Protein AF-A0A9E4CX84-F1 (afdb_monomer)

Solvent-accessible surface area (backbone atoms only — not comparable to full-atom values): 28377 Å² total; per-residue (Å²): 136,73,95,46,45,70,61,35,34,54,54,50,51,51,50,31,64,78,65,72,51,72,68,55,72,67,47,43,50,28,38,10,46,45,17,39,49,51,39,49,45,46,71,69,39,96,61,27,49,37,33,48,47,42,59,56,51,75,47,64,67,60,30,54,52,43,18,51,48,52,31,42,78,68,60,57,29,43,36,39,39,36,35,22,85,40,71,69,55,23,48,55,51,48,66,66,42,47,86,80,40,93,50,64,51,81,64,32,92,75,40,67,94,46,81,71,34,38,42,52,22,24,62,88,32,47,56,95,53,62,56,96,50,26,78,27,22,40,32,35,31,41,55,34,57,79,36,27,39,43,77,89,34,66,38,21,49,44,50,23,52,47,17,47,61,18,27,33,41,32,32,25,59,50,63,67,64,96,44,41,60,22,41,42,40,48,63,29,36,38,66,50,75,84,44,73,52,42,47,27,37,39,51,24,41,47,41,48,49,53,48,54,69,65,54,44,96,88,52,61,69,76,71,49,59,72,44,48,63,58,35,51,56,28,43,56,50,23,46,60,40,41,62,76,28,45,51,74,60,50,80,59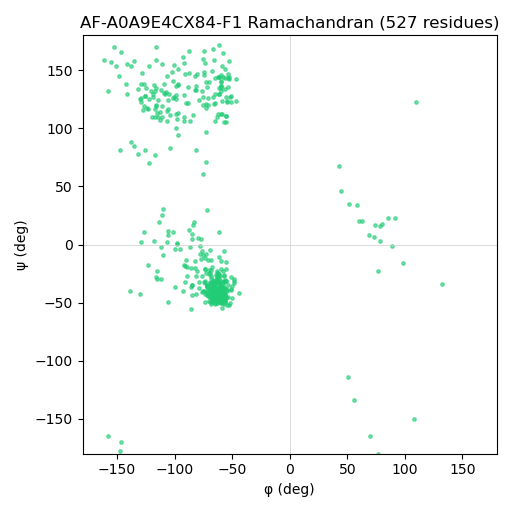,84,62,60,73,80,74,81,87,63,73,41,80,33,66,50,70,90,42,45,64,43,50,61,56,59,68,45,44,49,49,78,71,77,38,69,93,52,70,70,56,51,51,31,53,60,55,23,44,53,29,56,58,71,26,85,88,83,52,7,66,47,51,64,57,42,59,77,74,49,55,73,70,57,42,51,52,52,51,56,46,49,62,64,42,44,57,47,57,61,24,53,51,36,32,54,52,48,52,55,47,49,59,39,40,78,72,49,29,22,36,38,35,36,25,74,44,68,55,42,25,48,36,53,32,54,53,43,44,67,76,28,64,98,54,40,54,64,46,49,69,88,69,83,78,79,58,67,67,58,53,56,53,46,32,34,65,64,82,69,67,18,39,34,40,31,33,39,62,83,50,54,77,75,59,81,48,48,33,18,74,56,29,43,31,38,62,45,86,56,88,52,46,63,57,54,55,40,45,48,26,32,49,36,17,46,68,42,71,35,51,69,73,54,72,92,44,48,45,30,56,32,45,74,43,71,71,48,54,50,49,53,52,53,22,53,54,50,46,56,46,47,44,56,77,41,65,41,94,87,34,64,57,104,83,23,43,51,50,70,70,56,50,53,51,48,56,51,63,77,62,55,70,83,76,73,80,129

Nearest PDB structures (foldseek):
  7bdk-assembly1_B  TM=4.767E-01  e=5.117E-05  Homo sapiens
  8h6e-assembly1_5D  TM=4.620E-01  e=1.253E-04  Homo sapiens
  8r0a-assembly1_B  TM=5.016E-01  e=3.787E-04  Homo sapiens
  8dgc-assembly1_H  TM=5.781E-01  e=1.225E-02  Escherichia phage PhiV-1
  8ro0-assembly1_B  TM=3.036E-01  e=2.867E-05  Caenorhabditis elegans

pLDDT: mean 76.95, std 14.79, range [29.52, 98.0]

Sequence (529 aa):
MTIRRANAQRLLSKLRDDLGATITDDQIRGQAEQATDSARRLVGSPRKVQILRDPVGTGKTAVALTAAKLLFDEKHIQYLLVIAPNDTVAKQWRERAAPFFNGVLEDVQRARWRRGRVIIGTHRVHPHQKSPNPKQTLVIVDEAHRGLQNTATNAFGAASESAKGAMVLLVTATPYQMTASGLTNMLTVAGGAGGEETDALHDYGKAMADLLHAWNPTVGESSVARLVPSVQEHRDRAQQALDTHLLLPTAVSTPRPPRLAFTSVPLGSWATAYSVARILPELMGRGKSDAFQRGLASSCETVWDSDRAVGNHLTSLRKGLKTDQRRFLDDLEERMGEGTDHPKVAATVNWTIDQVEQGHHVVIFTHWLTTQNAIGKALESALEGKADVAAPQTGPINRRLEKRFKQPPNGEPVVLVLSDRFSESIDLDGGLPSLAHHDLTWNPVRLTQRWGRVVRIRTGFQPIPKNRIFVPLLDVEVERRLARTVAGRQDLVGAMIPHPDATDDNGWTLPDEILRKVSLNFNRPTGSR

Radius of gyration: 24.98 Å; Cα contacts (8 Å, |Δi|>4): 901; chains: 1; bounding box: 69×48×70 Å

Foldseek 3Di:
DALDLVQQLVQLVVLCVVVVFQDDSQLSSLLSVLLSVLLCLCQPPPQQAAEAAAFFFSPLLSSPLSNVLSCVVVQQAFFEEEAEADPLVLVVSLVSNVVRAPDEDDQQQPDDTDTRYYYGYHLVRHPQAEHPDQSRYEYEYEQCLPAQQDCPGSSLVSQLRHLASHRYYYYHNFLDWDALSRNLSSSCSNPDDDDQQSVLSRQLRVLVVVLVVQDDLPDDPVSSVVSQVSNVVSLVSNVVSCVSHYGDYGPLDFDDDDQDDEDEFECPLVVVLLVVLQCVCVVVVHDRDLVQNQLSQLFLQCQQCPPDDHNVVVVVVCVVDDPVVVVVVVVSSVSRDAQLSNRLSVVVLVLVVVQLVVLAAEEEEDADLRSLVSSQVSNCVVCPLQAAGDRDPDDDDDPVLLVCLQEARDGHHYYYRYYLVVLANAARHHHLHFYEHSHDDLTLVSVSSSLSSYQHSNNVSDHRDPSSYHYYGHPDPSRVVSSLSSSLVVLVSLQSDQDCPCDDPPRHPRPVNSVVSNSVSPDDPPDPD

Secondary structure (DSSP, 8-state):
----HHHHHHHHHHHHHHHT----HHHHHHHHHHHHHHHHHHHH-SS-EEEE-PPTTS-HHHHHHHHHHHHHHTTS-SEEEEEESSHHHHHHHHHHHTTTSS-EE---SS----TT-EEEEETTBS-SS--S-GGGEEEEEETGGGTSS-TTSHHHHHHHHHHTTSEEEEE-S-S-SS-HHHHHHHHHTTSPPP-HHHHHHHHHHHHHHHHHHH--TTS-HHHHHTTHHHHHHHHHHHHHHHHHHBPPPPS--PPPPPP---EEE--GGGHHHHHHHTTHHHHTTPPP-HHHHHHHHH-SHHHHH-SSSSHHHHHHHHTTS-HHHHHHHHHHHHHH-SGGGSHHHHHHHHHHHHHHHTT--EEEEES-HHHHHHHHHHHHHHTTTT-EEE--SSSPPPHHHHHHHTS---SS-EEEEEEGGGTTT---TTS--EEEESS--S-HHHHHHHHTTTSSGGGTTPPPPGGGEE-EEESSHHHHHHHHHHHHHHHHHHHHS--TTS-STTS---HHHHHHHHHHHH-------

Mean predicted aligned error: 11.77 Å

Structure (mmCIF, N/CA/C/O backbone):
data_AF-A0A9E4CX84-F1
#
_entry.id   AF-A0A9E4CX84-F1
#
loop_
_atom_site.group_PDB
_atom_site.id
_atom_site.type_symbol
_atom_site.label_atom_id
_atom_site.label_alt_id
_atom_site.label_comp_id
_atom_site.label_asym_id
_atom_site.label_entity_id
_atom_site.label_seq_id
_atom_site.pdbx_PDB_ins_code
_atom_site.Cartn_x
_atom_site.Cartn_y
_atom_site.Cartn_z
_atom_site.occupancy
_atom_site.B_iso_or_equiv
_atom_site.auth_seq_id
_atom_site.auth_comp_id
_atom_site.auth_asym_id
_atom_site.auth_atom_id
_atom_site.pdbx_PDB_model_num
ATOM 1 N N . MET A 1 1 ? -22.778 -4.464 32.128 1.00 49.53 1 MET A N 1
ATOM 2 C CA . MET A 1 1 ? -22.456 -5.608 31.252 1.00 49.53 1 MET A CA 1
ATOM 3 C C . MET A 1 1 ? -21.045 -5.372 30.726 1.00 49.53 1 MET A C 1
ATOM 5 O O . MET A 1 1 ? -20.561 -4.250 30.812 1.00 49.53 1 MET A O 1
ATOM 9 N N . THR A 1 2 ? -20.307 -6.433 30.415 1.00 76.81 2 THR A N 1
ATOM 10 C CA . THR A 1 2 ? -18.841 -6.392 30.279 1.00 76.81 2 THR A CA 1
ATOM 11 C C . THR A 1 2 ? -18.490 -6.709 28.836 1.00 76.81 2 THR A C 1
ATOM 13 O O . THR A 1 2 ? -18.994 -7.700 28.312 1.00 76.81 2 THR A O 1
ATOM 16 N N . ILE A 1 3 ? -17.583 -5.945 28.221 1.00 81.19 3 ILE A N 1
ATOM 17 C CA . ILE A 1 3 ? -17.024 -6.258 26.898 1.00 81.19 3 ILE A CA 1
ATOM 18 C C . ILE A 1 3 ? -16.426 -7.679 26.945 1.00 81.19 3 ILE A C 1
ATOM 20 O O . ILE A 1 3 ? -15.380 -7.919 27.566 1.00 81.19 3 ILE A O 1
ATOM 24 N N . ARG A 1 4 ? -17.130 -8.639 26.330 1.00 85.31 4 ARG A N 1
ATOM 25 C CA . ARG A 1 4 ? -16.836 -10.081 26.370 1.00 85.31 4 ARG A CA 1
ATOM 26 C C . ARG A 1 4 ? -16.379 -10.588 25.008 1.00 85.31 4 ARG A C 1
ATOM 28 O O . ARG A 1 4 ? -17.073 -10.420 24.008 1.00 85.31 4 ARG A O 1
ATOM 35 N N . ARG A 1 5 ? -15.288 -11.352 25.019 1.00 85.44 5 ARG A N 1
ATOM 36 C CA . ARG A 1 5 ? -14.739 -12.050 23.850 1.00 85.44 5 ARG A CA 1
ATOM 37 C C . ARG A 1 5 ? -15.748 -12.959 23.146 1.00 85.44 5 ARG A C 1
ATOM 39 O O . ARG A 1 5 ? -15.788 -12.978 21.924 1.00 85.44 5 ARG A O 1
ATOM 46 N N . ALA A 1 6 ? -16.598 -13.662 23.897 1.00 86.75 6 ALA A N 1
ATOM 47 C CA . ALA A 1 6 ? -17.619 -14.543 23.323 1.00 86.75 6 ALA A CA 1
ATOM 48 C C . ALA A 1 6 ? -18.591 -13.795 22.388 1.00 86.75 6 ALA A C 1
ATOM 50 O O . ALA A 1 6 ? -18.988 -14.321 21.349 1.00 86.75 6 ALA A O 1
ATOM 51 N N . ASN A 1 7 ? -18.920 -12.536 22.708 1.00 87.56 7 ASN A N 1
ATOM 52 C CA . ASN A 1 7 ? -19.763 -11.704 21.850 1.00 87.56 7 ASN A CA 1
ATOM 53 C C . ASN A 1 7 ? -19.032 -11.339 20.552 1.00 87.56 7 ASN A C 1
ATOM 55 O O . ASN A 1 7 ? -19.629 -11.418 19.480 1.00 87.56 7 ASN A O 1
ATOM 59 N N . ALA A 1 8 ? -17.745 -10.991 20.646 1.00 86.31 8 ALA A N 1
ATOM 60 C CA . ALA A 1 8 ? -16.900 -10.692 19.492 1.00 86.31 8 ALA A CA 1
ATOM 61 C C . ALA A 1 8 ? -16.765 -11.907 18.560 1.00 86.31 8 ALA A C 1
ATOM 63 O O . ALA A 1 8 ? -16.973 -11.791 17.356 1.00 86.31 8 ALA A O 1
ATOM 64 N N . GLN A 1 9 ? -16.507 -13.089 19.125 1.00 88.19 9 GLN A N 1
ATOM 65 C CA . GLN A 1 9 ? -16.382 -14.340 18.377 1.00 88.19 9 GLN A CA 1
ATOM 66 C C . GLN A 1 9 ? -17.681 -14.705 17.650 1.00 88.19 9 GLN A C 1
ATOM 68 O O . GLN A 1 9 ? -17.643 -15.063 16.474 1.00 88.19 9 GLN A O 1
ATOM 73 N N . ARG A 1 10 ? -18.838 -14.550 18.307 1.00 88.50 10 ARG A N 1
ATOM 74 C CA . ARG A 1 10 ? -20.149 -14.778 17.680 1.00 88.50 10 ARG A CA 1
ATOM 75 C C . ARG A 1 10 ? -20.397 -13.832 16.503 1.00 88.50 10 ARG A C 1
ATOM 77 O O . ARG A 1 10 ? -20.881 -14.270 15.464 1.00 88.50 10 ARG A O 1
ATOM 84 N N . LEU A 1 11 ? -20.071 -12.547 16.660 1.00 86.44 11 LEU A N 1
ATOM 85 C CA . LEU A 1 11 ? -20.224 -11.546 15.599 1.00 86.44 11 LEU A CA 1
ATOM 86 C C . LEU A 1 11 ? -19.329 -11.852 14.388 1.00 86.44 11 LEU A C 1
ATOM 88 O O . LEU A 1 11 ? -19.801 -11.810 13.256 1.00 86.44 11 LEU A O 1
ATOM 92 N N . LEU A 1 12 ? -18.062 -12.194 14.629 1.00 84.62 12 LEU A N 1
ATOM 93 C CA . LEU A 1 12 ? -17.104 -12.530 13.575 1.00 84.62 12 LEU A CA 1
ATOM 94 C C . LEU A 1 12 ? -17.446 -13.846 12.866 1.00 84.62 12 LEU A C 1
ATOM 96 O O . LEU A 1 12 ? -17.309 -13.919 11.650 1.00 84.62 12 LEU A O 1
ATOM 100 N N . SER A 1 13 ? -17.939 -14.851 13.596 1.00 84.75 13 SER A N 1
ATOM 101 C CA . SER A 1 13 ? -18.395 -16.119 13.001 1.00 84.75 13 SER A CA 1
ATOM 102 C C . SER A 1 13 ? -19.577 -15.888 12.067 1.00 84.75 13 SER A C 1
ATOM 104 O O . SER A 1 13 ? -19.545 -16.315 10.921 1.00 84.75 13 SER A O 1
ATOM 106 N N . LYS A 1 14 ? -20.566 -15.099 12.508 1.00 83.38 14 LYS A N 1
ATOM 107 C CA . LYS A 1 14 ? -21.685 -14.708 11.648 1.00 83.38 14 LYS A CA 1
ATOM 108 C C . LYS A 1 14 ? -21.204 -13.964 10.397 1.00 83.38 14 LYS A C 1
ATOM 110 O O . LYS A 1 14 ? -21.644 -14.275 9.300 1.00 83.38 14 LYS A O 1
ATOM 115 N N . LEU A 1 15 ? -20.274 -13.015 10.548 1.00 78.25 15 LEU A N 1
ATOM 116 C CA . LEU A 1 15 ? -19.720 -12.282 9.408 1.00 78.25 15 LEU A CA 1
ATOM 117 C C . LEU A 1 15 ? -18.975 -13.202 8.428 1.00 78.25 15 LEU A C 1
ATOM 119 O O . LEU A 1 15 ? -19.082 -13.007 7.220 1.00 78.25 15 LEU A O 1
ATOM 123 N N . ARG A 1 16 ? -18.208 -14.180 8.932 1.00 77.19 16 ARG A N 1
ATOM 124 C CA . ARG A 1 16 ? -17.538 -15.189 8.099 1.00 77.19 16 ARG A CA 1
ATOM 125 C C . ARG A 1 16 ? -18.563 -15.913 7.233 1.00 77.19 16 ARG A C 1
ATOM 127 O O . ARG A 1 16 ? -18.348 -16.022 6.027 1.00 77.19 16 ARG A O 1
ATOM 134 N N . ASP A 1 17 ? -19.645 -16.373 7.850 1.00 77.88 17 ASP A N 1
ATOM 135 C CA . ASP A 1 17 ? -20.680 -17.162 7.187 1.00 77.88 17 ASP A CA 1
ATOM 136 C C . ASP A 1 17 ? -21.446 -16.304 6.158 1.00 77.88 17 ASP A C 1
ATOM 138 O O . ASP A 1 17 ? -21.590 -16.715 5.008 1.00 77.88 17 ASP A O 1
ATOM 142 N N . ASP A 1 18 ? -21.815 -15.066 6.516 1.00 71.06 18 ASP A N 1
ATOM 143 C CA . ASP A 1 18 ? -22.493 -14.106 5.628 1.00 71.06 18 ASP A CA 1
ATOM 144 C C . ASP A 1 18 ? -21.638 -13.731 4.396 1.00 71.06 18 ASP A C 1
ATOM 146 O O . ASP A 1 18 ? -22.168 -13.476 3.313 1.00 71.06 18 ASP A O 1
ATOM 150 N N . LEU A 1 19 ? -20.308 -13.679 4.548 1.00 65.25 19 LEU A N 1
ATOM 151 C CA . LEU A 1 19 ? -19.370 -13.318 3.477 1.00 65.25 19 LEU A CA 1
ATOM 152 C C . LEU A 1 19 ? -18.777 -14.525 2.732 1.00 65.25 19 LEU A C 1
ATOM 154 O O . LEU A 1 19 ? -18.009 -14.324 1.788 1.00 65.25 19 LEU A O 1
ATOM 158 N N . GLY A 1 20 ? -19.077 -15.760 3.150 1.00 67.06 20 GLY A N 1
ATOM 159 C CA . GLY A 1 20 ? -18.474 -16.974 2.590 1.00 67.06 20 GLY A CA 1
ATOM 160 C C . GLY A 1 20 ? -16.943 -17.003 2.704 1.00 67.06 20 GLY A C 1
ATOM 161 O O . GLY A 1 20 ? -16.255 -17.465 1.792 1.00 67.06 20 GLY A O 1
ATOM 162 N N . ALA A 1 21 ? -16.388 -16.442 3.782 1.00 65.25 21 ALA A N 1
ATOM 163 C CA . ALA A 1 21 ? -14.945 -16.304 3.949 1.00 65.25 21 ALA A CA 1
ATOM 164 C C . ALA A 1 21 ? -14.305 -17.596 4.489 1.00 65.25 21 ALA A C 1
ATOM 166 O O . ALA A 1 21 ? -14.744 -18.157 5.489 1.00 65.25 21 ALA A O 1
ATOM 167 N N . THR A 1 22 ? -13.207 -18.040 3.879 1.00 65.38 22 THR A N 1
ATOM 168 C CA . THR A 1 22 ? -12.390 -19.162 4.370 1.00 65.38 22 THR A CA 1
ATOM 169 C C . THR A 1 22 ? -11.447 -18.686 5.477 1.00 65.38 22 THR A C 1
ATOM 171 O O . THR A 1 22 ? -10.286 -18.376 5.219 1.00 65.38 22 THR A O 1
ATOM 174 N N . ILE A 1 23 ? -11.974 -18.573 6.699 1.00 68.06 23 ILE A N 1
ATOM 175 C CA . ILE A 1 23 ? -11.247 -18.191 7.923 1.00 68.06 23 ILE A CA 1
ATOM 176 C C . ILE A 1 23 ? -11.381 -19.326 8.939 1.00 68.06 23 ILE A C 1
ATOM 178 O O . ILE A 1 23 ? -12.495 -19.804 9.170 1.00 68.06 23 ILE A O 1
ATOM 182 N N . THR A 1 24 ? -10.277 -19.744 9.559 1.00 75.06 24 THR A N 1
ATOM 183 C CA . THR A 1 24 ? -10.308 -20.791 10.592 1.00 75.06 24 THR A CA 1
ATOM 184 C C . THR A 1 24 ? -10.904 -20.267 11.899 1.00 75.06 24 THR A C 1
ATOM 186 O O . THR A 1 24 ? -10.860 -19.069 12.194 1.00 75.06 24 THR A O 1
ATOM 189 N N . ASP A 1 25 ? -11.433 -21.165 12.730 1.00 79.25 25 ASP A N 1
ATOM 190 C CA . ASP A 1 25 ? -11.970 -20.778 14.040 1.00 79.25 25 ASP A CA 1
ATOM 191 C C . ASP A 1 25 ? -10.895 -20.164 14.952 1.00 79.25 25 ASP A C 1
ATOM 193 O O . ASP A 1 25 ? -11.197 -19.267 15.740 1.00 79.25 25 ASP A O 1
ATOM 197 N N . ASP A 1 26 ? -9.630 -20.564 14.805 1.00 76.44 26 ASP A N 1
ATOM 198 C CA . ASP A 1 26 ? -8.516 -19.972 15.553 1.00 76.44 26 ASP A CA 1
ATOM 199 C C . ASP A 1 26 ? -8.166 -18.557 15.077 1.00 76.44 26 ASP A C 1
ATOM 201 O O . ASP A 1 26 ? -7.894 -17.674 15.894 1.00 76.44 26 ASP A O 1
ATOM 205 N N . GLN A 1 27 ? -8.269 -18.283 13.774 1.00 74.12 27 GLN A N 1
ATOM 206 C CA . GLN A 1 27 ? -8.139 -16.920 13.253 1.00 74.12 27 GLN A CA 1
ATOM 207 C C . GLN A 1 27 ? -9.275 -16.018 13.761 1.00 74.12 27 GLN A C 1
ATOM 209 O O . GLN A 1 27 ? -9.018 -14.895 14.200 1.00 74.12 27 GLN A O 1
ATOM 214 N N . ILE A 1 28 ? -10.521 -16.513 13.779 1.00 81.50 28 ILE A N 1
ATOM 215 C CA . ILE A 1 28 ? -11.660 -15.798 14.383 1.00 81.50 28 ILE A CA 1
ATOM 216 C C . ILE A 1 28 ? -11.402 -15.542 15.865 1.00 81.50 28 ILE A C 1
ATOM 218 O O . ILE A 1 28 ? -11.654 -14.448 16.370 1.00 81.50 28 ILE A O 1
ATOM 222 N N . ARG A 1 29 ? -10.902 -16.551 16.576 1.00 83.12 29 ARG A N 1
ATOM 223 C CA . ARG A 1 29 ? -10.600 -16.487 18.001 1.00 83.12 29 ARG A CA 1
ATOM 224 C C . ARG A 1 29 ? -9.579 -15.384 18.314 1.00 83.12 29 ARG A C 1
ATOM 226 O O . ARG A 1 29 ? -9.787 -14.667 19.298 1.00 83.12 29 ARG A O 1
ATOM 233 N N . GLY A 1 30 ? -8.539 -15.232 17.491 1.00 80.50 30 GLY A N 1
ATOM 234 C CA . GLY A 1 30 ? -7.551 -14.153 17.603 1.00 80.50 30 GLY A CA 1
ATOM 235 C C . GLY A 1 30 ? -8.119 -12.777 17.230 1.00 80.50 30 GLY A C 1
ATOM 236 O O . GLY A 1 30 ? -7.920 -11.802 17.953 1.00 80.50 30 GLY A O 1
ATOM 237 N N . GLN A 1 31 ? -8.909 -12.684 16.154 1.00 83.88 31 GLN A N 1
ATOM 238 C CA . GLN A 1 31 ? -9.603 -11.439 15.780 1.00 83.88 31 GLN A CA 1
ATOM 239 C C . GLN A 1 31 ? -10.574 -10.973 16.878 1.00 83.88 31 GLN A C 1
ATOM 241 O O . GLN A 1 31 ? -10.685 -9.778 17.160 1.00 83.88 31 GLN A O 1
ATOM 246 N N . ALA A 1 32 ? -11.256 -11.914 17.535 1.00 86.31 32 ALA A N 1
ATOM 247 C CA . ALA A 1 32 ? -12.166 -11.646 18.641 1.00 86.31 32 ALA A CA 1
ATOM 248 C C . ALA A 1 32 ? -11.439 -11.112 19.883 1.00 86.31 32 ALA A C 1
ATOM 250 O O . ALA A 1 32 ? -11.960 -10.210 20.546 1.00 86.31 32 ALA A O 1
ATOM 251 N N . GLU A 1 33 ? -10.253 -11.642 20.206 1.00 86.38 33 GLU A N 1
ATOM 252 C CA . GLU A 1 33 ? -9.394 -11.098 21.269 1.00 86.38 33 GLU A CA 1
ATOM 253 C C . GLU A 1 33 ? -9.008 -9.660 20.966 1.00 86.38 33 GLU A C 1
ATOM 255 O O . GLU A 1 33 ? -9.248 -8.785 21.795 1.00 86.38 33 GLU A O 1
ATOM 260 N N . GLN A 1 34 ? -8.506 -9.400 19.761 1.00 85.25 34 GLN A N 1
ATOM 261 C CA . GLN A 1 34 ? -8.044 -8.073 19.375 1.00 85.25 34 GLN A CA 1
ATOM 262 C C . GLN A 1 34 ? -9.180 -7.040 19.360 1.00 85.25 34 GLN A C 1
ATOM 264 O O . GLN A 1 34 ? -9.018 -5.932 19.869 1.00 85.25 34 GLN A O 1
ATOM 269 N N . ALA A 1 35 ? -10.361 -7.397 18.840 1.00 88.56 35 ALA A N 1
ATOM 270 C CA . ALA A 1 35 ? -11.535 -6.523 18.872 1.00 88.56 35 ALA A CA 1
ATOM 271 C C . ALA A 1 35 ? -11.982 -6.213 20.312 1.00 88.56 35 ALA A C 1
ATOM 273 O O . ALA A 1 35 ? -12.380 -5.088 20.622 1.00 88.56 35 ALA A O 1
ATOM 274 N N . THR A 1 36 ? -11.900 -7.207 21.200 1.00 89.12 36 THR A N 1
ATOM 275 C CA . THR A 1 36 ? -12.241 -7.061 22.622 1.00 89.12 36 THR A CA 1
ATOM 276 C C . THR A 1 36 ? -11.228 -6.178 23.348 1.00 89.12 36 THR A C 1
ATOM 278 O O . THR A 1 36 ? -11.632 -5.295 24.103 1.00 89.12 36 THR A O 1
ATOM 281 N N . ASP A 1 37 ? -9.932 -6.396 23.116 1.00 87.56 37 ASP A N 1
ATOM 282 C CA . ASP A 1 37 ? -8.843 -5.598 23.684 1.00 87.56 37 ASP A CA 1
ATOM 283 C C . ASP A 1 37 ? -8.938 -4.141 23.216 1.00 87.56 37 ASP A C 1
ATOM 285 O O . ASP A 1 37 ? -8.985 -3.228 24.037 1.00 87.56 37 ASP A O 1
ATOM 289 N N . SER A 1 38 ? -9.133 -3.925 21.911 1.00 88.81 38 SER A N 1
ATOM 290 C CA . SER A 1 38 ? -9.377 -2.600 21.333 1.00 88.81 38 SER A CA 1
ATOM 291 C C . SER A 1 38 ? -10.526 -1.870 22.026 1.00 88.81 38 SER A C 1
ATOM 293 O O . SER A 1 38 ? -10.351 -0.747 22.500 1.00 88.81 38 SER A O 1
ATOM 295 N N . ALA A 1 39 ? -11.689 -2.515 22.151 1.00 90.19 39 ALA A N 1
ATOM 296 C CA . ALA A 1 39 ? -12.848 -1.910 22.796 1.00 90.19 39 ALA A CA 1
ATOM 297 C C . ALA A 1 39 ? -12.581 -1.582 24.279 1.00 90.19 39 ALA A C 1
ATOM 299 O O . ALA A 1 39 ? -12.968 -0.512 24.747 1.00 90.19 39 ALA A O 1
ATOM 300 N N . ARG A 1 40 ? -11.880 -2.455 25.016 1.00 89.56 40 ARG A N 1
ATOM 301 C CA . ARG A 1 40 ? -11.508 -2.208 26.421 1.00 89.56 40 ARG A CA 1
ATOM 302 C C . ARG A 1 40 ? -10.536 -1.040 26.561 1.00 89.56 40 ARG A C 1
ATOM 304 O O . ARG A 1 40 ? -10.777 -0.167 27.391 1.00 89.56 40 ARG A O 1
ATOM 311 N N . ARG A 1 41 ? -9.484 -0.986 25.739 1.00 87.19 41 ARG A N 1
ATOM 312 C CA . ARG A 1 41 ? -8.492 0.101 25.760 1.00 87.19 41 ARG A CA 1
ATOM 313 C C . ARG A 1 41 ? -9.106 1.445 25.384 1.00 87.19 41 ARG A C 1
ATOM 315 O O . ARG A 1 41 ? -8.821 2.438 26.042 1.00 87.19 41 ARG A O 1
ATOM 322 N N . LEU A 1 42 ? -9.998 1.484 24.392 1.00 88.62 42 LEU A N 1
ATOM 323 C CA . LEU A 1 42 ? -10.704 2.714 24.005 1.00 88.62 42 LEU A CA 1
ATOM 324 C C . LEU A 1 42 ? -11.570 3.285 25.140 1.00 88.62 42 LEU A C 1
ATOM 326 O O . LEU A 1 42 ? -11.712 4.503 25.244 1.00 88.62 42 LEU A O 1
ATOM 330 N N . VAL A 1 43 ? -12.133 2.419 25.990 1.00 87.75 43 VAL A N 1
ATOM 331 C CA . VAL A 1 43 ? -12.932 2.821 27.159 1.00 87.75 43 VAL A CA 1
ATOM 332 C C . VAL A 1 43 ? -12.053 3.191 28.355 1.00 87.75 43 VAL A C 1
ATOM 334 O O . VAL A 1 43 ? -12.359 4.159 29.047 1.00 87.75 43 VAL A O 1
ATOM 337 N N . GLY A 1 44 ? -11.005 2.408 28.621 1.00 79.50 44 GLY A N 1
ATOM 338 C CA . GLY A 1 44 ? -10.194 2.506 29.837 1.00 79.50 44 GLY A CA 1
ATOM 339 C C . GLY A 1 44 ? -8.988 3.441 29.749 1.00 79.50 44 GLY A C 1
ATOM 340 O O . GLY A 1 44 ? -8.467 3.838 30.787 1.00 79.50 44 GLY A O 1
ATOM 341 N N . SER A 1 45 ? -8.531 3.799 28.546 1.00 70.81 45 SER A N 1
ATOM 342 C CA . SER A 1 45 ? -7.337 4.629 28.389 1.00 70.81 45 SER A CA 1
ATOM 343 C C . SER A 1 45 ? -7.646 6.122 28.576 1.00 70.81 45 SER A C 1
ATOM 345 O O . SER A 1 45 ? -8.619 6.626 28.000 1.00 70.81 45 SER A O 1
ATOM 347 N N . PRO A 1 46 ? -6.798 6.874 29.309 1.00 62.19 46 PRO A N 1
ATOM 348 C CA . PRO A 1 46 ? -6.895 8.332 29.385 1.00 62.19 46 PRO A CA 1
ATOM 349 C C . PRO A 1 46 ? -6.738 8.990 28.005 1.00 62.19 46 PRO A C 1
ATOM 351 O O . PRO A 1 46 ? -7.314 10.052 27.753 1.00 62.19 46 PRO A O 1
ATOM 354 N N . ARG A 1 47 ? -6.019 8.336 27.080 1.00 64.81 47 ARG A N 1
ATOM 355 C CA . ARG A 1 47 ? -5.911 8.730 25.673 1.00 64.81 47 ARG A CA 1
ATOM 356 C C . ARG A 1 47 ? -6.729 7.790 24.803 1.00 64.81 47 ARG A C 1
ATOM 358 O O . ARG A 1 47 ? -6.433 6.610 24.653 1.00 64.81 47 ARG A O 1
ATOM 365 N N . LYS A 1 48 ? -7.750 8.338 24.153 1.00 75.12 48 LYS A N 1
ATOM 366 C CA . LYS A 1 48 ? -8.743 7.541 23.428 1.00 75.12 48 LYS A CA 1
ATOM 367 C C . LYS A 1 48 ? -8.329 7.143 22.005 1.00 75.12 48 LYS A C 1
ATOM 369 O O . LYS A 1 48 ? -9.206 6.842 21.205 1.00 75.12 48 LYS A O 1
ATOM 374 N N . VAL A 1 49 ? -7.036 7.180 21.672 1.00 87.25 49 VAL A N 1
ATOM 375 C CA . VAL A 1 49 ? -6.520 6.843 20.334 1.00 87.25 49 VAL A CA 1
ATOM 376 C C . VAL A 1 49 ? -5.844 5.479 20.378 1.00 87.25 49 VAL A C 1
ATOM 378 O O . VAL A 1 49 ? -4.937 5.265 21.181 1.00 87.25 49 VAL A O 1
ATOM 381 N N . GLN A 1 50 ? -6.284 4.568 19.515 1.00 88.19 50 GLN A N 1
ATOM 382 C CA . GLN A 1 50 ? -5.706 3.236 19.328 1.00 88.19 50 GLN A CA 1
ATOM 383 C C . GLN A 1 50 ? -5.407 3.004 17.846 1.00 88.19 50 GLN A C 1
ATOM 385 O O . GLN A 1 50 ? -6.133 3.495 16.983 1.00 88.19 50 GLN A O 1
ATOM 390 N N . ILE A 1 51 ? -4.364 2.236 17.544 1.00 86.31 51 ILE A N 1
ATOM 391 C CA . ILE A 1 51 ? -3.942 1.883 16.190 1.00 86.31 51 ILE A CA 1
ATOM 392 C C . ILE A 1 51 ? -4.062 0.368 16.014 1.00 86.31 51 ILE A C 1
ATOM 394 O O . ILE A 1 51 ? -3.360 -0.417 16.652 1.00 86.31 51 ILE A O 1
ATOM 398 N N . LEU A 1 52 ? -4.931 -0.035 15.092 1.00 85.00 52 LEU A N 1
ATOM 399 C CA . LEU A 1 52 ? -5.040 -1.393 14.585 1.00 85.00 52 LEU A CA 1
ATOM 400 C C . LEU A 1 52 ? -4.063 -1.575 13.419 1.00 85.00 52 LEU A C 1
ATOM 402 O O . LEU A 1 52 ? -4.293 -1.053 12.322 1.00 85.00 52 LEU A O 1
ATOM 406 N N . ARG A 1 53 ? -2.977 -2.313 13.678 1.00 75.62 53 ARG A N 1
ATOM 407 C CA . ARG A 1 53 ? -1.795 -2.369 12.804 1.00 75.62 53 ARG A CA 1
ATOM 408 C C . ARG A 1 53 ? -1.605 -3.637 11.981 1.00 75.62 53 ARG A C 1
ATOM 410 O O . ARG A 1 53 ? -0.528 -3.837 11.429 1.00 75.62 53 ARG A O 1
ATOM 417 N N . ASP A 1 54 ? -2.610 -4.504 11.915 1.00 71.81 54 ASP A N 1
ATOM 418 C CA . ASP A 1 54 ? -2.415 -5.801 11.271 1.00 71.81 54 ASP A CA 1
ATOM 419 C C . ASP A 1 54 ? -1.977 -5.667 9.803 1.00 71.81 54 ASP A C 1
ATOM 421 O O . ASP A 1 54 ? -2.341 -4.696 9.126 1.00 71.81 54 ASP A O 1
ATOM 425 N N . PRO A 1 55 ? -1.269 -6.663 9.257 1.00 65.38 55 PRO A N 1
ATOM 426 C CA . PRO A 1 55 ? -0.955 -6.739 7.838 1.00 65.38 55 PRO A CA 1
ATOM 427 C C . PRO A 1 55 ? -2.186 -6.605 6.931 1.00 65.38 55 PRO A C 1
ATOM 429 O O . PRO A 1 55 ? -3.349 -6.763 7.320 1.00 65.38 55 PRO A O 1
ATOM 432 N N . VAL A 1 56 ? -1.959 -6.211 5.681 1.00 65.56 56 VAL A N 1
ATOM 433 C CA . VAL A 1 56 ? -3.045 -6.101 4.698 1.00 65.56 56 VAL A CA 1
ATOM 434 C C . VAL A 1 56 ? -3.673 -7.485 4.489 1.00 65.56 56 VAL A C 1
ATOM 436 O O . VAL A 1 56 ? -2.970 -8.477 4.361 1.00 65.56 56 VAL A O 1
ATOM 439 N N . GLY A 1 57 ? -5.006 -7.542 4.479 1.00 63.62 57 GLY A N 1
ATOM 440 C CA . GLY A 1 57 ? -5.749 -8.780 4.234 1.00 63.62 57 GLY A CA 1
ATOM 441 C C . GLY A 1 57 ? -6.081 -9.640 5.456 1.00 63.62 57 GLY A C 1
ATOM 442 O O . GLY A 1 57 ? -6.798 -10.620 5.296 1.00 63.62 57 GLY A O 1
ATOM 443 N N . THR A 1 58 ? -5.677 -9.257 6.670 1.00 66.62 58 THR A N 1
ATOM 444 C CA . THR A 1 58 ? -5.974 -10.000 7.919 1.00 66.62 58 THR A CA 1
ATOM 445 C C . THR A 1 58 ? -7.387 -9.815 8.474 1.00 66.62 58 THR A C 1
ATOM 447 O O . THR A 1 58 ? -7.725 -10.399 9.497 1.00 66.62 58 THR A O 1
ATOM 450 N N . GLY A 1 59 ? -8.226 -8.993 7.835 1.00 73.06 59 GLY A N 1
ATOM 451 C CA . GLY A 1 59 ? -9.580 -8.711 8.324 1.00 73.06 59 GLY A CA 1
ATOM 452 C C . GLY A 1 59 ? -9.701 -7.494 9.248 1.00 73.06 59 GLY A C 1
ATOM 453 O O . GLY A 1 59 ? -10.693 -7.388 9.961 1.00 73.06 59 GLY A O 1
ATOM 454 N N . LYS A 1 60 ? -8.768 -6.529 9.198 1.00 82.88 60 LYS A N 1
ATOM 455 C CA . LYS A 1 60 ? -8.827 -5.274 9.984 1.00 82.88 60 LYS A CA 1
ATOM 456 C C . LYS A 1 60 ? -10.200 -4.592 10.008 1.00 82.88 60 LYS A C 1
ATOM 458 O O . LYS A 1 60 ? -10.645 -4.140 11.057 1.00 82.88 60 LYS A O 1
ATOM 463 N N . THR A 1 61 ? -10.892 -4.541 8.867 1.00 85.00 61 THR A N 1
ATOM 464 C CA . THR A 1 61 ? -12.254 -3.989 8.786 1.00 85.00 61 THR A CA 1
ATOM 465 C C . THR A 1 61 ? -13.231 -4.750 9.686 1.00 85.00 61 THR A C 1
ATOM 467 O O . THR A 1 61 ? -14.019 -4.130 10.390 1.00 85.00 61 THR A O 1
ATOM 470 N N . ALA A 1 62 ? -13.171 -6.086 9.694 1.00 83.81 62 ALA A N 1
ATOM 471 C CA . ALA A 1 62 ? -14.029 -6.927 10.524 1.00 83.81 62 ALA A CA 1
ATOM 472 C C . ALA A 1 62 ? -13.731 -6.732 12.016 1.00 83.81 62 ALA A C 1
ATOM 474 O O . ALA A 1 62 ? -14.658 -6.573 12.810 1.00 83.81 62 ALA A O 1
ATOM 475 N N . VAL A 1 63 ? -12.449 -6.662 12.390 1.00 88.12 63 VAL A N 1
ATOM 476 C CA . VAL A 1 63 ? -12.016 -6.375 13.767 1.00 88.12 63 VAL A CA 1
ATOM 477 C C . VAL A 1 63 ? -12.520 -5.002 14.221 1.00 88.12 63 VAL A C 1
ATOM 479 O O . VAL A 1 63 ? -13.148 -4.896 15.273 1.00 88.12 63 VAL A O 1
ATOM 482 N N . ALA A 1 64 ? -12.315 -3.959 13.412 1.00 91.44 64 ALA A N 1
ATOM 483 C CA . ALA A 1 64 ? -12.723 -2.593 13.734 1.00 91.44 64 ALA A CA 1
ATOM 484 C C . ALA A 1 64 ? -14.250 -2.447 13.877 1.00 91.44 64 ALA A C 1
ATOM 486 O O . ALA A 1 64 ? -14.727 -1.832 14.832 1.00 91.44 64 ALA A O 1
ATOM 487 N N . LEU A 1 65 ? -15.029 -3.053 12.971 1.00 91.38 65 LEU A N 1
ATOM 488 C CA . LEU A 1 65 ? -16.495 -3.068 13.059 1.00 91.38 65 LEU A CA 1
ATOM 489 C C . LEU A 1 65 ? -16.987 -3.865 14.272 1.00 91.38 65 LEU A C 1
ATOM 491 O O . LEU A 1 65 ? -17.931 -3.442 14.939 1.00 91.38 65 LEU A O 1
ATOM 495 N N . THR A 1 66 ? -16.322 -4.974 14.603 1.00 91.12 66 THR A N 1
ATOM 496 C CA . THR A 1 66 ? -16.639 -5.776 15.792 1.00 91.12 66 THR A CA 1
ATOM 497 C C . THR A 1 66 ? -16.373 -4.985 17.071 1.00 91.12 66 THR A C 1
ATOM 499 O O . THR A 1 66 ? -17.250 -4.920 17.930 1.00 91.12 66 THR A O 1
ATOM 502 N N . ALA A 1 67 ? -15.222 -4.313 17.182 1.00 92.31 67 ALA A N 1
ATOM 503 C CA . ALA A 1 67 ? -14.911 -3.438 18.313 1.00 92.31 67 ALA A CA 1
ATOM 504 C C . ALA A 1 67 ? -15.962 -2.324 18.463 1.00 92.31 67 ALA A C 1
ATOM 506 O O . ALA A 1 67 ? -16.493 -2.104 19.553 1.00 92.31 67 ALA A O 1
ATOM 507 N N . ALA A 1 68 ? -16.343 -1.679 17.356 1.00 93.50 68 ALA A N 1
ATOM 508 C CA . ALA A 1 68 ? -17.392 -0.666 17.357 1.00 93.50 68 ALA A CA 1
ATOM 509 C C . ALA A 1 68 ? -18.756 -1.229 17.793 1.00 93.50 68 ALA A C 1
ATOM 511 O O . ALA A 1 68 ? -19.465 -0.595 18.575 1.00 93.50 68 ALA A O 1
ATOM 512 N N . LYS A 1 69 ? -19.122 -2.433 17.336 1.00 92.50 69 LYS A N 1
ATOM 513 C CA . LYS A 1 69 ? -20.381 -3.086 17.715 1.00 92.50 69 LYS A CA 1
ATOM 514 C C . LYS A 1 69 ? -20.430 -3.418 19.205 1.00 92.50 69 LYS A C 1
ATOM 516 O O . LYS A 1 69 ? -21.452 -3.161 19.834 1.00 92.50 69 LYS A O 1
ATOM 521 N N . LEU A 1 70 ? -19.331 -3.913 19.779 1.00 92.94 70 LEU A N 1
ATOM 522 C CA . LEU A 1 70 ? -19.224 -4.151 21.223 1.00 92.94 70 LEU A CA 1
ATOM 523 C C . LEU A 1 70 ? -19.448 -2.858 22.018 1.00 92.94 70 LEU A C 1
ATOM 525 O O . LEU A 1 70 ? -20.194 -2.855 22.994 1.00 92.94 70 LEU A O 1
ATOM 529 N N . LEU A 1 71 ? -18.848 -1.748 21.577 1.00 92.69 71 LEU A N 1
ATOM 530 C CA . LEU A 1 71 ? -19.017 -0.445 22.224 1.00 92.69 71 LEU A CA 1
ATOM 531 C C . LEU A 1 71 ? -20.454 0.087 22.113 1.00 92.69 71 LEU A C 1
ATOM 533 O O . LEU A 1 71 ? -20.932 0.738 23.043 1.00 92.69 71 LEU A O 1
ATOM 537 N N . PHE A 1 72 ? -21.144 -0.173 21.000 1.00 90.88 72 PHE A N 1
ATOM 538 C CA . PHE A 1 72 ? -22.558 0.173 20.836 1.00 90.88 72 PHE A CA 1
ATOM 539 C C . PHE A 1 72 ? -23.463 -0.648 21.756 1.00 90.88 72 PHE A C 1
ATOM 541 O O . PHE A 1 72 ? -24.322 -0.078 22.429 1.00 90.88 72 PHE A O 1
ATOM 548 N N . ASP A 1 73 ? -23.265 -1.967 21.800 1.00 90.00 73 ASP A N 1
ATOM 549 C CA . ASP A 1 73 ? -24.099 -2.885 22.585 1.00 90.00 73 ASP A CA 1
ATOM 550 C C . ASP A 1 73 ? -23.985 -2.612 24.086 1.00 90.00 73 ASP A C 1
ATOM 552 O O . ASP A 1 73 ? -24.985 -2.619 24.803 1.00 90.00 73 ASP A O 1
ATOM 556 N N . GLU A 1 74 ? -22.782 -2.263 24.539 1.00 90.12 74 GLU A N 1
ATOM 557 C CA . GLU A 1 74 ? -22.505 -1.857 25.919 1.00 90.12 74 GLU A CA 1
ATOM 558 C C . GLU A 1 74 ? -22.783 -0.361 26.178 1.00 90.12 74 GLU A C 1
ATOM 560 O O . GLU A 1 74 ? -22.546 0.145 27.273 1.00 90.12 74 GLU A O 1
ATOM 565 N N . LYS A 1 75 ? -23.320 0.369 25.188 1.00 90.44 75 LYS A N 1
ATOM 566 C CA . LYS A 1 75 ? -23.705 1.793 25.270 1.00 90.44 75 LYS A CA 1
ATOM 567 C C . LYS A 1 75 ? -22.555 2.758 25.602 1.00 90.44 75 LYS A C 1
ATOM 569 O O . LYS A 1 75 ? -22.805 3.900 26.001 1.00 90.44 75 LYS A O 1
ATOM 574 N N . HIS A 1 76 ? -21.306 2.343 25.390 1.00 91.69 76 HIS A N 1
ATOM 575 C CA . HIS A 1 76 ? -20.138 3.223 25.468 1.00 91.69 76 HIS A CA 1
ATOM 576 C C . HIS A 1 76 ? -20.135 4.258 24.340 1.00 91.69 76 HIS A C 1
ATOM 578 O O . HIS A 1 76 ? -19.708 5.395 24.551 1.00 91.69 76 HIS A O 1
ATOM 584 N N . ILE A 1 77 ? -20.664 3.896 23.166 1.00 92.62 77 ILE A N 1
ATOM 585 C CA . ILE A 1 77 ? -20.879 4.826 22.054 1.00 92.62 77 ILE A CA 1
ATOM 586 C C . ILE A 1 77 ? -22.334 4.885 21.611 1.00 92.62 77 ILE A C 1
ATOM 588 O O . ILE A 1 77 ? -23.111 3.945 21.755 1.00 92.62 77 ILE A O 1
ATOM 592 N N . GLN A 1 78 ? -22.685 6.034 21.050 1.00 91.25 78 GLN A N 1
ATOM 593 C CA . GLN A 1 78 ? -23.970 6.329 20.426 1.00 91.25 78 GLN A CA 1
ATOM 594 C C . GLN A 1 78 ? -23.818 6.776 18.971 1.00 91.25 78 GLN A C 1
ATOM 596 O O . GLN A 1 78 ? -24.798 6.74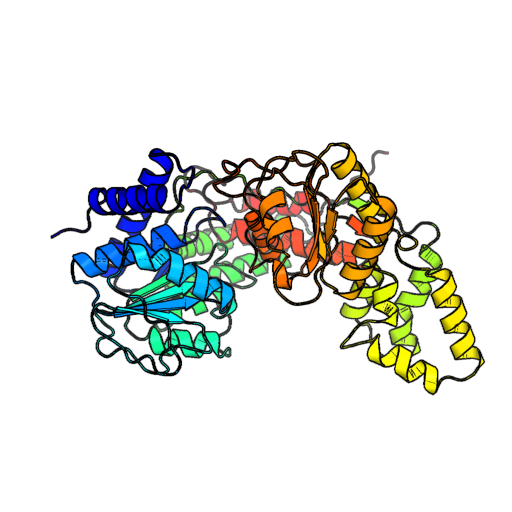5 18.223 1.00 91.25 78 GLN A O 1
ATOM 601 N N . TYR A 1 79 ? -22.609 7.183 18.585 1.00 91.31 79 TYR A N 1
ATOM 602 C CA . TYR A 1 79 ? -22.279 7.711 17.272 1.00 91.31 79 TYR A CA 1
ATOM 603 C C . TYR A 1 79 ? -21.022 7.020 16.747 1.00 91.31 79 TYR A C 1
ATOM 605 O O . TYR A 1 79 ? -20.031 6.897 17.471 1.00 91.31 79 TYR A O 1
ATOM 613 N N . LEU A 1 80 ? -21.068 6.599 15.485 1.00 92.38 80 LEU A N 1
ATOM 614 C CA . LEU A 1 80 ? -19.930 6.018 14.782 1.00 92.38 80 LEU A CA 1
ATOM 615 C C . LEU A 1 80 ? -19.734 6.724 13.446 1.00 92.38 80 LEU A C 1
ATOM 617 O O . LEU A 1 80 ? -20.659 6.791 12.632 1.00 92.38 80 LEU A O 1
ATOM 621 N N . LEU A 1 81 ? -18.515 7.208 13.233 1.00 91.56 81 LEU A N 1
ATOM 622 C CA . LEU A 1 81 ? -18.045 7.739 11.962 1.00 91.56 81 LEU A CA 1
ATOM 623 C C . LEU A 1 81 ? -16.887 6.882 11.456 1.00 91.56 81 LEU A C 1
ATOM 625 O O . LEU A 1 81 ? -15.946 6.623 12.198 1.00 91.56 81 LEU A O 1
ATOM 629 N N . VAL A 1 82 ? -16.939 6.492 10.187 1.00 91.50 82 VAL A N 1
ATOM 630 C CA . VAL A 1 82 ? -15.830 5.866 9.466 1.00 91.50 82 VAL A CA 1
ATOM 631 C C . VAL A 1 82 ? -15.375 6.809 8.357 1.00 91.50 82 VAL A C 1
ATOM 633 O O . VAL A 1 82 ? -16.176 7.200 7.505 1.00 91.50 82 VAL A O 1
ATOM 636 N N . ILE A 1 83 ? -14.089 7.155 8.360 1.00 89.94 83 ILE A N 1
ATOM 637 C CA . ILE A 1 83 ? -13.428 7.958 7.330 1.00 89.94 83 ILE A CA 1
ATOM 638 C C . ILE A 1 83 ? -12.549 7.025 6.495 1.00 89.94 83 ILE A C 1
ATOM 640 O O . ILE A 1 83 ? -11.496 6.578 6.944 1.00 89.94 83 ILE A O 1
ATOM 644 N N . ALA A 1 84 ? -12.994 6.731 5.278 1.00 87.44 84 ALA A N 1
ATOM 645 C CA . ALA A 1 84 ? -12.279 5.932 4.293 1.00 87.44 84 ALA A CA 1
ATOM 646 C C . ALA A 1 84 ? -11.407 6.811 3.368 1.00 87.44 84 ALA A C 1
ATOM 648 O O . ALA A 1 84 ? -11.704 7.996 3.161 1.00 87.44 84 ALA A O 1
ATOM 649 N N . PRO A 1 85 ? -10.351 6.251 2.748 1.00 81.19 85 PRO A N 1
ATOM 650 C CA . PRO A 1 85 ? -9.449 7.012 1.882 1.00 81.19 85 PRO A CA 1
ATOM 651 C C . PRO A 1 85 ? -10.096 7.473 0.565 1.00 81.19 85 PRO A C 1
ATOM 653 O O . PRO A 1 85 ? -9.743 8.533 0.048 1.00 81.19 85 PRO A O 1
ATOM 656 N N . ASN A 1 86 ? -11.026 6.691 0.012 1.00 81.62 86 ASN A N 1
ATOM 657 C CA . ASN A 1 86 ? -11.732 6.978 -1.238 1.00 81.62 86 ASN A CA 1
ATOM 658 C C . ASN A 1 86 ? -13.124 6.319 -1.249 1.00 81.62 86 ASN A C 1
ATOM 660 O O . ASN A 1 86 ? -13.435 5.496 -0.383 1.00 81.62 86 ASN A O 1
ATOM 664 N N . ASP A 1 87 ? -13.953 6.672 -2.234 1.00 80.75 87 ASP A N 1
ATOM 665 C CA . ASP A 1 87 ? -15.349 6.222 -2.306 1.00 80.75 87 ASP A CA 1
ATOM 666 C C . ASP A 1 87 ? -15.489 4.710 -2.533 1.00 80.75 87 ASP A C 1
ATOM 668 O O . ASP A 1 87 ? -16.420 4.092 -2.013 1.00 80.75 87 ASP A O 1
ATOM 672 N N . THR A 1 88 ? -14.539 4.087 -3.240 1.00 79.19 88 THR A N 1
ATOM 673 C CA . THR A 1 88 ? -14.505 2.629 -3.436 1.00 79.19 88 THR A CA 1
ATOM 674 C C . THR A 1 88 ? -14.335 1.903 -2.105 1.00 79.19 88 THR A C 1
ATOM 676 O O . THR A 1 88 ? -15.087 0.977 -1.804 1.00 79.19 88 THR A O 1
ATOM 679 N N . VAL A 1 89 ? -13.387 2.345 -1.275 1.00 80.69 89 VAL A N 1
ATOM 680 C CA . VAL A 1 89 ? -13.172 1.773 0.059 1.00 80.69 89 VAL A CA 1
ATOM 681 C C . VAL A 1 89 ? -14.353 2.103 0.974 1.00 80.69 89 VAL A C 1
ATOM 683 O O . VAL A 1 89 ? -14.835 1.220 1.678 1.00 80.69 89 VAL A O 1
ATOM 686 N N . ALA A 1 90 ? -14.902 3.321 0.910 1.00 84.56 90 ALA A N 1
ATOM 687 C CA . ALA A 1 90 ? -16.106 3.681 1.662 1.00 84.56 90 ALA A CA 1
ATOM 688 C C . ALA A 1 90 ? -17.276 2.732 1.349 1.00 84.56 90 ALA A C 1
ATOM 690 O O . ALA A 1 90 ? -17.956 2.274 2.264 1.00 84.56 90 ALA A O 1
ATOM 691 N N . LYS A 1 91 ? -17.480 2.378 0.073 1.00 82.44 91 LYS A N 1
ATOM 692 C CA . LYS A 1 91 ? -18.494 1.402 -0.345 1.00 82.44 91 LYS A CA 1
ATOM 693 C C . LYS A 1 91 ? -18.264 0.025 0.289 1.00 82.44 91 LYS A C 1
ATOM 695 O O . LYS A 1 91 ? -19.197 -0.519 0.872 1.00 82.44 91 LYS A O 1
ATOM 700 N N . GLN A 1 92 ? -17.032 -0.488 0.263 1.00 81.19 92 GLN A N 1
ATOM 701 C CA . GLN A 1 92 ? -16.685 -1.769 0.901 1.00 81.19 92 GLN A CA 1
ATOM 702 C C . GLN A 1 92 ? -16.955 -1.756 2.414 1.00 81.19 92 GLN A C 1
ATOM 704 O O . GLN A 1 92 ? -17.449 -2.735 2.973 1.00 81.19 92 GLN A O 1
ATOM 709 N N . TRP A 1 93 ? -16.667 -0.640 3.091 1.00 87.12 93 TRP A N 1
ATOM 710 C CA . TRP A 1 93 ? -16.996 -0.471 4.508 1.00 87.12 93 TRP A CA 1
ATOM 711 C C . TRP A 1 93 ? -18.507 -0.496 4.761 1.00 87.12 93 TRP A C 1
ATOM 713 O O . TRP A 1 93 ? -18.931 -1.109 5.738 1.00 87.12 93 TRP A O 1
ATOM 723 N N . ARG A 1 94 ? -19.329 0.111 3.892 1.00 86.25 94 ARG A N 1
ATOM 724 C CA . ARG A 1 94 ? -20.801 0.057 4.008 1.00 86.25 94 ARG A CA 1
ATOM 725 C C . ARG A 1 94 ? -21.336 -1.360 3.857 1.00 86.25 94 ARG A C 1
ATOM 727 O O . ARG A 1 94 ? -22.105 -1.796 4.709 1.00 86.25 94 ARG A O 1
ATOM 734 N N . GLU A 1 95 ? -20.880 -2.078 2.835 1.00 83.06 95 GLU A N 1
ATOM 735 C CA . GLU A 1 95 ? -21.261 -3.476 2.592 1.00 83.06 95 GLU A CA 1
ATOM 736 C C . GLU A 1 95 ? -20.933 -4.359 3.804 1.00 83.06 95 GLU A C 1
ATOM 738 O O . GLU A 1 95 ? -21.764 -5.149 4.242 1.00 83.06 95 GLU A O 1
ATOM 743 N N . ARG A 1 96 ? -19.756 -4.166 4.417 1.00 84.31 96 ARG A N 1
ATOM 744 C CA . ARG A 1 96 ? -19.329 -4.920 5.609 1.00 84.31 96 ARG A CA 1
ATOM 745 C C . ARG A 1 96 ? -19.993 -4.469 6.907 1.00 84.31 96 ARG A C 1
ATOM 747 O O . ARG A 1 96 ? -20.090 -5.265 7.833 1.00 84.31 96 ARG A O 1
ATOM 754 N N . ALA A 1 97 ? -20.416 -3.211 7.010 1.00 87.88 97 ALA A N 1
ATOM 755 C CA . ALA A 1 97 ? -21.086 -2.676 8.194 1.00 87.88 97 ALA A CA 1
ATOM 756 C C . ALA A 1 97 ? -22.583 -3.021 8.233 1.00 87.88 97 ALA A C 1
ATOM 758 O O . ALA A 1 97 ? -23.151 -3.124 9.320 1.00 87.88 97 ALA A O 1
ATOM 759 N N . ALA A 1 98 ? -23.221 -3.218 7.075 1.00 84.88 98 ALA A N 1
ATOM 760 C CA . ALA A 1 98 ? -24.653 -3.497 6.979 1.00 84.88 98 ALA A CA 1
ATOM 761 C C . ALA A 1 98 ? -25.129 -4.699 7.832 1.00 84.88 98 ALA A C 1
ATOM 763 O O . ALA A 1 98 ? -26.153 -4.554 8.497 1.00 84.88 98 ALA A O 1
ATOM 764 N N . PRO A 1 99 ? -24.395 -5.830 7.932 1.00 81.81 99 PRO A N 1
ATOM 765 C CA . PRO A 1 99 ? -24.785 -6.948 8.800 1.00 81.81 99 PRO A CA 1
ATOM 766 C C . PRO A 1 99 ? -24.707 -6.645 10.306 1.00 81.81 99 PRO A C 1
ATOM 768 O O . PRO A 1 99 ? -25.349 -7.323 11.111 1.00 81.81 99 PRO A O 1
ATOM 771 N N . PHE A 1 100 ? -23.906 -5.651 10.709 1.00 80.31 100 PHE A N 1
ATOM 772 C CA . PHE A 1 100 ? -23.669 -5.311 12.116 1.00 80.31 100 PHE A CA 1
ATOM 773 C C . PHE A 1 100 ? -24.643 -4.269 12.658 1.00 80.31 100 PHE A C 1
ATOM 775 O O . PHE A 1 100 ? -24.937 -4.272 13.855 1.00 80.31 100 PHE A O 1
ATOM 782 N N . PHE A 1 101 ? -25.099 -3.344 11.817 1.00 84.00 101 PHE A N 1
ATOM 783 C CA . PHE A 1 101 ? -25.790 -2.139 12.261 1.00 84.00 101 PHE A CA 1
ATOM 784 C C . PHE A 1 101 ? -27.137 -1.991 11.561 1.00 84.00 101 PHE A C 1
ATOM 786 O O . PHE A 1 101 ? -27.229 -2.158 10.349 1.00 84.00 101 PHE A O 1
ATOM 793 N N . ASN A 1 102 ? -28.175 -1.598 12.313 1.00 68.62 102 ASN A N 1
ATOM 794 C CA . ASN A 1 102 ? -29.538 -1.384 11.806 1.00 68.62 102 ASN A CA 1
ATOM 795 C C . ASN A 1 102 ? -29.654 -0.072 10.998 1.00 68.62 102 ASN A C 1
ATOM 797 O O . ASN A 1 102 ? -30.413 0.842 11.323 1.00 68.62 102 ASN A O 1
ATOM 801 N N . GLY A 1 103 ? -28.871 -0.007 9.922 1.00 67.06 103 GLY A N 1
ATOM 802 C CA . GLY A 1 103 ? -28.836 0.971 8.845 1.00 67.06 103 GLY A CA 1
ATOM 803 C C . GLY A 1 103 ? -27.598 1.866 8.849 1.00 67.06 103 GLY A C 1
ATOM 804 O O . GLY A 1 103 ? -27.300 2.589 9.805 1.00 67.06 103 GLY A O 1
ATOM 805 N N . VAL A 1 104 ? -26.913 1.805 7.713 1.00 72.94 104 VAL A N 1
ATOM 806 C CA . VAL A 1 104 ? -25.727 2.572 7.351 1.00 72.94 104 VAL A CA 1
ATOM 807 C C . VAL A 1 104 ? -26.190 3.740 6.484 1.00 72.94 104 VAL A C 1
ATOM 809 O O . VAL A 1 104 ? -26.952 3.539 5.543 1.00 72.94 104 VAL A O 1
ATOM 812 N N . LEU A 1 105 ? -25.795 4.967 6.824 1.00 63.22 105 LEU A N 1
ATOM 813 C CA . LEU A 1 105 ? -26.219 6.146 6.066 1.00 63.22 105 LEU A CA 1
ATOM 814 C C . LEU A 1 105 ? -25.386 6.274 4.779 1.00 63.22 105 LEU A C 1
ATOM 816 O O . LEU A 1 105 ? -24.155 6.310 4.839 1.00 63.22 105 LEU A O 1
ATOM 820 N N . GLU A 1 106 ? -26.063 6.336 3.627 1.00 58.25 106 GLU A N 1
ATOM 821 C CA . GLU A 1 106 ? -25.434 6.430 2.298 1.00 58.25 106 GLU A CA 1
ATOM 822 C C . GLU A 1 106 ? -25.083 7.869 1.888 1.00 58.25 106 GLU A C 1
ATOM 824 O O . GLU A 1 106 ? -24.048 8.083 1.258 1.00 58.25 106 GLU A O 1
ATOM 829 N N . ASP A 1 107 ? -25.892 8.860 2.279 1.00 54.88 107 ASP A N 1
ATOM 830 C CA . ASP A 1 107 ? -25.733 10.251 1.837 1.00 54.88 107 ASP A CA 1
ATOM 831 C C . ASP A 1 107 ? -24.995 11.109 2.874 1.00 54.88 107 ASP A C 1
ATOM 833 O O . ASP A 1 107 ? -25.564 11.553 3.877 1.00 54.88 107 ASP A O 1
ATOM 837 N N . VAL A 1 108 ? -23.699 11.327 2.635 1.00 57.12 108 VAL A N 1
ATOM 838 C CA . VAL A 1 108 ? -22.802 12.008 3.577 1.00 57.12 108 VAL A CA 1
ATOM 839 C C . VAL A 1 108 ? -22.709 13.518 3.337 1.00 57.12 108 VAL A C 1
ATOM 841 O O . VAL A 1 108 ? -22.366 14.246 4.264 1.00 57.12 108 VAL A O 1
ATOM 844 N N . GLN A 1 109 ? -23.114 14.027 2.163 1.00 51.53 109 GLN A N 1
ATOM 845 C CA . GLN A 1 109 ? -23.127 15.479 1.908 1.00 51.53 109 GLN A CA 1
ATOM 846 C C . GLN A 1 109 ? -24.170 16.217 2.759 1.00 51.53 109 GLN A C 1
ATOM 848 O O . GLN A 1 109 ? -24.058 17.421 2.982 1.00 51.53 109 GLN A O 1
ATOM 853 N N . ARG A 1 110 ? -25.164 15.490 3.287 1.00 54.56 110 ARG A N 1
ATOM 854 C CA . ARG A 1 110 ? -26.162 15.992 4.245 1.00 54.56 110 ARG A CA 1
ATOM 855 C C . ARG A 1 110 ? -26.257 15.150 5.522 1.00 54.56 110 ARG A C 1
ATOM 857 O O . ARG A 1 110 ? -27.189 15.345 6.310 1.00 54.56 110 ARG A O 1
ATOM 864 N N . ALA A 1 111 ? -25.320 14.224 5.756 1.00 61.97 111 ALA A N 1
ATOM 865 C CA . ALA A 1 111 ? -25.347 13.371 6.942 1.00 61.97 111 ALA A CA 1
ATOM 866 C C . ALA A 1 111 ? -25.168 14.210 8.210 1.00 61.97 111 ALA A C 1
ATOM 868 O O . ALA A 1 111 ? -24.078 14.661 8.558 1.00 61.97 111 ALA A O 1
ATOM 869 N N . ARG A 1 112 ? -26.265 14.381 8.944 1.00 72.69 112 ARG A N 1
ATOM 870 C CA . ARG A 1 112 ? -26.224 14.812 10.339 1.00 72.69 112 ARG A CA 1
ATOM 871 C C . ARG A 1 112 ? -25.917 13.607 11.218 1.00 72.69 112 ARG A C 1
ATOM 873 O O . ARG A 1 112 ? -26.373 12.498 10.937 1.00 72.69 112 ARG A O 1
ATOM 880 N N . TRP A 1 113 ? -25.199 13.843 12.309 1.00 82.00 113 TRP A N 1
ATOM 881 C CA . TRP A 1 113 ? -25.022 12.859 13.370 1.00 82.00 113 TRP A CA 1
ATOM 882 C C . TRP A 1 113 ? -26.382 12.306 13.813 1.00 82.00 113 TRP A C 1
ATOM 884 O O . TRP A 1 113 ? -27.272 13.062 14.202 1.00 82.00 113 TRP A O 1
ATOM 894 N N . ARG A 1 114 ? -26.557 10.983 13.736 1.00 81.25 114 ARG A N 1
ATOM 895 C CA . ARG A 1 114 ? -27.775 10.292 14.173 1.00 81.25 114 ARG A CA 1
ATOM 896 C C . ARG A 1 114 ? -27.419 9.197 15.160 1.00 81.25 114 ARG A C 1
ATOM 898 O O . ARG A 1 114 ? -26.579 8.345 14.881 1.00 81.25 114 ARG A O 1
ATOM 905 N N . ARG A 1 115 ? -28.090 9.219 16.309 1.00 83.19 115 ARG A N 1
ATOM 906 C CA . ARG A 1 115 ? -27.904 8.234 17.372 1.00 83.19 115 ARG A CA 1
ATOM 907 C C . ARG A 1 115 ? -28.216 6.827 16.854 1.00 83.19 115 ARG A C 1
ATOM 909 O O . ARG A 1 115 ? -29.252 6.619 16.226 1.00 83.19 115 ARG A O 1
ATOM 916 N N . GLY A 1 116 ? -27.323 5.878 17.124 1.00 79.06 116 GLY A N 1
ATOM 917 C CA . GLY A 1 116 ? -27.486 4.469 16.751 1.00 79.06 116 GLY A CA 1
ATOM 918 C C . GLY A 1 116 ? -27.316 4.166 15.258 1.00 79.06 116 GLY A C 1
ATOM 919 O O . GLY A 1 116 ? -27.569 3.038 14.846 1.00 79.06 116 GLY A O 1
ATOM 920 N N . ARG A 1 117 ? -26.905 5.147 14.442 1.00 81.75 117 ARG A N 1
ATOM 921 C CA . ARG A 1 117 ? -26.594 4.962 13.016 1.00 81.75 117 ARG A CA 1
ATOM 922 C C . ARG A 1 117 ? -25.096 5.115 12.779 1.00 81.75 117 ARG A C 1
ATOM 924 O O . ARG A 1 117 ? -24.401 5.797 13.534 1.00 81.75 117 ARG A O 1
ATOM 931 N N . VAL A 1 118 ? -24.625 4.498 11.701 1.00 87.81 118 VAL A N 1
ATOM 932 C CA . VAL A 1 118 ? -23.227 4.566 11.267 1.00 87.81 118 VAL A CA 1
ATOM 933 C C . VAL A 1 118 ? -23.113 5.484 10.058 1.00 87.81 118 VAL A C 1
ATOM 935 O O . VAL A 1 118 ? -23.853 5.323 9.085 1.00 87.81 118 VAL A O 1
ATOM 938 N N . ILE A 1 119 ? -22.187 6.438 10.125 1.00 88.50 119 ILE A N 1
ATOM 939 C CA . ILE A 1 119 ? -21.828 7.317 9.010 1.00 88.50 119 ILE A CA 1
ATOM 940 C C . ILE A 1 119 ? -20.524 6.794 8.414 1.00 88.50 119 ILE A C 1
ATOM 942 O O . ILE A 1 119 ? -19.543 6.632 9.134 1.00 88.50 119 ILE A O 1
ATOM 946 N N . ILE A 1 120 ? -20.505 6.533 7.108 1.00 88.44 120 ILE A N 1
ATOM 947 C CA . ILE A 1 120 ? -19.310 6.060 6.396 1.00 88.44 120 ILE A CA 1
ATOM 948 C C . ILE A 1 120 ? -19.081 6.973 5.203 1.00 88.44 120 ILE A C 1
ATOM 950 O O . ILE A 1 120 ? -19.917 7.029 4.299 1.00 88.44 120 ILE A O 1
ATOM 954 N N . GLY A 1 121 ? -17.958 7.682 5.211 1.00 86.56 121 GLY A N 1
ATOM 955 C CA . GLY A 1 121 ? -17.626 8.707 4.229 1.00 86.56 121 GLY A CA 1
ATOM 956 C C . GLY A 1 121 ? -16.133 8.782 3.940 1.00 86.56 121 GLY A C 1
ATOM 957 O O . GLY A 1 121 ? -15.363 7.921 4.359 1.00 86.56 121 GLY A O 1
ATOM 958 N N . THR A 1 122 ? -15.723 9.817 3.218 1.00 85.81 122 THR A N 1
ATOM 959 C CA . THR A 1 122 ? -14.309 10.115 2.943 1.00 85.81 122 THR A CA 1
ATOM 960 C C . THR A 1 122 ? -13.925 11.443 3.581 1.00 85.81 122 THR A C 1
ATOM 962 O O . THR A 1 122 ? -14.792 12.207 3.993 1.00 85.81 122 THR A O 1
ATOM 965 N N . HIS A 1 123 ? -12.636 11.786 3.606 1.00 77.25 123 HIS A N 1
ATOM 966 C CA . HIS A 1 123 ? -12.190 13.102 4.090 1.00 77.25 123 HIS A CA 1
ATOM 967 C C . HIS A 1 123 ? -12.854 14.295 3.368 1.00 77.25 123 HIS A C 1
ATOM 969 O O . HIS A 1 123 ? -12.888 15.396 3.907 1.00 77.25 123 HIS A O 1
ATOM 975 N N . ARG A 1 124 ? -13.389 14.089 2.155 1.00 77.44 124 ARG A N 1
ATOM 976 C CA . ARG A 1 124 ? -14.130 15.111 1.395 1.00 77.44 124 ARG A CA 1
ATOM 977 C C . ARG A 1 124 ? -15.623 15.115 1.690 1.00 77.44 124 ARG A C 1
ATOM 979 O O . ARG A 1 124 ? -16.271 16.133 1.507 1.00 77.44 124 ARG A O 1
ATOM 986 N N . VAL A 1 125 ? -16.163 13.969 2.091 1.00 72.56 125 VAL A N 1
ATOM 987 C CA . VAL A 1 125 ? -17.600 13.739 2.232 1.00 72.56 125 VAL A CA 1
ATOM 988 C C . VAL A 1 125 ? -17.826 13.098 3.600 1.00 72.56 125 VAL A C 1
ATOM 990 O O . VAL A 1 125 ? -17.943 11.879 3.710 1.00 72.56 125 VAL A O 1
ATOM 993 N N . HIS A 1 126 ? -17.797 13.925 4.646 1.00 71.94 126 HIS A N 1
ATOM 994 C CA . HIS A 1 126 ? -17.992 13.560 6.055 1.00 71.94 126 HIS A CA 1
ATOM 995 C C . HIS A 1 126 ? -18.694 14.715 6.796 1.00 71.94 126 HIS A C 1
ATOM 997 O O . HIS A 1 126 ? -18.757 15.826 6.264 1.00 71.94 126 HIS A O 1
ATOM 1003 N N . PRO A 1 127 ? -19.227 14.499 8.012 1.00 67.19 127 PRO A N 1
ATOM 1004 C CA . PRO A 1 127 ? -19.765 15.592 8.813 1.00 67.19 127 PRO A CA 1
ATOM 1005 C C . PRO A 1 127 ? -18.657 16.600 9.172 1.00 67.19 127 PRO A C 1
ATOM 1007 O O . PRO A 1 127 ? -17.815 16.303 10.012 1.00 67.19 127 PRO A O 1
ATOM 1010 N N . HIS A 1 128 ? -18.691 17.804 8.590 1.00 70.00 128 HIS A N 1
ATOM 1011 C CA . HIS A 1 128 ? -17.777 18.930 8.883 1.00 70.00 128 HIS A CA 1
ATOM 1012 C C . HIS A 1 128 ? -18.034 19.593 10.248 1.00 70.00 128 HIS A C 1
ATOM 1014 O O . HIS A 1 128 ? -17.920 20.801 10.407 1.00 70.00 128 HIS A O 1
ATOM 1020 N N . GLN A 1 129 ? -18.531 18.829 11.213 1.00 72.31 129 GLN A N 1
ATOM 1021 C CA . GLN A 1 129 ? -18.904 19.349 12.516 1.00 72.31 129 GLN A CA 1
ATOM 1022 C C . GLN A 1 129 ? -18.690 18.285 13.576 1.00 72.31 129 GLN A C 1
ATOM 1024 O O . GLN A 1 129 ? -18.945 17.092 13.368 1.00 72.31 129 GLN A O 1
ATOM 1029 N N . LYS A 1 130 ? -18.277 18.754 14.750 1.00 76.81 130 LYS A N 1
ATOM 1030 C CA . LYS A 1 130 ? -18.079 17.927 15.933 1.00 76.81 130 LYS A CA 1
ATOM 1031 C C . LYS A 1 130 ? -19.331 17.102 16.244 1.00 76.81 130 LYS A C 1
ATOM 1033 O O . LYS A 1 130 ? -20.461 17.566 16.087 1.00 76.81 130 LYS A O 1
ATOM 1038 N N . SER A 1 131 ? -19.124 15.878 16.724 1.00 83.69 131 SER A N 1
ATOM 1039 C CA . SER A 1 131 ? -20.228 15.047 17.203 1.00 83.69 131 SER A CA 1
ATOM 1040 C C . SER A 1 131 ? -21.014 15.737 18.332 1.00 83.69 131 SER A C 1
ATOM 1042 O O . SER A 1 131 ? -20.389 16.362 19.196 1.00 83.69 131 SER A O 1
ATOM 1044 N N . PRO A 1 132 ? -22.354 15.567 18.395 1.00 86.50 132 PRO A N 1
ATOM 1045 C CA . PRO A 1 132 ? -23.192 16.065 19.486 1.00 86.50 132 PRO A CA 1
ATOM 1046 C C . PRO A 1 132 ? -22.737 15.592 20.867 1.00 86.50 132 PRO A C 1
ATOM 1048 O O . PRO A 1 132 ? -22.908 16.301 21.853 1.00 86.50 132 PRO A O 1
ATOM 1051 N N . ASN A 1 133 ? -22.157 14.391 20.952 1.00 90.00 133 ASN A N 1
ATOM 1052 C CA . ASN A 1 133 ? -21.574 13.885 22.189 1.00 90.00 133 ASN A CA 1
ATOM 1053 C C . ASN A 1 133 ? -20.235 13.187 21.912 1.00 90.00 133 ASN A C 1
ATOM 1055 O O . ASN A 1 133 ? -20.197 11.962 21.742 1.00 90.00 133 ASN A O 1
ATOM 1059 N N . PRO A 1 134 ? -19.117 13.936 21.908 1.00 88.69 134 PRO A N 1
ATOM 1060 C CA . PRO A 1 134 ? -17.796 13.389 21.614 1.00 88.69 134 PRO A CA 1
ATOM 1061 C C . PRO A 1 134 ? -17.420 12.241 22.551 1.00 88.69 134 PRO A C 1
ATOM 1063 O O . PRO A 1 134 ? -16.894 11.229 22.106 1.00 88.69 134 PRO A O 1
ATOM 1066 N N . LYS A 1 135 ? -17.780 12.320 23.841 1.00 88.81 135 LYS A N 1
ATOM 1067 C CA . LYS A 1 135 ? -17.444 11.274 24.819 1.00 88.81 135 LYS A CA 1
ATOM 1068 C C . LYS A 1 135 ? -18.070 9.914 24.489 1.00 88.81 135 LYS A C 1
ATOM 1070 O O . LYS A 1 135 ? -17.489 8.907 24.874 1.00 88.81 135 LYS A O 1
ATOM 1075 N N . GLN A 1 136 ? -19.196 9.901 23.770 1.00 92.12 136 GLN A N 1
ATOM 1076 C CA . GLN A 1 136 ? -19.899 8.704 23.292 1.00 92.12 136 GLN A CA 1
ATOM 1077 C C . GLN A 1 136 ? -19.789 8.535 21.768 1.00 92.12 136 GLN A C 1
ATOM 1079 O O . GLN A 1 136 ? -20.705 8.023 21.122 1.00 92.12 136 GLN A O 1
ATOM 1084 N N . THR A 1 137 ? -18.691 8.999 21.174 1.00 92.56 137 THR A N 1
ATOM 1085 C CA . THR A 1 137 ? -18.428 8.873 19.738 1.00 92.56 137 THR A CA 1
ATOM 1086 C C . THR A 1 137 ? -17.175 8.053 19.503 1.00 92.56 137 THR A C 1
ATOM 1088 O O . THR A 1 137 ? -16.171 8.266 20.182 1.00 92.56 137 THR A O 1
ATOM 1091 N N . LEU A 1 138 ? -17.238 7.154 18.523 1.00 93.62 138 LEU A N 1
ATOM 1092 C CA . LEU A 1 138 ? -16.069 6.515 17.931 1.00 93.62 138 LEU A CA 1
ATOM 1093 C C . LEU A 1 138 ? -15.863 7.049 16.511 1.00 93.62 138 LEU A C 1
ATOM 1095 O O . LEU A 1 138 ? -16.792 7.061 15.701 1.00 93.62 138 LEU A O 1
ATOM 1099 N N . VAL A 1 139 ? -14.636 7.466 16.217 1.00 93.00 139 VAL A N 1
ATOM 1100 C CA . VAL A 1 139 ? -14.170 7.810 14.876 1.00 93.00 139 VAL A CA 1
ATOM 1101 C C . VAL A 1 139 ? -13.169 6.750 14.439 1.00 93.00 139 VAL A C 1
ATOM 1103 O O . VAL A 1 139 ? -12.137 6.555 15.074 1.00 93.00 139 VAL A O 1
ATOM 1106 N N . ILE A 1 140 ? -13.477 6.051 13.356 1.00 93.69 140 ILE A N 1
ATOM 1107 C CA . ILE A 1 140 ? -12.569 5.106 12.715 1.00 93.69 140 ILE A CA 1
ATOM 1108 C C . ILE A 1 140 ? -11.962 5.799 11.502 1.00 93.69 140 ILE A C 1
ATOM 1110 O O . ILE A 1 140 ? -12.699 6.300 10.653 1.00 93.69 140 ILE A O 1
ATOM 1114 N N . VAL A 1 141 ? -10.636 5.818 11.402 1.00 91.31 141 VAL A N 1
ATOM 1115 C CA . VAL A 1 141 ? -9.941 6.342 10.219 1.00 91.31 141 VAL A CA 1
ATOM 1116 C C . VAL A 1 141 ? -9.194 5.200 9.552 1.00 91.31 141 VAL A C 1
ATOM 1118 O O . VAL A 1 141 ? -8.253 4.658 10.130 1.00 91.31 141 VAL A O 1
ATOM 1121 N N . ASP A 1 142 ? -9.629 4.829 8.350 1.00 87.75 142 ASP A N 1
ATOM 1122 C CA . ASP A 1 142 ? -9.001 3.776 7.556 1.00 87.75 142 ASP A CA 1
ATOM 1123 C C . ASP A 1 142 ? -7.861 4.324 6.697 1.00 87.75 142 ASP A C 1
ATOM 1125 O O . ASP A 1 142 ? -7.888 5.473 6.251 1.00 87.75 142 ASP A O 1
ATOM 1129 N N . GLU A 1 143 ? -6.843 3.495 6.483 1.00 80.38 143 GLU A N 1
ATOM 1130 C CA . GLU A 1 143 ? -5.561 3.873 5.884 1.00 80.38 143 GLU A CA 1
ATOM 1131 C C . GLU A 1 143 ? -5.016 5.193 6.452 1.00 80.38 143 GLU A C 1
ATOM 1133 O O . GLU A 1 143 ? -4.559 6.075 5.716 1.00 80.38 143 GLU A O 1
ATOM 1138 N N . ALA A 1 144 ? -5.062 5.319 7.785 1.00 80.69 144 ALA A N 1
ATOM 1139 C CA . ALA A 1 144 ? -4.714 6.534 8.529 1.00 80.69 144 ALA A CA 1
ATOM 1140 C C . ALA A 1 144 ? -3.373 7.159 8.093 1.00 80.69 144 ALA A C 1
ATOM 1142 O O . ALA A 1 144 ? -3.228 8.381 8.053 1.00 80.69 144 ALA A O 1
ATOM 1143 N N . HIS A 1 145 ? -2.424 6.328 7.657 1.00 76.75 145 HIS A N 1
ATOM 1144 C CA . HIS A 1 145 ? -1.124 6.755 7.153 1.00 76.75 145 HIS A CA 1
ATOM 1145 C C . HIS A 1 145 ? -1.177 7.715 5.947 1.00 76.75 145 HIS A C 1
ATOM 1147 O O . HIS A 1 145 ? -0.217 8.435 5.714 1.00 76.75 145 HIS A O 1
ATOM 1153 N N . ARG A 1 146 ? -2.255 7.756 5.153 1.00 72.94 146 ARG A N 1
ATOM 1154 C CA . ARG A 1 146 ? -2.293 8.575 3.923 1.00 72.94 146 ARG A CA 1
ATOM 1155 C C . ARG A 1 146 ? -2.537 10.048 4.160 1.00 72.94 146 ARG A C 1
ATOM 1157 O O . ARG A 1 146 ? -2.052 10.886 3.408 1.00 72.94 146 ARG A O 1
ATOM 1164 N N . GLY A 1 147 ? -3.387 10.333 5.135 1.00 71.88 147 GLY A N 1
ATOM 1165 C CA . GLY A 1 147 ? -3.909 11.670 5.374 1.00 71.88 147 GLY A CA 1
ATOM 1166 C C . GLY A 1 147 ? -3.471 12.241 6.707 1.00 71.88 147 GLY A C 1
ATOM 1167 O O . GLY A 1 147 ? -3.448 13.451 6.855 1.00 71.88 147 GLY A O 1
ATOM 1168 N N . LEU A 1 148 ? -3.106 11.403 7.679 1.00 80.75 148 LEU A N 1
ATOM 1169 C CA . LEU A 1 148 ? -2.880 11.881 9.040 1.00 80.75 148 LEU A CA 1
ATOM 1170 C C . LEU A 1 148 ? -1.408 12.137 9.386 1.00 80.75 148 LEU A C 1
ATOM 1172 O O . LEU A 1 148 ? -1.104 12.549 10.499 1.00 80.75 148 LEU A O 1
ATOM 1176 N N . GLN A 1 149 ? -0.490 11.923 8.443 1.00 75.12 149 GLN A N 1
ATOM 1177 C CA . GLN A 1 149 ? 0.944 12.137 8.670 1.00 75.12 149 GLN A CA 1
ATOM 1178 C C . GLN A 1 149 ? 1.372 13.594 8.558 1.00 75.12 149 GLN A C 1
ATOM 1180 O O . GLN A 1 149 ? 2.404 13.969 9.107 1.00 75.12 149 GLN A O 1
ATOM 1185 N N . ASN A 1 150 ? 0.604 14.411 7.841 1.00 79.31 150 ASN A N 1
ATOM 1186 C CA . ASN A 1 150 ? 0.872 15.829 7.676 1.00 79.31 150 ASN A CA 1
ATOM 1187 C C . ASN A 1 150 ? -0.358 16.623 8.122 1.00 79.31 150 ASN A C 1
ATOM 1189 O O . ASN A 1 150 ? -1.434 16.515 7.524 1.00 79.31 150 ASN A O 1
ATOM 1193 N N . THR A 1 151 ? -0.164 17.431 9.162 1.00 81.75 151 THR A N 1
ATOM 1194 C CA . THR A 1 151 ? -1.196 18.259 9.792 1.00 81.75 151 THR A CA 1
ATOM 1195 C C . THR A 1 151 ? -1.765 19.325 8.857 1.00 81.75 151 THR A C 1
ATOM 1197 O O . THR A 1 151 ? -2.908 19.733 9.033 1.00 81.75 151 THR A O 1
ATOM 1200 N N . ALA A 1 152 ? -1.019 19.724 7.820 1.00 83.12 152 ALA A N 1
ATOM 1201 C CA . ALA A 1 152 ? -1.460 20.694 6.818 1.00 83.12 152 ALA A CA 1
ATOM 1202 C C . ALA A 1 152 ? -2.451 20.117 5.790 1.00 83.12 152 ALA A C 1
ATOM 1204 O O . ALA A 1 152 ? -2.948 20.842 4.929 1.00 83.12 152 ALA A O 1
ATOM 1205 N N . THR A 1 153 ? -2.721 18.810 5.816 1.00 82.38 153 THR A N 1
ATOM 1206 C CA . THR A 1 153 ? -3.635 18.199 4.847 1.00 82.38 153 THR A CA 1
ATOM 1207 C C . THR A 1 153 ? -5.094 18.379 5.260 1.00 82.38 153 THR A C 1
ATOM 1209 O O . THR A 1 153 ? -5.456 18.263 6.431 1.00 82.38 153 THR A O 1
ATOM 1212 N N . ASN A 1 154 ? -5.974 18.546 4.269 1.00 79.56 154 ASN A N 1
ATOM 1213 C CA . ASN A 1 154 ? -7.423 18.575 4.501 1.00 79.56 154 ASN A CA 1
ATOM 1214 C C . ASN A 1 154 ? -7.925 17.296 5.190 1.00 79.56 154 ASN A C 1
ATOM 1216 O O . ASN A 1 154 ? -8.876 17.345 5.962 1.00 79.56 154 ASN A O 1
ATOM 1220 N N . ALA A 1 155 ? -7.282 16.153 4.924 1.00 81.44 155 ALA A N 1
ATOM 1221 C CA . ALA A 1 155 ? -7.617 14.884 5.556 1.00 81.44 155 ALA A CA 1
ATOM 1222 C C . ALA A 1 155 ? -7.327 14.885 7.062 1.00 81.44 155 ALA A C 1
ATOM 1224 O O . ALA A 1 155 ? -8.160 14.403 7.830 1.00 81.44 155 ALA A O 1
ATOM 1225 N N . PHE A 1 156 ? -6.195 15.460 7.483 1.00 86.25 156 PHE A N 1
ATOM 1226 C CA . PHE A 1 156 ? -5.897 15.651 8.897 1.00 86.25 156 PHE A CA 1
ATOM 1227 C C . PHE A 1 156 ? -6.908 16.584 9.558 1.00 86.25 156 PHE A C 1
ATOM 1229 O O . PHE A 1 156 ? -7.485 16.212 10.575 1.00 86.25 156 PHE A O 1
ATOM 1236 N N . GLY A 1 157 ? -7.170 17.755 8.966 1.00 84.00 157 GLY A N 1
ATOM 1237 C CA . GLY A 1 157 ? -8.127 18.724 9.512 1.00 84.00 157 GLY A CA 1
ATOM 1238 C C . GLY A 1 157 ? -9.521 18.121 9.715 1.00 84.00 157 GLY A C 1
ATOM 1239 O O . GLY A 1 157 ? -10.062 18.170 10.818 1.00 84.00 157 GLY A O 1
ATOM 1240 N N . ALA A 1 158 ? -10.042 17.455 8.682 1.00 81.25 158 ALA A N 1
ATOM 1241 C CA . ALA A 1 158 ? -11.315 16.733 8.698 1.00 81.25 158 ALA A CA 1
ATOM 1242 C C . ALA A 1 158 ? -11.407 15.687 9.825 1.00 81.25 158 ALA A C 1
ATOM 1244 O O . ALA A 1 158 ? -12.353 15.663 10.622 1.00 81.25 158 ALA A O 1
ATOM 1245 N N . ALA A 1 159 ? -10.403 14.808 9.902 1.00 85.88 159 ALA A N 1
ATOM 1246 C CA . ALA A 1 159 ? -10.361 13.767 10.917 1.00 85.88 159 ALA A CA 1
ATOM 1247 C C . ALA A 1 159 ? -10.215 14.362 12.319 1.00 85.88 159 ALA A C 1
ATOM 1249 O O . ALA A 1 159 ? -10.908 13.924 13.233 1.00 85.88 159 ALA A O 1
ATOM 1250 N N . SER A 1 160 ? -9.363 15.376 12.478 1.00 87.62 160 SER A N 1
ATOM 1251 C CA . SER A 1 160 ? -9.091 16.029 13.755 1.00 87.62 160 SER A CA 1
ATOM 1252 C C . SER A 1 160 ? -10.323 16.729 14.326 1.00 87.62 160 SER A C 1
ATOM 1254 O O . SER A 1 160 ? -10.657 16.552 15.500 1.00 87.62 160 SER A O 1
ATOM 1256 N N . GLU A 1 161 ? -11.064 17.451 13.485 1.00 85.56 161 GLU A N 1
ATOM 1257 C CA . GLU A 1 161 ? -12.308 18.113 13.875 1.00 85.56 161 GLU A CA 1
ATOM 1258 C C . GLU A 1 161 ? -13.361 17.109 14.366 1.00 85.56 161 GLU A C 1
ATOM 1260 O O . GLU A 1 161 ? -13.961 17.289 15.432 1.00 85.56 161 GLU A O 1
ATOM 1265 N N . SER A 1 162 ? -13.530 16.007 13.632 1.00 84.56 162 SER A N 1
ATOM 1266 C CA . SER A 1 162 ? -14.467 14.936 13.985 1.00 84.56 162 SER A CA 1
ATOM 1267 C C . SER A 1 162 ? -14.032 14.151 15.229 1.00 84.56 162 SER A C 1
ATOM 1269 O O . SER A 1 162 ? -14.871 13.719 16.022 1.00 84.56 162 SER A O 1
ATOM 1271 N N . ALA A 1 163 ? -12.722 13.965 15.407 1.00 87.00 163 ALA A N 1
ATOM 1272 C CA . ALA A 1 163 ? -12.117 13.166 16.469 1.00 87.00 163 ALA A CA 1
ATOM 1273 C C . ALA A 1 163 ? -11.974 13.906 17.805 1.00 87.00 163 ALA A C 1
ATOM 1275 O O . ALA A 1 163 ? -11.720 13.269 18.829 1.00 87.00 163 ALA A O 1
ATOM 1276 N N . LYS A 1 164 ? -12.128 15.235 17.833 1.00 87.44 164 LYS A N 1
ATOM 1277 C CA . LYS A 1 164 ? -11.852 16.061 19.015 1.00 87.44 164 LYS A CA 1
ATOM 1278 C C . LYS A 1 164 ? -12.661 15.630 20.249 1.00 87.44 164 LYS A C 1
ATOM 1280 O O . LYS A 1 164 ? -13.853 15.931 20.374 1.00 87.44 164 LYS A O 1
ATOM 1285 N N . GLY A 1 165 ? -11.990 14.980 21.205 1.00 85.56 165 GLY A N 1
ATOM 1286 C CA . GLY A 1 165 ? -12.580 14.442 22.445 1.00 85.56 165 GLY A CA 1
ATOM 1287 C C . GLY A 1 165 ? -13.339 13.111 22.297 1.00 85.56 165 GLY A C 1
ATOM 1288 O O . GLY A 1 165 ? -13.923 12.624 23.278 1.00 85.56 165 GLY A O 1
ATOM 1289 N N . ALA A 1 166 ? -13.337 12.536 21.093 1.00 89.50 166 ALA A N 1
ATOM 1290 C CA . ALA A 1 166 ? -13.917 11.239 20.774 1.00 89.50 166 ALA A CA 1
ATOM 1291 C C . ALA A 1 166 ? -12.935 10.088 21.014 1.00 89.50 166 ALA A C 1
ATOM 1293 O O . ALA A 1 166 ? -11.741 10.298 21.219 1.00 89.50 166 ALA A O 1
ATOM 1294 N N . MET A 1 167 ? -13.460 8.863 21.014 1.00 92.56 167 MET A N 1
ATOM 1295 C CA . MET A 1 167 ? -12.638 7.674 20.812 1.00 92.56 167 MET A CA 1
ATOM 1296 C C . MET A 1 167 ? -12.207 7.600 19.353 1.00 92.56 167 MET A C 1
ATOM 1298 O O . MET A 1 167 ? -13.003 7.894 18.462 1.00 92.56 167 MET A O 1
ATOM 1302 N N . VAL A 1 168 ? -10.962 7.205 19.110 1.00 92.12 168 VAL A N 1
ATOM 1303 C CA . VAL A 1 168 ? -10.377 7.102 17.777 1.00 92.12 168 VAL A CA 1
ATOM 1304 C C . VAL A 1 168 ? -9.723 5.744 17.602 1.00 92.12 168 VAL A C 1
ATOM 1306 O O . VAL A 1 168 ? -8.840 5.362 18.367 1.00 92.12 168 VAL A O 1
ATOM 1309 N N . LEU A 1 169 ? -10.128 5.042 16.550 1.00 92.69 169 LEU A N 1
ATOM 1310 C CA . LEU A 1 169 ? -9.478 3.822 16.096 1.00 92.69 169 LEU A CA 1
ATOM 1311 C C . LEU A 1 169 ? -8.866 4.068 14.717 1.00 92.69 169 LEU A C 1
ATOM 1313 O O . LEU A 1 169 ? -9.571 4.219 13.720 1.00 92.69 169 LEU A O 1
ATOM 1317 N N . LEU A 1 170 ? -7.544 4.118 14.659 1.00 90.62 170 LEU A N 1
ATOM 1318 C CA . LEU A 1 170 ? -6.787 4.251 13.425 1.00 90.62 170 LEU A CA 1
ATOM 1319 C C . LEU A 1 170 ? -6.523 2.863 12.855 1.00 90.62 170 LEU A C 1
ATOM 1321 O O . LEU A 1 170 ? -5.917 2.022 13.510 1.00 90.62 170 LEU A O 1
ATOM 1325 N N . VAL A 1 171 ? -6.963 2.615 11.631 1.00 87.69 171 VAL A N 1
ATOM 1326 C CA . VAL A 1 171 ? -6.764 1.340 10.943 1.00 87.69 171 VAL A CA 1
ATOM 1327 C C . VAL A 1 171 ? -5.700 1.555 9.873 1.00 87.69 171 VAL A C 1
ATOM 1329 O O . VAL A 1 171 ? -5.879 2.353 8.957 1.00 87.69 171 VAL A O 1
ATOM 1332 N N . THR A 1 172 ? -4.546 0.901 10.004 1.00 81.00 172 THR A N 1
ATOM 1333 C CA . THR A 1 172 ? -3.445 1.053 9.040 1.00 81.00 172 THR A CA 1
ATOM 1334 C C . THR A 1 172 ? -2.512 -0.142 9.105 1.00 81.00 172 THR A C 1
ATOM 1336 O O . THR A 1 172 ? -2.074 -0.512 10.178 1.00 81.00 172 THR A O 1
ATOM 1339 N N . ALA A 1 173 ? -2.139 -0.736 7.971 1.00 69.31 173 ALA A N 1
ATOM 1340 C CA . ALA A 1 173 ? -1.129 -1.805 7.977 1.00 69.31 173 ALA A CA 1
ATOM 1341 C C . ALA A 1 173 ? 0.293 -1.296 8.270 1.00 69.31 173 ALA A C 1
ATOM 1343 O O . ALA A 1 173 ? 1.214 -2.075 8.484 1.00 69.31 173 ALA A O 1
ATOM 1344 N N . THR A 1 174 ? 0.490 0.019 8.204 1.00 67.38 174 THR A N 1
ATOM 1345 C CA . THR A 1 174 ? 1.809 0.650 8.165 1.00 67.38 174 THR A CA 1
ATOM 1346 C C . THR A 1 174 ? 1.745 2.002 8.868 1.00 67.38 174 THR A C 1
ATOM 1348 O O . THR A 1 174 ? 1.565 3.033 8.210 1.00 67.38 174 THR A O 1
ATOM 1351 N N . PRO A 1 175 ? 1.821 2.019 10.208 1.00 55.44 175 PRO A N 1
ATOM 1352 C CA . PRO A 1 175 ? 1.732 3.261 10.968 1.00 55.44 175 PRO A CA 1
ATOM 1353 C C . PRO A 1 175 ? 2.936 4.183 10.713 1.00 55.44 175 PRO A C 1
ATOM 1355 O O . PRO A 1 175 ? 2.796 5.401 10.700 1.00 55.44 175 PRO A O 1
ATOM 1358 N N . TYR A 1 176 ? 4.108 3.618 10.426 1.00 65.00 176 TYR A N 1
ATOM 1359 C CA . TYR A 1 176 ? 5.312 4.383 10.116 1.00 65.00 176 TYR A CA 1
ATOM 1360 C C . TYR A 1 176 ? 5.494 4.496 8.598 1.00 65.00 176 TYR A C 1
ATOM 1362 O O . TYR A 1 176 ? 6.055 3.599 7.971 1.00 65.00 176 TYR A O 1
ATOM 1370 N N . GLN A 1 177 ? 5.012 5.575 7.970 1.00 56.09 177 GLN A N 1
ATOM 1371 C CA . GLN A 1 177 ? 5.565 5.958 6.666 1.00 56.09 177 GLN A CA 1
ATOM 1372 C C . GLN A 1 177 ? 6.485 7.156 6.876 1.00 56.09 177 GLN A C 1
ATOM 1374 O O . GLN A 1 177 ? 6.047 8.262 7.158 1.00 56.09 177 GLN A O 1
ATOM 1379 N N . MET A 1 178 ? 7.777 6.907 6.690 1.00 52.84 178 MET A N 1
ATOM 1380 C CA . MET A 1 178 ? 8.786 7.899 6.318 1.00 52.84 178 MET A CA 1
ATOM 1381 C C . MET A 1 178 ? 9.300 8.866 7.399 1.00 52.84 178 MET A C 1
ATOM 1383 O O . MET A 1 178 ? 10.430 9.307 7.217 1.00 52.84 178 MET A O 1
ATOM 1387 N N . THR A 1 179 ? 8.594 9.158 8.504 1.00 60.84 179 THR A N 1
ATOM 1388 C CA . THR A 1 179 ? 9.139 9.966 9.628 1.00 60.84 179 THR A CA 1
ATOM 1389 C C . THR A 1 179 ? 8.457 9.693 10.979 1.00 60.84 179 THR A C 1
ATOM 1391 O O . THR A 1 179 ? 7.291 9.299 11.032 1.00 60.84 179 THR A O 1
ATOM 1394 N N . ALA A 1 180 ? 9.154 9.995 12.083 1.00 64.75 180 ALA A N 1
ATOM 1395 C CA . ALA A 1 180 ? 8.613 9.924 13.453 1.00 64.75 180 ALA A CA 1
ATOM 1396 C C . ALA A 1 180 ? 7.441 10.866 13.664 1.00 64.75 180 ALA A C 1
ATOM 1398 O O . ALA A 1 180 ? 6.438 10.504 14.278 1.00 64.75 180 ALA A O 1
ATOM 1399 N N . SER A 1 181 ? 7.546 12.045 13.056 1.00 71.12 181 SER A N 1
ATOM 1400 C CA . SER A 1 181 ? 6.506 13.062 13.056 1.00 71.12 181 SER A CA 1
ATOM 1401 C C . SER A 1 181 ? 5.192 12.549 12.462 1.00 71.12 181 SER A C 1
ATOM 1403 O O . SER A 1 181 ? 4.124 12.942 12.911 1.00 71.12 181 SER A O 1
ATOM 1405 N N . GLY A 1 182 ? 5.235 11.638 11.482 1.00 75.62 182 GLY A N 1
ATOM 1406 C CA . GLY A 1 182 ? 4.021 11.066 10.901 1.00 75.62 182 GLY A CA 1
ATOM 1407 C C . GLY A 1 182 ? 3.194 10.263 11.911 1.00 75.62 182 GLY A C 1
ATOM 1408 O O . GLY A 1 182 ? 1.969 10.377 11.934 1.00 75.62 182 GLY A O 1
ATOM 1409 N N . LEU A 1 183 ? 3.853 9.478 12.768 1.00 76.69 183 LEU A N 1
ATOM 1410 C CA . LEU A 1 183 ? 3.184 8.697 13.809 1.00 76.69 183 LEU A CA 1
ATOM 1411 C C . LEU A 1 183 ? 2.685 9.585 14.954 1.00 76.69 183 LEU A C 1
ATOM 1413 O O . LEU A 1 183 ? 1.549 9.420 15.397 1.00 76.69 183 LEU A O 1
ATOM 1417 N N . THR A 1 184 ? 3.485 10.554 15.401 1.00 79.44 184 THR A N 1
ATOM 1418 C CA . THR A 1 184 ? 3.058 11.483 16.460 1.00 79.44 184 THR A CA 1
ATOM 1419 C C . THR A 1 184 ? 1.869 12.336 16.014 1.00 79.44 184 THR A C 1
ATOM 1421 O O . THR A 1 184 ? 0.923 12.517 16.780 1.00 79.44 184 THR A O 1
ATOM 1424 N N . ASN A 1 185 ? 1.833 12.768 14.750 1.00 84.31 185 ASN A N 1
ATOM 1425 C CA . ASN A 1 185 ? 0.675 13.455 14.173 1.00 84.31 185 ASN A CA 1
ATOM 1426 C C . ASN A 1 185 ? -0.587 12.580 14.231 1.00 84.31 185 ASN A C 1
ATOM 1428 O O . ASN A 1 185 ? -1.644 13.033 14.666 1.00 84.31 185 ASN A O 1
ATOM 1432 N N . MET A 1 186 ? -0.483 11.296 13.885 1.00 84.38 186 MET A N 1
ATOM 1433 C CA . MET A 1 186 ? -1.612 10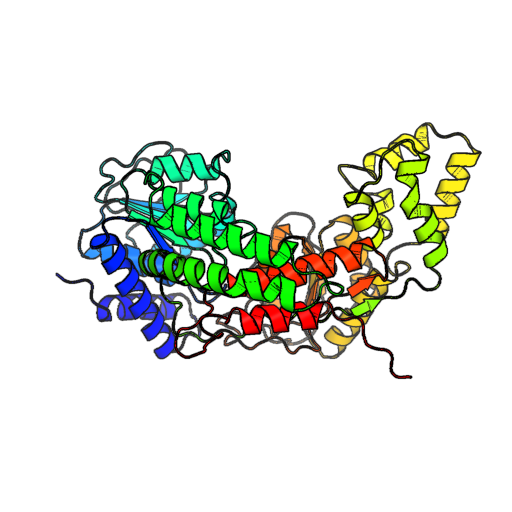.368 14.005 1.00 84.38 186 MET A CA 1
ATOM 1434 C C . MET A 1 186 ? -2.127 10.235 15.443 1.00 84.38 186 MET A C 1
ATOM 1436 O O . MET A 1 186 ? -3.338 10.244 15.657 1.00 84.38 186 MET A O 1
ATOM 1440 N N . LEU A 1 187 ? -1.235 10.149 16.432 1.00 82.50 187 LEU A N 1
ATOM 1441 C CA . LEU A 1 187 ? -1.623 10.029 17.843 1.00 82.50 187 LEU A CA 1
ATOM 1442 C C . LEU A 1 187 ? -2.288 11.299 18.390 1.00 82.50 187 LEU A C 1
ATOM 1444 O O . LEU A 1 187 ? -3.148 11.221 19.267 1.00 82.50 187 LEU A O 1
ATOM 1448 N N . THR A 1 188 ? -1.951 12.467 17.843 1.00 84.62 188 THR A N 1
ATOM 1449 C CA . THR A 1 188 ? -2.522 13.754 18.267 1.00 84.62 188 THR A CA 1
ATOM 1450 C C . THR A 1 188 ? -3.835 14.106 17.562 1.00 84.62 188 THR A C 1
ATOM 1452 O O . THR A 1 188 ? -4.475 15.091 17.936 1.00 84.62 188 THR A O 1
ATOM 1455 N N . VAL A 1 189 ? -4.319 13.281 16.618 1.00 84.75 189 VAL A N 1
ATOM 1456 C CA . VAL A 1 189 ? -5.523 13.575 15.813 1.00 84.75 189 VAL A CA 1
ATOM 1457 C C . VAL A 1 189 ? -6.758 13.905 16.665 1.00 84.75 189 VAL A C 1
ATOM 1459 O O . VAL A 1 189 ? -7.527 14.791 16.309 1.00 84.75 189 VAL A O 1
ATOM 1462 N N . ALA A 1 190 ? -6.925 13.278 17.836 1.00 79.81 190 ALA A N 1
ATOM 1463 C CA . ALA A 1 190 ? -8.055 13.522 18.743 1.00 79.81 190 ALA A CA 1
ATOM 1464 C C . ALA A 1 190 ? -7.957 14.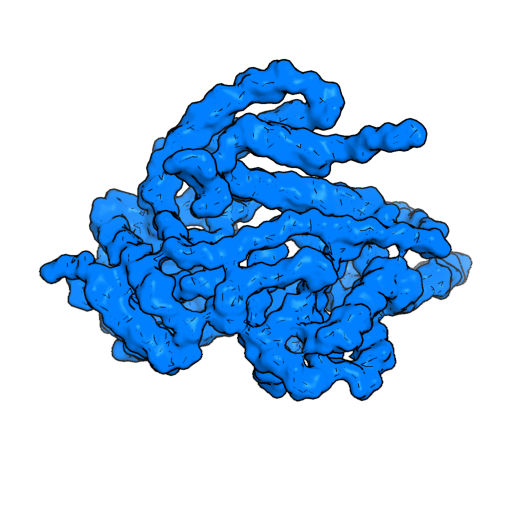826 19.567 1.00 79.81 190 ALA A C 1
ATOM 1466 O O . ALA A 1 190 ? -8.807 15.073 20.431 1.00 79.81 190 ALA A O 1
ATOM 1467 N N . GLY A 1 191 ? -6.936 15.656 19.325 1.00 66.44 191 GLY A N 1
ATOM 1468 C CA . GLY A 1 191 ? -6.673 16.891 20.065 1.00 66.44 191 GLY A CA 1
ATOM 1469 C C . GLY A 1 191 ? -5.866 16.689 21.350 1.00 66.44 191 GLY A C 1
ATOM 1470 O O . GLY A 1 191 ? -5.957 17.518 22.254 1.00 66.44 191 GLY A O 1
ATOM 1471 N N . GLY A 1 192 ? -5.110 15.592 21.453 1.00 63.25 192 GLY A N 1
ATOM 1472 C CA . GLY A 1 192 ? -4.109 15.429 22.506 1.00 63.25 192 GLY A CA 1
ATOM 1473 C C . GLY A 1 192 ? -2.916 16.329 22.206 1.00 63.25 192 GLY A C 1
ATOM 1474 O O . GLY A 1 192 ? -2.318 16.198 21.141 1.00 63.25 192 GLY A O 1
ATOM 1475 N N . ALA A 1 193 ? -2.592 17.254 23.110 1.00 49.78 193 ALA A N 1
ATOM 1476 C CA . ALA A 1 193 ? -1.333 17.982 23.028 1.00 49.78 193 ALA A CA 1
ATOM 1477 C C . ALA A 1 193 ? -0.177 16.975 23.104 1.00 49.78 193 ALA A C 1
ATOM 1479 O O . ALA A 1 193 ? -0.259 15.994 23.854 1.00 49.78 193 ALA A O 1
ATOM 1480 N N . GLY A 1 194 ? 0.870 17.217 22.313 1.00 61.69 194 GLY A N 1
ATOM 1481 C CA . GLY A 1 194 ? 2.139 16.519 22.469 1.00 61.69 194 GLY A CA 1
ATOM 1482 C C . GLY A 1 194 ? 2.552 16.490 23.943 1.00 61.69 194 GLY A C 1
ATOM 1483 O O . GLY A 1 194 ? 2.268 17.414 24.705 1.00 61.69 194 GLY A O 1
ATOM 1484 N N . GLY A 1 195 ? 3.126 15.372 24.351 1.00 73.81 195 GLY A N 1
ATOM 1485 C CA . GLY A 1 195 ? 3.629 15.147 25.696 1.00 73.81 195 GLY A CA 1
ATOM 1486 C C . GLY A 1 195 ? 4.674 14.043 25.672 1.00 73.81 195 GLY A C 1
ATOM 1487 O O . GLY A 1 195 ? 5.105 13.623 24.601 1.00 73.81 195 GLY A O 1
ATOM 1488 N N . GLU A 1 196 ? 5.003 13.509 26.842 1.00 75.81 196 GLU A N 1
ATOM 1489 C CA . GLU A 1 196 ? 6.128 12.585 27.026 1.00 75.81 196 GLU A CA 1
ATOM 1490 C C . GLU A 1 196 ? 6.144 11.397 26.042 1.00 75.81 196 GLU A C 1
ATOM 1492 O O . GLU A 1 196 ? 7.189 11.049 25.504 1.00 75.81 196 GLU A O 1
ATOM 1497 N N . GLU A 1 197 ? 4.979 10.826 25.717 1.00 76.25 197 GLU A N 1
ATOM 1498 C CA . GLU A 1 197 ? 4.855 9.735 24.736 1.00 76.25 197 GLU A CA 1
ATOM 1499 C C . GLU A 1 197 ? 5.192 10.164 23.295 1.00 76.25 197 GLU A C 1
ATOM 1501 O O . GLU A 1 197 ? 5.823 9.413 22.552 1.00 76.25 197 GLU A O 1
ATOM 1506 N N . THR A 1 198 ? 4.772 11.360 22.863 1.00 77.94 198 THR A N 1
ATOM 1507 C CA . THR A 1 198 ? 5.106 11.854 21.515 1.00 77.94 198 THR A CA 1
ATOM 1508 C C . THR A 1 198 ? 6.561 12.284 21.429 1.00 77.94 198 THR A C 1
ATOM 1510 O O . THR A 1 198 ? 7.172 12.109 20.376 1.00 77.94 198 THR A O 1
ATOM 1513 N N . ASP A 1 199 ? 7.106 12.800 22.530 1.00 82.50 199 ASP A N 1
ATOM 1514 C CA . ASP A 1 199 ? 8.508 13.195 22.636 1.00 82.50 199 ASP A CA 1
ATOM 1515 C C . ASP A 1 199 ? 9.401 11.951 22.576 1.00 82.50 199 ASP A C 1
ATOM 1517 O O . ASP A 1 199 ? 10.307 11.896 21.752 1.00 82.50 199 ASP A O 1
ATOM 1521 N N . ALA A 1 200 ? 9.055 10.881 23.303 1.00 82.12 200 ALA A N 1
ATOM 1522 C CA . ALA A 1 200 ? 9.760 9.600 23.238 1.00 82.12 200 ALA A CA 1
ATOM 1523 C C . ALA A 1 200 ? 9.803 9.013 21.813 1.00 82.12 200 ALA A C 1
ATOM 1525 O O . ALA A 1 200 ? 10.846 8.542 21.358 1.00 82.12 200 ALA A O 1
ATOM 1526 N N . LEU A 1 201 ? 8.688 9.074 21.075 1.00 78.50 201 LEU A N 1
ATOM 1527 C CA . LEU A 1 201 ? 8.635 8.629 19.676 1.00 78.50 201 LEU A CA 1
ATOM 1528 C C . LEU A 1 201 ? 9.476 9.508 18.744 1.00 78.50 201 LEU A C 1
ATOM 1530 O O . LEU A 1 201 ? 10.083 9.000 17.795 1.00 78.50 201 LEU A O 1
ATOM 1534 N N . HIS A 1 202 ? 9.488 10.820 18.983 1.00 80.25 202 HIS A N 1
ATOM 1535 C CA . HIS A 1 202 ? 10.287 11.765 18.214 1.00 80.25 202 HIS A CA 1
ATOM 1536 C C . HIS A 1 202 ? 11.785 11.551 18.454 1.00 80.25 202 HIS A C 1
ATOM 1538 O O . HIS A 1 202 ? 12.534 11.392 17.487 1.00 80.25 202 HIS A O 1
ATOM 1544 N N . ASP A 1 203 ? 12.193 11.471 19.719 1.00 83.12 203 ASP A N 1
ATOM 1545 C CA . ASP A 1 203 ? 13.574 11.254 20.147 1.00 83.12 203 ASP A CA 1
ATOM 1546 C C . ASP A 1 203 ? 14.120 9.937 19.601 1.00 83.12 203 ASP A C 1
ATOM 1548 O O . ASP A 1 203 ? 15.216 9.902 19.044 1.00 83.12 203 ASP A O 1
ATOM 1552 N N . TYR A 1 204 ? 13.325 8.865 19.653 1.00 79.94 204 TYR A N 1
ATOM 1553 C CA . TYR A 1 204 ? 13.714 7.586 19.071 1.00 79.94 204 TYR A CA 1
ATOM 1554 C C . TYR A 1 204 ? 13.925 7.666 17.558 1.00 79.94 204 TYR A C 1
ATOM 1556 O O . TYR A 1 204 ? 14.928 7.173 17.037 1.00 79.94 204 TYR A O 1
ATOM 1564 N N . GLY A 1 205 ? 13.025 8.331 16.831 1.00 74.38 205 GLY A N 1
ATOM 1565 C CA . GLY A 1 205 ? 13.214 8.527 15.396 1.00 74.38 205 GLY A CA 1
ATOM 1566 C C . GLY A 1 205 ? 14.414 9.395 15.045 1.00 74.38 205 GLY A C 1
ATOM 1567 O O . GLY A 1 205 ? 15.072 9.128 14.040 1.00 74.38 205 GLY A O 1
ATOM 1568 N N . LYS A 1 206 ? 14.732 10.389 15.878 1.00 78.19 206 LYS A N 1
ATOM 1569 C CA . LYS A 1 206 ? 15.939 11.202 15.732 1.00 78.19 206 LYS A CA 1
ATOM 1570 C C . LYS A 1 206 ? 17.201 10.374 15.980 1.00 78.19 206 LYS A C 1
ATOM 1572 O O . LYS A 1 206 ? 18.068 10.352 15.116 1.00 78.19 206 LYS A O 1
ATOM 1577 N N . ALA A 1 207 ? 17.261 9.617 17.076 1.00 76.38 207 ALA A N 1
ATOM 1578 C CA . ALA A 1 207 ? 18.392 8.744 17.392 1.00 76.38 207 ALA A CA 1
ATOM 1579 C C . ALA A 1 207 ? 18.641 7.700 16.287 1.00 76.38 207 ALA A C 1
ATOM 1581 O O . ALA A 1 207 ? 19.780 7.460 15.890 1.00 76.38 207 ALA A O 1
ATOM 1582 N N . MET A 1 208 ? 17.572 7.123 15.726 1.00 71.69 208 MET A N 1
ATOM 1583 C CA . MET A 1 208 ? 17.662 6.232 14.566 1.00 71.69 208 MET A CA 1
ATOM 1584 C C . MET A 1 208 ? 18.178 6.949 13.313 1.00 71.69 208 MET A C 1
ATOM 1586 O O . MET A 1 208 ? 18.999 6.389 12.589 1.00 71.69 208 MET A O 1
ATOM 1590 N N . ALA A 1 209 ? 17.716 8.173 13.036 1.00 71.19 209 ALA A N 1
ATOM 1591 C CA . ALA A 1 209 ? 18.214 8.971 11.916 1.00 71.19 209 ALA A CA 1
ATOM 1592 C C . ALA A 1 209 ? 19.711 9.280 12.064 1.00 71.19 209 ALA A C 1
ATOM 1594 O O . ALA A 1 209 ? 20.462 9.104 11.106 1.00 71.19 209 ALA A O 1
ATOM 1595 N N . ASP A 1 210 ? 20.149 9.663 13.264 1.00 72.69 210 ASP A N 1
ATOM 1596 C CA . ASP A 1 210 ? 21.549 9.949 13.577 1.00 72.69 210 ASP A CA 1
ATOM 1597 C C . ASP A 1 210 ? 22.428 8.698 13.401 1.00 72.69 210 ASP A C 1
ATOM 1599 O O . ASP A 1 210 ? 23.477 8.768 12.758 1.00 72.69 210 ASP A O 1
ATOM 1603 N N . LEU A 1 211 ? 21.964 7.530 13.871 1.00 69.88 211 LEU A N 1
ATOM 1604 C CA . LEU A 1 211 ? 22.625 6.235 13.659 1.00 69.88 211 LEU A CA 1
ATOM 1605 C C . LEU A 1 211 ? 22.832 5.941 12.165 1.00 69.88 211 LEU A C 1
ATOM 1607 O O . LEU A 1 211 ? 23.920 5.545 11.751 1.00 69.88 211 LEU A O 1
ATOM 1611 N N . LEU A 1 212 ? 21.800 6.148 11.345 1.00 64.62 212 LEU A N 1
ATOM 1612 C CA . LEU A 1 212 ? 21.863 5.896 9.903 1.00 64.62 212 LEU A CA 1
ATOM 1613 C C . LEU A 1 212 ? 22.727 6.896 9.154 1.00 64.62 212 LEU A C 1
ATOM 1615 O O . LEU A 1 212 ? 23.372 6.525 8.180 1.00 64.62 212 LEU A O 1
ATOM 1619 N N . HIS A 1 213 ? 22.703 8.162 9.569 1.00 66.00 213 HIS A N 1
ATOM 1620 C CA . HIS A 1 213 ? 23.531 9.203 8.976 1.00 66.00 213 HIS A CA 1
ATOM 1621 C C . HIS A 1 213 ? 25.010 8.987 9.289 1.00 66.00 213 HIS A C 1
ATOM 1623 O O . HIS A 1 213 ? 25.851 9.201 8.417 1.00 66.00 213 HIS A O 1
ATOM 1629 N N . ALA A 1 214 ? 25.326 8.544 10.507 1.00 62.78 214 ALA A N 1
ATOM 1630 C CA . ALA A 1 214 ? 26.680 8.165 10.894 1.00 62.78 214 ALA A CA 1
ATOM 1631 C C . ALA A 1 214 ? 27.150 6.876 10.199 1.00 62.78 214 ALA A C 1
ATOM 1633 O O . ALA A 1 214 ? 28.353 6.658 10.037 1.00 62.78 214 ALA A O 1
ATOM 1634 N N . TRP A 1 215 ? 26.214 6.022 9.782 1.00 56.69 215 TRP A N 1
ATOM 1635 C CA . TRP A 1 215 ? 26.518 4.775 9.104 1.00 56.69 215 TRP A CA 1
ATOM 1636 C C . TRP A 1 215 ? 26.949 5.014 7.647 1.00 56.69 215 TRP A C 1
ATOM 1638 O O . TRP A 1 215 ? 26.210 5.534 6.811 1.00 56.69 215 TRP A O 1
ATOM 1648 N N . ASN A 1 216 ? 28.169 4.592 7.323 1.00 54.50 216 ASN A N 1
ATOM 1649 C CA . ASN A 1 216 ? 28.714 4.571 5.969 1.00 54.50 216 ASN A CA 1
ATOM 1650 C C . ASN A 1 216 ? 29.566 3.296 5.831 1.00 54.50 216 ASN A C 1
ATOM 1652 O O . ASN A 1 216 ? 30.312 2.987 6.759 1.00 54.50 216 ASN A O 1
ATOM 1656 N N . PRO A 1 217 ? 29.508 2.564 4.701 1.00 49.16 217 PRO A N 1
ATOM 1657 C CA . PRO A 1 217 ? 30.338 1.377 4.473 1.00 49.16 217 PRO A CA 1
ATOM 1658 C C . PRO A 1 217 ? 31.856 1.610 4.610 1.00 49.16 217 PRO A C 1
ATOM 1660 O O . PRO A 1 217 ? 32.603 0.642 4.709 1.00 49.16 217 PRO A O 1
ATOM 1663 N N . THR A 1 218 ? 32.333 2.862 4.616 1.00 46.28 218 THR A N 1
ATOM 1664 C CA . THR A 1 218 ? 33.745 3.215 4.862 1.00 46.28 218 THR A CA 1
ATOM 1665 C C . THR A 1 218 ? 34.045 3.685 6.291 1.00 46.28 218 THR A C 1
ATOM 1667 O O . THR A 1 218 ? 35.197 3.991 6.591 1.00 46.28 218 THR A O 1
ATOM 1670 N N . VAL A 1 219 ? 33.040 3.814 7.160 1.00 53.94 219 VAL A N 1
ATOM 1671 C CA . VAL A 1 219 ? 33.204 4.255 8.554 1.00 53.94 219 VAL A CA 1
ATOM 1672 C C . VAL A 1 219 ? 33.401 3.026 9.440 1.00 53.94 219 VAL A C 1
ATOM 1674 O O . VAL A 1 219 ? 32.632 2.072 9.367 1.00 53.94 219 VAL A O 1
ATOM 1677 N N . GLY A 1 220 ? 34.452 3.039 10.266 1.00 53.97 220 GLY A N 1
ATOM 1678 C CA . GLY A 1 220 ? 34.758 1.937 11.179 1.00 53.97 220 GLY A CA 1
ATOM 1679 C C . GLY A 1 220 ? 33.643 1.706 12.204 1.00 53.97 220 GLY A C 1
ATOM 1680 O O . GLY A 1 220 ? 33.040 2.661 12.699 1.00 53.97 220 GLY A O 1
ATOM 1681 N N . GLU A 1 221 ? 33.404 0.438 12.555 1.00 54.25 221 GLU A N 1
ATOM 1682 C CA . GLU A 1 221 ? 32.366 -0.006 13.508 1.00 54.25 221 GLU A CA 1
ATOM 1683 C C . GLU A 1 221 ? 32.366 0.791 14.829 1.00 54.25 221 GLU A C 1
ATOM 1685 O O . GLU A 1 221 ? 31.316 1.018 15.428 1.00 54.25 221 GLU A O 1
ATOM 1690 N N . SER A 1 222 ? 33.528 1.299 15.248 1.00 56.19 222 SER A N 1
ATOM 1691 C CA . SER A 1 222 ? 33.724 2.077 16.474 1.00 56.19 222 SER A CA 1
ATOM 1692 C C . SER A 1 222 ? 32.995 3.428 16.513 1.00 56.19 222 SER A C 1
ATOM 1694 O O . SER A 1 222 ? 32.670 3.900 17.605 1.00 56.19 222 SER A O 1
ATOM 1696 N N . SER A 1 223 ? 32.711 4.059 15.368 1.00 57.03 223 SER A N 1
ATOM 1697 C CA . SER A 1 223 ? 31.961 5.326 15.316 1.00 57.03 223 SER A CA 1
ATOM 1698 C C . SER A 1 223 ? 30.454 5.118 15.464 1.00 57.03 223 SER A C 1
ATOM 1700 O O . SER A 1 223 ? 29.778 5.953 16.059 1.00 57.03 223 SER A O 1
ATOM 1702 N N . VAL A 1 224 ? 29.935 3.990 14.972 1.00 61.53 224 VAL A N 1
ATOM 1703 C CA . VAL A 1 224 ? 28.506 3.649 15.031 1.00 61.53 224 VAL A CA 1
ATOM 1704 C C . VAL A 1 224 ? 28.152 2.984 16.366 1.00 61.53 224 VAL A C 1
ATOM 1706 O O . VAL A 1 224 ? 27.099 3.270 16.930 1.00 61.53 224 VAL A O 1
ATOM 1709 N N . ALA A 1 225 ? 29.065 2.187 16.936 1.00 65.38 225 ALA A N 1
ATOM 1710 C CA . ALA A 1 225 ? 28.883 1.519 18.229 1.00 65.38 225 ALA A CA 1
ATOM 1711 C C . ALA A 1 225 ? 28.553 2.485 19.382 1.00 65.38 225 ALA A C 1
ATOM 1713 O O . ALA A 1 225 ? 27.811 2.133 20.294 1.00 65.38 225 ALA A O 1
ATOM 1714 N N . ARG A 1 226 ? 29.052 3.729 19.333 1.00 69.69 226 ARG A N 1
ATOM 1715 C CA . ARG A 1 226 ? 28.793 4.751 20.365 1.00 69.69 226 ARG A CA 1
ATOM 1716 C C . ARG A 1 226 ? 27.353 5.271 20.371 1.00 69.69 226 ARG A C 1
ATOM 1718 O O . ARG A 1 226 ? 26.917 5.798 21.387 1.00 69.69 226 ARG A O 1
ATOM 1725 N N . LEU A 1 227 ? 26.632 5.141 19.257 1.00 70.12 227 LEU A N 1
ATOM 1726 C CA . LEU A 1 227 ? 25.249 5.608 19.119 1.00 70.12 227 LEU A CA 1
ATOM 1727 C C . LEU A 1 227 ? 24.230 4.533 19.528 1.00 70.12 227 LEU A C 1
ATOM 1729 O O . LEU A 1 227 ? 23.088 4.860 19.842 1.00 70.12 227 LEU A O 1
ATOM 1733 N N . VAL A 1 228 ? 24.640 3.259 19.570 1.00 68.69 228 VAL A N 1
ATOM 1734 C CA . VAL A 1 228 ? 23.760 2.120 19.882 1.00 68.69 228 VAL A CA 1
ATOM 1735 C C . VAL A 1 228 ? 23.096 2.230 21.260 1.00 68.69 228 VAL A C 1
ATOM 1737 O O . VAL A 1 228 ? 21.876 2.070 21.307 1.00 68.69 228 VAL A O 1
ATOM 1740 N N . PRO A 1 229 ? 23.808 2.555 22.361 1.00 74.56 229 PRO A N 1
ATOM 1741 C CA . PRO A 1 229 ? 23.173 2.660 23.676 1.00 74.56 229 PRO A CA 1
ATOM 1742 C C . PRO A 1 229 ? 22.093 3.747 23.732 1.00 74.56 229 PRO A C 1
ATOM 1744 O O . PRO A 1 229 ? 21.022 3.526 24.285 1.00 74.56 229 PRO A O 1
ATOM 1747 N N . SER A 1 230 ? 22.335 4.897 23.090 1.00 77.56 230 SER A N 1
ATOM 1748 C CA . SER A 1 230 ? 21.346 5.982 23.004 1.00 77.56 230 SER A CA 1
ATOM 1749 C C . SER A 1 230 ? 20.106 5.548 22.216 1.00 77.56 230 SER A C 1
ATOM 1751 O O . SER A 1 230 ? 18.979 5.784 22.646 1.00 77.56 230 SER A O 1
ATOM 1753 N N . VAL A 1 231 ? 20.291 4.844 21.095 1.00 73.25 231 VAL A N 1
ATOM 1754 C CA . VAL A 1 231 ? 19.175 4.283 20.319 1.00 73.25 231 VAL A CA 1
ATOM 1755 C C . VAL A 1 231 ? 18.372 3.270 21.139 1.00 73.25 231 VAL A C 1
ATOM 1757 O O . VAL A 1 231 ? 17.145 3.281 21.062 1.00 73.25 231 VAL A O 1
ATOM 1760 N N . GLN A 1 232 ? 19.034 2.411 21.922 1.00 70.56 232 GLN A N 1
ATOM 1761 C CA . GLN A 1 232 ? 18.380 1.437 22.805 1.00 70.56 232 GLN A CA 1
ATOM 1762 C C . GLN A 1 232 ? 17.538 2.122 23.886 1.00 70.56 232 GLN A C 1
ATOM 1764 O O . GLN A 1 232 ? 16.368 1.787 24.046 1.00 70.56 232 GLN A O 1
ATOM 1769 N N . GLU A 1 233 ? 18.088 3.127 24.565 1.00 78.88 233 GLU A N 1
ATOM 1770 C CA . GLU A 1 233 ? 17.366 3.878 25.595 1.00 78.88 233 GLU A CA 1
ATOM 1771 C C . GLU A 1 233 ? 16.111 4.559 25.027 1.00 78.88 233 GLU A C 1
ATOM 1773 O O . GLU A 1 233 ? 15.008 4.423 25.566 1.00 78.88 233 GLU A O 1
ATOM 1778 N N . HIS A 1 234 ? 16.245 5.255 23.893 1.00 80.69 234 HIS A N 1
ATOM 1779 C CA . HIS A 1 234 ? 15.100 5.896 23.252 1.00 80.69 234 HIS A CA 1
ATOM 1780 C C . HIS A 1 234 ? 14.085 4.877 22.716 1.00 80.69 234 HIS A C 1
ATOM 1782 O O . HIS A 1 234 ? 12.883 5.144 22.766 1.00 80.69 234 HIS A O 1
ATOM 1788 N N . ARG A 1 235 ? 14.535 3.701 22.252 1.00 75.25 235 ARG A N 1
ATOM 1789 C CA . ARG A 1 235 ? 13.654 2.597 21.838 1.00 75.25 235 ARG A CA 1
ATOM 1790 C C . ARG A 1 235 ? 12.778 2.139 22.993 1.00 75.25 235 ARG A C 1
ATOM 1792 O O . ARG A 1 235 ? 11.577 2.001 22.801 1.00 75.25 235 ARG A O 1
ATOM 1799 N N . ASP A 1 236 ? 13.350 1.913 24.169 1.00 73.94 236 ASP A N 1
ATOM 1800 C CA . ASP A 1 236 ? 12.606 1.367 25.308 1.00 73.94 236 ASP A CA 1
ATOM 1801 C C . ASP A 1 236 ? 11.536 2.359 25.798 1.00 73.94 236 ASP A C 1
ATOM 1803 O O . ASP A 1 236 ? 10.391 1.978 26.055 1.00 73.94 236 ASP A O 1
ATOM 1807 N N . ARG A 1 237 ? 11.852 3.661 25.796 1.00 78.94 237 ARG A N 1
ATOM 1808 C CA . ARG A 1 237 ? 10.870 4.729 26.062 1.00 78.94 237 ARG A CA 1
ATOM 1809 C C . ARG A 1 237 ? 9.786 4.802 24.984 1.00 78.94 237 ARG A C 1
ATOM 1811 O O . ARG A 1 237 ? 8.603 4.933 25.296 1.00 78.94 237 ARG A O 1
ATOM 1818 N N . ALA A 1 238 ? 10.172 4.698 23.712 1.00 76.56 238 ALA A N 1
ATOM 1819 C CA . ALA A 1 238 ? 9.228 4.658 22.601 1.00 76.56 238 ALA A CA 1
ATOM 1820 C C . ALA A 1 238 ? 8.323 3.420 22.674 1.00 76.56 238 ALA A C 1
ATOM 1822 O O . ALA A 1 238 ? 7.129 3.541 22.421 1.00 76.56 238 ALA A O 1
ATOM 1823 N N . GLN A 1 239 ? 8.846 2.258 23.069 1.00 74.12 239 GLN A N 1
ATOM 1824 C CA . GLN A 1 239 ? 8.079 1.024 23.220 1.00 74.12 239 GLN A CA 1
ATOM 1825 C C . GLN A 1 239 ? 6.962 1.182 24.244 1.00 74.12 239 GLN A C 1
ATOM 1827 O O . GLN A 1 239 ? 5.824 0.828 23.955 1.00 74.12 239 GLN A O 1
ATOM 1832 N N . GLN A 1 240 ? 7.253 1.782 25.398 1.00 75.38 240 GLN A N 1
ATOM 1833 C CA . GLN A 1 240 ? 6.235 2.044 26.411 1.00 75.38 240 GLN A CA 1
ATOM 1834 C C . GLN A 1 240 ? 5.096 2.924 25.865 1.00 75.38 240 GLN A C 1
ATOM 1836 O O . GLN A 1 240 ? 3.921 2.637 26.096 1.00 75.38 240 GLN A O 1
ATOM 1841 N N . ALA A 1 241 ? 5.426 3.960 25.087 1.00 77.25 241 ALA A N 1
ATOM 1842 C CA . ALA A 1 241 ? 4.434 4.803 24.419 1.00 77.25 241 ALA A CA 1
ATOM 1843 C C . ALA A 1 241 ? 3.649 4.039 23.334 1.00 77.25 241 ALA A C 1
ATOM 1845 O O . ALA A 1 241 ? 2.435 4.211 23.187 1.00 77.25 241 ALA A O 1
ATOM 1846 N N . LEU A 1 242 ? 4.326 3.183 22.566 1.00 76.50 242 LEU A N 1
ATOM 1847 C CA . LEU A 1 242 ? 3.702 2.360 21.536 1.00 76.50 242 LEU A CA 1
ATOM 1848 C C . LEU A 1 242 ? 2.764 1.317 22.136 1.00 76.50 242 LEU A C 1
ATOM 1850 O O . LEU A 1 242 ? 1.681 1.147 21.595 1.00 76.50 242 LEU A O 1
ATOM 1854 N N . ASP A 1 243 ? 3.103 0.668 23.246 1.00 75.94 243 ASP A N 1
ATOM 1855 C CA . ASP A 1 243 ? 2.264 -0.365 23.869 1.00 75.94 243 ASP A CA 1
ATOM 1856 C C . ASP A 1 243 ? 0.914 0.178 24.352 1.00 75.94 243 ASP A C 1
ATOM 1858 O O . ASP A 1 243 ? -0.097 -0.534 24.319 1.00 75.94 243 ASP A O 1
ATOM 1862 N N . THR A 1 244 ? 0.860 1.462 24.715 1.00 76.50 244 THR A N 1
ATOM 1863 C CA . THR A 1 244 ? -0.385 2.162 25.057 1.00 76.50 244 THR A CA 1
ATOM 1864 C C . THR A 1 244 ? -1.319 2.315 23.853 1.00 76.50 244 THR A C 1
ATOM 1866 O O . THR A 1 244 ? -2.544 2.257 24.003 1.00 76.50 244 THR A O 1
ATOM 1869 N N . HIS A 1 245 ? -0.767 2.514 22.654 1.00 78.94 245 HIS A N 1
ATOM 1870 C CA . HIS A 1 245 ? -1.519 2.932 21.467 1.00 78.94 245 HIS A CA 1
ATOM 1871 C C . HIS A 1 245 ? -1.623 1.875 20.368 1.00 78.94 245 HIS A C 1
ATOM 1873 O O . HIS A 1 245 ? -2.584 1.888 19.601 1.00 78.94 245 HIS A O 1
ATOM 1879 N N . LEU A 1 246 ? -0.641 0.991 20.241 1.00 76.50 246 LEU A N 1
ATOM 1880 C CA . LEU A 1 246 ? -0.585 -0.062 19.242 1.00 76.50 246 LEU A CA 1
ATOM 1881 C C . LEU A 1 246 ? -1.247 -1.312 19.798 1.00 76.50 246 LEU A C 1
ATOM 1883 O O . LEU A 1 246 ? -0.815 -1.888 20.795 1.00 76.50 246 LEU A O 1
ATOM 1887 N N . LEU A 1 247 ? -2.268 -1.785 19.093 1.00 73.38 247 LEU A N 1
ATOM 1888 C CA . LEU A 1 247 ? -2.802 -3.108 19.365 1.00 73.38 247 LEU A CA 1
ATOM 1889 C C . LEU A 1 247 ? -1.784 -4.158 18.918 1.00 73.38 247 LEU A C 1
ATOM 1891 O O . LEU A 1 247 ? -1.143 -4.031 17.863 1.00 73.38 247 LEU A O 1
ATOM 1895 N N . LEU A 1 248 ? -1.650 -5.210 19.725 1.00 65.00 248 LEU A N 1
ATOM 1896 C CA . LEU A 1 248 ? -0.912 -6.392 19.307 1.00 65.00 248 LEU A CA 1
ATOM 1897 C C . LEU A 1 248 ? -1.583 -6.954 18.048 1.00 65.00 248 LEU A C 1
ATOM 1899 O O . LEU A 1 248 ? -2.819 -7.003 18.001 1.00 65.00 248 LEU A O 1
ATOM 1903 N N . PRO A 1 249 ? -0.807 -7.314 17.013 1.00 63.03 249 PRO A N 1
ATOM 1904 C CA . PRO A 1 249 ? -1.363 -7.904 15.811 1.00 63.03 249 PRO A CA 1
ATOM 1905 C C . PRO A 1 249 ? -2.161 -9.158 16.142 1.00 63.03 249 PRO A C 1
ATOM 1907 O O . PRO A 1 249 ? -1.872 -9.854 17.117 1.00 63.03 249 PRO A O 1
ATOM 1910 N N . THR A 1 250 ? -3.167 -9.455 15.329 1.00 59.03 250 THR A N 1
ATOM 1911 C CA . THR A 1 250 ? -3.854 -10.743 15.417 1.00 59.03 250 THR A CA 1
ATOM 1912 C C . THR A 1 250 ? -2.843 -11.889 15.355 1.00 59.03 250 THR A C 1
ATOM 1914 O O . THR A 1 250 ? -1.913 -11.848 14.555 1.00 59.03 250 THR A O 1
ATOM 1917 N N . ALA A 1 251 ? -3.071 -12.965 16.117 1.00 51.59 251 ALA A N 1
ATOM 1918 C CA . ALA A 1 251 ? -2.313 -14.224 16.025 1.00 51.59 251 ALA A CA 1
ATOM 1919 C C . ALA A 1 251 ? -2.427 -14.926 14.646 1.00 51.59 251 ALA A C 1
ATOM 1921 O O . ALA A 1 251 ? -2.039 -16.080 14.480 1.00 51.59 251 ALA A O 1
ATOM 1922 N N . VAL A 1 252 ? -2.992 -14.243 13.644 1.00 53.31 252 VAL A N 1
ATOM 1923 C CA . VAL A 1 252 ? -2.990 -14.665 12.250 1.00 53.31 252 VAL A CA 1
ATOM 1924 C C . VAL A 1 252 ? -1.571 -14.459 11.729 1.00 53.31 252 VAL A C 1
ATOM 1926 O O . VAL A 1 252 ? -1.201 -13.353 11.339 1.00 53.31 252 VAL A O 1
ATOM 1929 N N . SER A 1 253 ? -0.778 -15.532 11.726 1.00 52.19 253 SER A N 1
ATOM 1930 C CA . SER A 1 253 ? 0.523 -15.538 11.058 1.00 52.19 253 SER A CA 1
ATOM 1931 C C . SER A 1 253 ? 0.311 -15.215 9.580 1.00 52.19 253 SER A C 1
ATOM 1933 O O . SER A 1 253 ? -0.325 -15.971 8.841 1.00 52.19 253 SER A O 1
ATOM 1935 N N . THR A 1 254 ? 0.791 -14.051 9.155 1.00 53.03 254 THR A N 1
ATOM 1936 C CA . THR A 1 254 ? 0.876 -13.702 7.739 1.00 53.03 254 THR A CA 1
ATOM 1937 C C . THR A 1 254 ? 2.310 -13.889 7.283 1.00 53.03 254 THR A C 1
ATOM 1939 O O . THR A 1 254 ? 3.215 -13.487 8.013 1.00 53.03 254 THR A O 1
ATOM 1942 N N . PRO A 1 255 ? 2.562 -14.401 6.071 1.00 55.91 255 PRO A N 1
ATOM 1943 C CA . PRO A 1 255 ? 3.915 -14.468 5.567 1.00 55.91 255 PRO A CA 1
ATOM 1944 C C . PRO A 1 255 ? 4.509 -13.077 5.502 1.00 55.91 255 PRO A C 1
ATOM 1946 O O . PRO A 1 255 ? 3.887 -12.132 5.001 1.00 55.91 255 PRO A O 1
ATOM 1949 N N . ARG A 1 256 ? 5.757 -12.987 5.949 1.00 60.28 256 ARG A N 1
ATOM 1950 C CA . ARG A 1 256 ? 6.551 -11.781 5.794 1.00 60.28 256 ARG A CA 1
ATOM 1951 C C . ARG A 1 256 ? 6.570 -11.381 4.314 1.00 60.28 256 ARG A C 1
ATOM 1953 O O . ARG A 1 256 ? 6.813 -12.248 3.466 1.00 60.28 256 ARG A O 1
ATOM 1960 N N . PRO A 1 257 ? 6.378 -10.088 3.985 1.00 61.16 257 PRO A N 1
ATOM 1961 C CA . PRO A 1 257 ? 6.697 -9.600 2.656 1.00 61.16 257 PRO A CA 1
ATOM 1962 C C . PRO A 1 257 ? 8.126 -10.044 2.317 1.00 61.16 257 PRO A C 1
ATOM 1964 O O . PRO A 1 257 ? 9.035 -9.849 3.135 1.00 61.16 257 PRO A O 1
ATOM 1967 N N . PRO A 1 258 ? 8.342 -10.693 1.168 1.00 64.19 258 PRO A N 1
ATOM 1968 C CA . PRO A 1 258 ? 9.659 -11.181 0.815 1.00 64.19 258 PRO A CA 1
ATOM 1969 C C . PRO A 1 258 ? 10.618 -10.000 0.705 1.00 64.19 258 PRO A C 1
ATOM 1971 O O . PRO A 1 258 ? 10.247 -8.915 0.251 1.00 64.19 258 PRO A O 1
ATOM 1974 N N . ARG A 1 259 ? 11.873 -10.217 1.114 1.00 65.38 259 ARG A N 1
ATOM 1975 C CA . ARG A 1 259 ? 12.936 -9.258 0.802 1.00 65.38 259 ARG A CA 1
ATOM 1976 C C . ARG A 1 259 ? 12.982 -9.072 -0.709 1.00 65.38 259 ARG A C 1
ATOM 1978 O O . ARG A 1 259 ? 12.951 -10.060 -1.444 1.00 65.38 259 ARG A O 1
ATOM 1985 N N . LEU A 1 260 ? 13.054 -7.818 -1.147 1.00 68.44 260 LEU A N 1
ATOM 1986 C CA . LEU A 1 260 ? 13.127 -7.491 -2.565 1.00 68.44 260 LEU A CA 1
ATOM 1987 C C . LEU A 1 260 ? 14.408 -8.091 -3.147 1.00 68.44 260 LEU A C 1
ATOM 1989 O O . LEU A 1 260 ? 15.512 -7.677 -2.800 1.00 68.44 260 LEU A O 1
ATOM 1993 N N . ALA A 1 261 ? 14.246 -9.085 -4.015 1.00 77.56 261 ALA A N 1
ATOM 1994 C CA . ALA A 1 261 ? 15.318 -9.603 -4.845 1.00 77.56 261 ALA A CA 1
ATOM 1995 C C . ALA A 1 261 ? 15.280 -8.838 -6.168 1.00 77.56 261 ALA A C 1
ATOM 1997 O O . ALA A 1 261 ? 14.367 -9.012 -6.975 1.00 77.56 261 ALA A O 1
ATOM 1998 N N . PHE A 1 262 ? 16.240 -7.938 -6.353 1.00 85.75 262 PHE A N 1
ATOM 1999 C CA . PHE A 1 262 ? 16.331 -7.138 -7.565 1.00 85.75 262 PHE A CA 1
ATOM 2000 C C . PHE A 1 262 ? 16.999 -7.936 -8.683 1.00 85.75 262 PHE A C 1
ATOM 2002 O O . PHE A 1 262 ? 18.061 -8.522 -8.476 1.00 85.75 262 PHE A O 1
ATOM 2009 N N . THR A 1 263 ? 16.403 -7.920 -9.873 1.00 89.56 263 THR A N 1
ATOM 2010 C CA . THR A 1 263 ? 17.016 -8.492 -11.076 1.00 89.56 263 THR A CA 1
ATOM 2011 C C . THR A 1 263 ? 17.695 -7.377 -11.856 1.00 89.56 263 THR A C 1
ATOM 2013 O O . THR A 1 263 ? 17.022 -6.478 -12.353 1.00 89.56 263 THR A O 1
ATOM 2016 N N . SER A 1 264 ? 19.026 -7.410 -11.941 1.00 91.81 264 SER A N 1
ATOM 2017 C CA . SER A 1 264 ? 19.786 -6.428 -12.721 1.00 91.81 264 SER A CA 1
ATOM 2018 C C . SER A 1 264 ? 19.568 -6.669 -14.212 1.00 91.81 264 SER A C 1
ATOM 2020 O O . SER A 1 264 ? 19.808 -7.770 -14.699 1.00 91.81 264 SER A O 1
ATOM 2022 N N . VAL A 1 265 ? 19.153 -5.633 -14.930 1.00 95.62 265 VAL A N 1
ATOM 2023 C CA . VAL A 1 265 ? 18.922 -5.643 -16.373 1.00 95.62 265 VAL A CA 1
ATOM 2024 C C . VAL A 1 265 ? 19.994 -4.768 -17.027 1.00 95.62 265 VAL A C 1
ATOM 2026 O O . VAL A 1 265 ? 19.986 -3.550 -16.827 1.00 95.62 265 VAL A O 1
ATOM 2029 N N . PRO A 1 266 ? 20.951 -5.348 -17.769 1.00 94.44 266 PRO A N 1
ATOM 2030 C CA . PRO A 1 266 ? 21.986 -4.568 -18.435 1.00 94.44 266 PRO A CA 1
ATOM 2031 C C . PRO A 1 266 ? 21.388 -3.715 -19.560 1.00 94.44 266 PRO A C 1
ATOM 2033 O O . PRO A 1 266 ? 20.426 -4.113 -20.213 1.00 94.44 266 PRO A O 1
ATOM 2036 N N . LEU A 1 267 ? 21.996 -2.555 -19.819 1.00 91.38 267 LEU A N 1
ATOM 2037 C CA . LEU A 1 267 ? 21.592 -1.672 -20.920 1.00 91.38 267 LEU A CA 1
ATOM 2038 C C . LEU A 1 267 ? 21.838 -2.308 -22.300 1.00 91.38 267 LEU A C 1
ATOM 2040 O O . LEU A 1 267 ? 21.098 -2.039 -23.239 1.00 91.38 267 LEU A O 1
ATOM 2044 N N . GLY A 1 268 ? 22.881 -3.133 -22.441 1.00 91.75 268 GLY A N 1
ATOM 2045 C CA . GLY A 1 268 ? 23.236 -3.754 -23.720 1.00 91.75 268 GLY A CA 1
ATOM 2046 C C . GLY A 1 268 ? 23.457 -2.719 -24.831 1.00 91.75 268 GLY A C 1
ATOM 2047 O O . GLY A 1 268 ? 24.105 -1.693 -24.615 1.00 91.75 268 GLY A O 1
ATOM 2048 N N . SER A 1 269 ? 22.883 -2.973 -26.010 1.00 89.38 269 SER A N 1
ATOM 2049 C CA . SER A 1 269 ? 22.909 -2.061 -27.167 1.00 89.38 269 SER A CA 1
ATOM 2050 C C . SER A 1 269 ? 22.266 -0.698 -26.885 1.00 89.38 269 SER A C 1
ATOM 2052 O O . SER A 1 269 ? 22.596 0.289 -27.540 1.00 89.38 269 SER A O 1
ATOM 2054 N N . TRP A 1 270 ? 21.406 -0.613 -25.870 1.00 93.56 270 TRP A N 1
ATOM 2055 C CA . TRP A 1 270 ? 20.685 0.601 -25.503 1.00 93.56 270 TRP A CA 1
ATOM 2056 C C . TRP A 1 270 ? 21.547 1.612 -24.722 1.00 93.56 270 TRP A C 1
ATOM 2058 O O . TRP A 1 270 ? 21.144 2.755 -24.504 1.00 93.56 270 TRP A O 1
ATOM 2068 N N . ALA A 1 271 ? 22.769 1.238 -24.317 1.00 93.31 271 ALA A N 1
ATOM 2069 C CA . ALA A 1 271 ? 23.643 2.073 -23.487 1.00 93.31 271 ALA A CA 1
ATOM 2070 C C . ALA A 1 271 ? 23.973 3.441 -24.112 1.00 93.31 271 ALA A C 1
ATOM 2072 O O . ALA A 1 271 ? 24.001 4.458 -23.409 1.00 93.31 271 ALA A O 1
ATOM 2073 N N . THR A 1 272 ? 24.207 3.484 -25.427 1.00 91.69 272 THR A N 1
ATOM 2074 C CA . THR A 1 272 ? 24.511 4.731 -26.142 1.00 91.69 272 THR A CA 1
ATOM 2075 C C . THR A 1 272 ? 23.291 5.644 -26.196 1.00 91.69 272 THR A C 1
ATOM 2077 O O . THR A 1 272 ? 23.394 6.812 -25.819 1.00 91.69 272 THR A O 1
ATOM 2080 N N . ALA A 1 273 ? 22.135 5.109 -26.602 1.00 91.69 273 ALA A N 1
ATOM 2081 C CA . ALA A 1 273 ? 20.889 5.866 -26.700 1.00 91.69 273 ALA A CA 1
ATOM 2082 C C . ALA A 1 273 ? 20.478 6.431 -25.329 1.00 91.69 273 ALA A C 1
ATOM 2084 O O . ALA A 1 273 ? 20.249 7.634 -25.201 1.00 91.69 273 ALA A O 1
ATOM 2085 N N . TYR A 1 274 ? 20.548 5.612 -24.273 1.00 92.31 274 TYR A N 1
ATOM 2086 C CA . TYR A 1 274 ? 20.321 6.051 -22.896 1.00 92.31 274 TYR A CA 1
ATOM 2087 C C . TYR A 1 274 ? 21.241 7.195 -22.470 1.00 92.31 274 TYR A C 1
ATOM 2089 O O . TYR A 1 274 ? 20.787 8.180 -21.888 1.00 92.31 274 TYR A O 1
ATOM 2097 N N . SER A 1 275 ? 22.546 7.073 -22.736 1.00 91.25 275 SER A N 1
ATOM 2098 C CA . SER A 1 275 ? 23.539 8.055 -22.286 1.00 91.25 275 SER A CA 1
ATOM 2099 C C . SER A 1 275 ? 23.274 9.440 -22.871 1.00 91.25 275 SER A C 1
ATOM 2101 O O . SER A 1 275 ? 23.433 10.440 -22.167 1.00 91.25 275 SER A O 1
ATOM 2103 N N . VAL A 1 276 ? 22.826 9.482 -24.127 1.00 90.25 276 VAL A N 1
ATOM 2104 C CA . VAL A 1 276 ? 22.419 10.708 -24.818 1.00 90.25 276 VAL A CA 1
ATOM 2105 C C . VAL A 1 276 ? 21.067 11.201 -24.299 1.00 90.25 276 VAL A C 1
ATOM 2107 O O . VAL A 1 276 ? 20.949 12.360 -23.902 1.00 90.25 276 VAL A O 1
ATOM 2110 N N . ALA A 1 277 ? 20.060 10.326 -24.228 1.00 88.88 277 ALA A N 1
ATOM 2111 C CA . ALA A 1 277 ? 18.720 10.681 -23.769 1.00 88.88 277 ALA A CA 1
ATOM 2112 C C . ALA A 1 277 ? 18.731 11.266 -22.347 1.00 88.88 277 ALA A C 1
ATOM 2114 O O . ALA A 1 277 ? 18.060 12.259 -22.073 1.00 88.88 277 ALA A O 1
ATOM 2115 N N . ARG A 1 278 ? 19.554 10.707 -21.450 1.00 88.69 278 ARG A N 1
ATOM 2116 C CA . ARG A 1 278 ? 19.668 11.107 -20.038 1.00 88.69 278 ARG A CA 1
ATOM 2117 C C . ARG A 1 278 ? 20.021 12.582 -19.840 1.00 88.69 278 ARG A C 1
ATOM 2119 O O . ARG A 1 278 ? 19.608 13.141 -18.827 1.00 88.69 278 ARG A O 1
ATOM 2126 N N . ILE A 1 279 ? 20.795 13.172 -20.754 1.00 87.19 279 ILE A N 1
ATOM 2127 C CA . ILE A 1 279 ? 21.275 14.562 -20.664 1.00 87.19 279 ILE A CA 1
ATOM 2128 C C . ILE A 1 279 ? 20.430 15.549 -21.479 1.00 87.19 279 ILE A C 1
ATOM 2130 O O . ILE A 1 279 ? 20.752 16.736 -21.524 1.00 87.19 279 ILE A O 1
ATOM 2134 N N . LEU A 1 280 ? 19.362 15.083 -22.140 1.00 82.31 280 LEU A N 1
ATOM 2135 C CA . LEU A 1 280 ? 18.474 15.951 -22.913 1.00 82.31 280 LEU A CA 1
ATOM 2136 C C . LEU A 1 280 ? 17.945 17.138 -22.095 1.00 82.31 280 LEU A C 1
ATOM 2138 O O . LEU A 1 280 ? 18.006 18.251 -22.613 1.00 82.31 280 LEU A O 1
ATOM 2142 N N . PRO A 1 281 ? 17.472 16.982 -20.839 1.00 79.19 281 PRO A N 1
ATOM 2143 C CA . PRO A 1 281 ? 17.020 18.129 -20.055 1.00 79.19 281 PRO A CA 1
ATOM 2144 C C . PRO A 1 281 ? 18.102 19.208 -19.925 1.00 79.19 281 PRO A C 1
ATOM 2146 O O . PRO A 1 281 ? 17.821 20.381 -20.163 1.00 79.19 281 PRO A O 1
ATOM 2149 N N . GLU A 1 282 ? 19.340 18.814 -19.627 1.00 82.62 282 GLU A N 1
ATOM 2150 C CA . GLU A 1 282 ? 20.492 19.706 -19.501 1.00 82.62 282 GLU A CA 1
ATOM 2151 C C . GLU A 1 282 ? 20.833 20.413 -20.814 1.00 82.62 282 GLU A C 1
ATOM 2153 O O . GLU A 1 282 ? 21.041 21.627 -20.821 1.00 82.62 282 GLU A O 1
ATOM 2158 N N . LEU A 1 283 ? 20.812 19.687 -21.935 1.00 77.50 283 LEU A N 1
ATOM 2159 C CA . LEU A 1 283 ? 21.020 20.266 -23.267 1.00 77.50 283 LEU A CA 1
ATOM 2160 C C . LEU A 1 283 ? 19.941 21.291 -23.636 1.00 77.50 283 LEU A C 1
ATOM 2162 O O . LEU A 1 283 ? 20.201 22.230 -24.384 1.00 77.50 283 LEU A O 1
ATOM 2166 N N . MET A 1 284 ? 18.739 21.141 -23.083 1.00 72.56 284 MET A N 1
ATOM 2167 C CA . MET A 1 284 ? 17.621 22.068 -23.266 1.00 72.56 284 MET A CA 1
ATOM 2168 C C . MET A 1 284 ? 17.613 23.217 -22.247 1.00 72.56 284 MET A C 1
ATOM 2170 O O . MET A 1 284 ? 16.610 23.920 -22.120 1.00 72.56 284 MET A O 1
ATOM 2174 N N . GLY A 1 285 ? 18.705 23.409 -21.500 1.00 72.31 285 GLY A N 1
ATOM 2175 C CA . GLY A 1 285 ? 18.831 24.465 -20.493 1.00 72.31 285 GLY A CA 1
ATOM 2176 C C . GLY A 1 285 ? 18.028 24.205 -19.217 1.00 72.31 285 GLY A C 1
ATOM 2177 O O . GLY A 1 285 ? 17.789 25.128 -18.439 1.00 72.31 285 GLY A O 1
ATOM 2178 N N . ARG A 1 286 ? 17.589 22.963 -18.982 1.00 68.25 286 ARG A N 1
ATOM 2179 C CA . ARG A 1 286 ? 16.920 22.558 -17.741 1.00 68.25 286 ARG A CA 1
ATOM 2180 C C . ARG A 1 286 ? 17.919 21.909 -16.789 1.00 68.25 286 ARG A C 1
ATOM 2182 O O . ARG A 1 286 ? 18.895 21.296 -17.196 1.00 68.25 286 ARG A O 1
ATOM 2189 N N . GLY A 1 287 ? 17.673 22.028 -15.489 1.00 72.62 287 GLY A N 1
ATOM 2190 C CA . GLY A 1 287 ? 18.462 21.299 -14.496 1.00 72.62 287 GLY A CA 1
ATOM 2191 C C . GLY A 1 287 ? 18.247 19.784 -14.580 1.00 72.62 287 GLY A C 1
ATOM 2192 O O . GLY A 1 287 ? 17.293 19.299 -15.194 1.00 72.62 287 GLY A O 1
ATOM 2193 N N . LYS A 1 288 ? 19.109 19.036 -13.885 1.00 74.56 288 LYS A N 1
ATOM 2194 C CA . LYS A 1 288 ? 18.955 17.588 -13.686 1.00 74.56 288 LYS A CA 1
ATOM 2195 C C . LYS A 1 288 ? 17.559 17.269 -13.141 1.00 74.56 288 LYS A C 1
ATOM 2197 O O . LYS A 1 288 ? 17.164 17.803 -12.105 1.00 74.56 288 LYS A O 1
ATOM 2202 N N . SER A 1 289 ? 16.838 16.362 -13.799 1.00 77.19 289 SER A N 1
ATOM 2203 C CA . SER A 1 289 ? 15.504 15.921 -13.370 1.00 77.19 289 SER A CA 1
ATOM 2204 C C . SER A 1 289 ? 15.502 14.433 -13.020 1.00 77.19 289 SER A C 1
ATOM 2206 O O . SER A 1 289 ? 15.578 13.576 -13.899 1.00 77.19 289 SER A O 1
ATOM 2208 N N . ASP A 1 290 ? 15.366 14.116 -11.727 1.00 79.69 290 ASP A N 1
ATOM 2209 C CA . ASP A 1 290 ? 15.212 12.733 -11.241 1.00 79.69 290 ASP A CA 1
ATOM 2210 C C . ASP A 1 290 ? 13.963 12.060 -11.829 1.00 79.69 290 ASP A C 1
ATOM 2212 O O . ASP A 1 290 ? 14.000 10.896 -12.217 1.00 79.69 290 ASP A O 1
ATOM 2216 N N . ALA A 1 291 ? 12.866 12.813 -11.960 1.00 80.88 291 ALA A N 1
ATOM 2217 C CA . ALA A 1 291 ? 11.626 12.314 -12.543 1.00 80.88 291 ALA A CA 1
ATOM 2218 C C . ALA A 1 291 ? 11.796 11.908 -14.016 1.00 80.88 291 ALA A C 1
ATOM 2220 O O . ALA A 1 291 ? 11.223 10.903 -14.432 1.00 80.88 291 ALA A O 1
ATOM 2221 N N . PHE A 1 292 ? 12.601 12.656 -14.781 1.00 84.62 292 PHE A N 1
ATOM 2222 C CA . PHE A 1 292 ? 12.905 12.332 -16.175 1.00 84.62 292 PHE A CA 1
ATOM 2223 C C . PHE A 1 292 ? 13.749 11.065 -16.292 1.00 84.62 292 PHE A C 1
ATOM 2225 O O . PHE A 1 292 ? 13.364 10.148 -17.005 1.00 84.62 292 PHE A O 1
ATOM 2232 N N . GLN A 1 293 ? 14.857 10.981 -15.549 1.00 88.06 293 GLN A N 1
ATOM 2233 C CA . GLN A 1 293 ? 15.740 9.808 -15.585 1.00 88.06 293 GLN A CA 1
ATOM 2234 C C . GLN A 1 293 ? 15.018 8.531 -15.146 1.00 88.06 293 GLN A C 1
ATOM 2236 O O . GLN A 1 293 ? 15.266 7.454 -15.675 1.00 88.06 293 GLN A O 1
ATOM 2241 N N . ARG A 1 294 ? 14.091 8.658 -14.196 1.00 88.94 294 ARG A N 1
ATOM 2242 C CA . ARG A 1 294 ? 13.209 7.573 -13.773 1.00 88.94 294 ARG A CA 1
ATOM 2243 C C . ARG A 1 294 ? 12.223 7.138 -14.852 1.00 88.94 294 ARG A C 1
ATOM 2245 O O . ARG A 1 294 ? 12.022 5.941 -15.002 1.00 88.94 294 ARG A O 1
ATOM 2252 N N . GLY A 1 295 ? 11.615 8.089 -15.565 1.00 89.75 295 GLY A N 1
ATOM 2253 C CA . GLY A 1 295 ? 10.778 7.776 -16.724 1.00 89.75 295 GLY A CA 1
ATOM 2254 C C . GLY A 1 295 ? 11.598 7.025 -17.765 1.00 89.75 295 GLY A C 1
ATOM 2255 O O . GLY A 1 295 ? 11.275 5.888 -18.084 1.00 89.75 295 GLY A O 1
ATOM 2256 N N . LEU A 1 296 ? 12.727 7.611 -18.169 1.00 90.81 296 LEU A N 1
ATOM 2257 C CA . LEU A 1 296 ? 13.670 7.032 -19.123 1.00 90.81 296 LEU A CA 1
ATOM 2258 C C . LEU A 1 296 ? 14.088 5.600 -18.753 1.00 90.81 296 LEU A C 1
ATOM 2260 O O . LEU A 1 296 ? 14.213 4.771 -19.637 1.00 90.81 296 LEU A O 1
ATOM 2264 N N . ALA A 1 297 ? 14.286 5.297 -17.467 1.00 93.06 297 ALA A N 1
ATOM 2265 C CA . ALA A 1 297 ? 14.616 3.947 -17.005 1.00 93.06 297 ALA A CA 1
ATOM 2266 C C . ALA A 1 297 ? 13.415 2.976 -16.952 1.00 93.06 297 ALA A C 1
ATOM 2268 O O . ALA A 1 297 ? 13.605 1.779 -16.754 1.00 93.06 297 ALA A O 1
ATOM 2269 N N . SER A 1 298 ? 12.183 3.472 -17.064 1.00 93.19 298 SER A N 1
ATOM 2270 C CA . SER A 1 298 ? 10.952 2.676 -17.070 1.00 93.19 298 SER A CA 1
ATOM 2271 C C . SER A 1 298 ? 10.625 2.174 -18.478 1.00 93.19 298 SER A C 1
ATOM 2273 O O . SER A 1 298 ? 10.493 0.972 -18.689 1.00 93.19 298 SER A O 1
ATOM 2275 N N . SER A 1 299 ? 10.527 3.079 -19.454 1.00 93.25 299 SER A N 1
ATOM 2276 C CA . SER A 1 299 ? 10.215 2.737 -20.849 1.00 93.25 299 SER A CA 1
ATOM 2277 C C . SER A 1 299 ? 10.607 3.853 -21.820 1.00 93.25 299 SER A C 1
ATOM 2279 O O . SER A 1 299 ? 10.701 5.020 -21.419 1.00 93.25 299 SER A O 1
ATOM 2281 N N . CYS A 1 300 ? 10.781 3.515 -23.102 1.00 90.81 300 CYS A N 1
ATOM 2282 C CA . CYS A 1 300 ? 11.091 4.478 -24.165 1.00 90.81 300 CYS A CA 1
ATOM 2283 C C . CYS A 1 300 ? 9.995 5.542 -24.313 1.00 90.81 300 CYS A C 1
ATOM 2285 O O . CYS A 1 300 ? 10.282 6.734 -24.417 1.00 90.81 300 CYS A O 1
ATOM 2287 N N . GLU A 1 301 ? 8.732 5.133 -24.218 1.00 88.31 301 GLU A N 1
ATOM 2288 C CA . GLU A 1 301 ? 7.547 5.966 -24.426 1.00 88.31 301 GLU A CA 1
ATOM 2289 C C . GLU A 1 301 ? 7.454 7.100 -23.405 1.00 88.31 301 GLU A C 1
ATOM 2291 O O . GLU A 1 301 ? 6.972 8.188 -23.706 1.00 88.31 301 GLU A O 1
ATOM 2296 N N . THR A 1 302 ? 7.940 6.897 -22.178 1.00 86.50 302 THR A N 1
ATOM 2297 C CA . THR A 1 302 ? 7.915 7.964 -21.165 1.00 86.50 302 THR A CA 1
ATOM 2298 C C . THR A 1 302 ? 8.751 9.184 -21.552 1.00 86.50 302 THR A C 1
ATOM 2300 O O . THR A 1 302 ? 8.472 10.278 -21.061 1.00 86.50 302 THR A O 1
ATOM 2303 N N . VAL A 1 303 ? 9.764 9.036 -22.407 1.00 79.81 303 VAL A N 1
ATOM 2304 C CA . VAL A 1 303 ? 10.595 10.160 -22.856 1.00 79.81 303 VAL A CA 1
ATOM 2305 C C . VAL A 1 303 ? 9.761 11.113 -23.707 1.00 79.81 303 VAL A C 1
ATOM 2307 O O . VAL A 1 303 ? 9.861 12.331 -23.544 1.00 79.81 303 VAL A O 1
ATOM 2310 N N . TRP A 1 304 ? 8.892 10.554 -24.547 1.00 76.94 304 TRP A N 1
ATOM 2311 C CA . TRP A 1 304 ? 8.173 11.275 -25.592 1.00 76.94 304 TRP A CA 1
ATOM 2312 C C . TRP A 1 304 ? 6.737 11.642 -25.185 1.00 76.94 304 TRP A C 1
ATOM 2314 O O . TRP A 1 304 ? 6.303 12.767 -25.427 1.00 76.94 304 TRP A O 1
ATOM 2324 N N . ASP A 1 305 ? 6.049 10.767 -24.445 1.00 70.81 305 ASP A N 1
ATOM 2325 C CA . ASP A 1 305 ? 4.610 10.877 -24.156 1.00 70.81 305 ASP A CA 1
ATOM 2326 C C . ASP A 1 305 ? 4.268 11.296 -22.711 1.00 70.81 305 ASP A C 1
ATOM 2328 O O . ASP A 1 305 ? 3.096 11.354 -22.329 1.00 70.81 305 ASP A O 1
ATOM 2332 N N . SER A 1 306 ? 5.255 11.567 -21.845 1.00 60.03 306 SER A N 1
ATOM 2333 C CA . SER A 1 306 ? 4.970 11.782 -20.416 1.00 60.03 306 SER A CA 1
ATOM 2334 C C . SER A 1 306 ? 4.342 13.139 -20.062 1.00 60.03 306 SER A C 1
ATOM 2336 O O . SER A 1 306 ? 4.878 14.229 -20.296 1.00 60.03 306 SER A O 1
ATOM 2338 N N . ASP A 1 307 ? 3.222 13.043 -19.348 1.00 51.66 307 ASP A N 1
ATOM 2339 C CA . ASP A 1 307 ? 2.473 14.158 -18.787 1.00 51.66 307 ASP A CA 1
ATOM 2340 C C . ASP A 1 307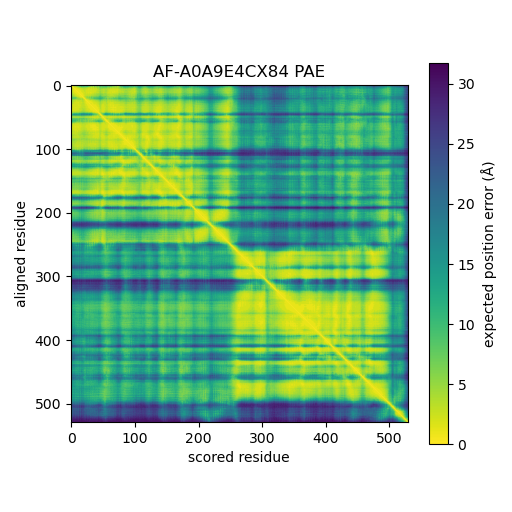 ? 3.174 14.726 -17.529 1.00 51.66 307 ASP A C 1
ATOM 2342 O O . ASP A 1 307 ? 3.536 13.994 -16.604 1.00 51.66 307 ASP A O 1
ATOM 2346 N N . ARG A 1 308 ? 3.303 16.062 -17.492 1.00 50.09 308 ARG A N 1
ATOM 2347 C CA . ARG A 1 308 ? 3.653 16.961 -16.359 1.00 50.09 308 ARG A CA 1
ATOM 2348 C C . ARG A 1 308 ? 5.075 17.498 -16.152 1.00 50.09 308 ARG A C 1
ATOM 2350 O O . ARG A 1 308 ? 5.171 18.493 -15.440 1.00 50.09 308 ARG A O 1
ATOM 2357 N N . ALA A 1 309 ? 6.152 16.982 -16.751 1.00 48.53 309 ALA A N 1
ATOM 2358 C CA . ALA A 1 309 ? 7.472 17.629 -16.568 1.00 48.53 309 ALA A CA 1
ATOM 2359 C C . ALA A 1 309 ? 8.350 17.727 -17.822 1.00 48.53 309 ALA A C 1
ATOM 2361 O O . ALA A 1 309 ? 8.970 18.774 -18.019 1.00 48.53 309 ALA A O 1
ATOM 2362 N N . VAL A 1 310 ? 8.406 16.697 -18.678 1.00 50.09 310 VAL A N 1
ATOM 2363 C CA . VAL A 1 310 ? 9.304 16.696 -19.853 1.00 50.09 310 VAL A CA 1
ATOM 2364 C C . VAL A 1 310 ? 8.604 16.320 -21.168 1.00 50.09 310 VAL A C 1
ATOM 2366 O O . VAL A 1 310 ? 8.805 17.050 -22.135 1.00 50.09 310 VAL A O 1
ATOM 2369 N N . GLY A 1 311 ? 7.722 15.311 -21.209 1.00 50.16 311 GLY A N 1
ATOM 2370 C CA . GLY A 1 311 ? 7.053 14.867 -22.450 1.00 50.16 311 GLY A CA 1
ATOM 2371 C C . GLY A 1 311 ? 6.158 15.927 -23.105 1.00 50.16 311 GLY A C 1
ATOM 2372 O O . GLY A 1 311 ? 6.352 16.258 -24.272 1.00 50.16 311 GLY A O 1
ATOM 2373 N N . ASN A 1 312 ? 5.299 16.612 -22.332 1.00 51.56 312 ASN A N 1
ATOM 2374 C CA . ASN A 1 312 ? 4.527 17.758 -22.858 1.00 51.56 312 ASN A CA 1
ATOM 2375 C C . ASN A 1 312 ? 5.429 18.861 -23.445 1.00 51.56 312 ASN A C 1
ATOM 2377 O O . ASN A 1 312 ? 5.001 19.610 -24.323 1.00 51.56 312 ASN A O 1
ATOM 2381 N N . HIS A 1 313 ? 6.676 18.976 -22.966 1.00 53.97 313 HIS A N 1
ATOM 2382 C CA . HIS A 1 313 ? 7.606 19.973 -23.469 1.00 53.97 313 HIS A CA 1
ATOM 2383 C C . HIS A 1 313 ? 8.340 19.491 -24.720 1.00 53.97 313 HIS A C 1
ATOM 2385 O O . HIS A 1 313 ? 8.401 20.272 -25.654 1.00 53.97 313 HIS A O 1
ATOM 2391 N N . LEU A 1 314 ? 8.827 18.248 -24.808 1.00 61.38 314 LEU A N 1
ATOM 2392 C CA . LEU A 1 314 ? 9.534 17.740 -25.998 1.00 61.38 314 LEU A CA 1
ATOM 2393 C C . LEU A 1 314 ? 8.672 17.809 -27.264 1.00 61.38 314 LEU A C 1
ATOM 2395 O O . LEU A 1 314 ? 9.115 18.360 -28.269 1.00 61.38 314 LEU A O 1
ATOM 2399 N N . THR A 1 315 ? 7.412 17.382 -27.195 1.00 62.44 315 THR A N 1
ATOM 2400 C CA . THR A 1 315 ? 6.474 17.478 -28.327 1.00 62.44 315 THR A CA 1
ATOM 2401 C C . THR A 1 315 ? 6.163 18.935 -28.688 1.00 62.44 315 THR A C 1
ATOM 2403 O O . THR A 1 315 ? 6.038 19.280 -29.864 1.00 62.44 315 THR A O 1
ATOM 2406 N N . SER A 1 316 ? 6.098 19.834 -27.696 1.00 61.38 316 SER A N 1
ATOM 2407 C CA . SER A 1 316 ? 5.950 21.279 -27.936 1.00 61.38 316 SER A CA 1
ATOM 2408 C C . SER A 1 316 ? 7.226 21.931 -28.494 1.00 61.38 316 SER A C 1
ATOM 2410 O O . SER A 1 316 ? 7.146 22.802 -29.356 1.00 61.38 316 SER A O 1
ATOM 2412 N N . LEU A 1 317 ? 8.401 21.471 -28.058 1.00 61.53 317 LEU A N 1
ATOM 2413 C CA . LEU A 1 317 ? 9.721 21.944 -28.464 1.00 61.53 317 LEU A CA 1
ATOM 2414 C C . LEU A 1 317 ? 10.022 21.505 -29.893 1.00 61.53 317 LEU A C 1
ATOM 2416 O O . LEU A 1 317 ? 10.482 22.335 -30.668 1.00 61.53 317 LEU A O 1
ATOM 2420 N N . ARG A 1 318 ? 9.661 20.276 -30.300 1.00 67.25 318 ARG A N 1
ATOM 2421 C CA . ARG A 1 318 ? 9.769 19.794 -31.695 1.00 67.25 318 ARG A CA 1
ATOM 2422 C C . ARG A 1 318 ? 9.194 20.788 -32.713 1.00 67.25 318 ARG A C 1
ATOM 2424 O O . ARG A 1 318 ? 9.743 20.924 -33.811 1.00 67.25 318 ARG A O 1
ATOM 2431 N N . LYS A 1 319 ? 8.141 21.532 -32.344 1.00 68.88 319 LYS A N 1
ATOM 2432 C CA . LYS A 1 319 ? 7.519 22.562 -33.197 1.00 68.88 319 LYS A CA 1
ATOM 2433 C C . LYS A 1 319 ? 8.388 23.815 -33.395 1.00 68.88 319 LYS A C 1
ATOM 2435 O O . LYS A 1 319 ? 8.234 24.467 -34.419 1.00 68.88 319 LYS A O 1
ATOM 2440 N N . GLY A 1 320 ? 9.299 24.132 -32.470 1.00 68.50 320 GLY A N 1
ATOM 2441 C CA . GLY A 1 320 ? 10.175 25.317 -32.505 1.00 68.50 320 GLY A CA 1
ATOM 2442 C C . GLY A 1 320 ? 11.672 25.039 -32.711 1.00 68.50 320 GLY A C 1
ATOM 2443 O O . GLY A 1 320 ? 12.455 25.983 -32.774 1.00 68.50 320 GLY A O 1
ATOM 2444 N N . LEU A 1 321 ? 12.087 23.771 -32.799 1.00 74.88 321 LEU A N 1
ATOM 2445 C CA . LEU A 1 321 ? 13.486 23.387 -33.023 1.00 74.88 321 LEU A CA 1
ATOM 2446 C C . LEU A 1 321 ? 13.937 23.630 -34.472 1.00 74.88 321 LEU A C 1
ATOM 2448 O O . LEU A 1 321 ? 13.156 23.480 -35.415 1.00 74.88 321 LEU A O 1
ATOM 2452 N N . LYS A 1 322 ? 15.227 23.955 -34.644 1.00 79.12 322 LYS A N 1
ATOM 2453 C CA . LYS A 1 322 ? 15.881 24.018 -35.965 1.00 79.12 322 LYS A CA 1
ATOM 2454 C C . LYS A 1 322 ? 15.942 22.623 -36.603 1.00 79.12 322 LYS A C 1
ATOM 2456 O O . LYS A 1 322 ? 15.916 21.620 -35.891 1.00 79.12 322 LYS A O 1
ATOM 2461 N N . THR A 1 323 ? 16.090 22.559 -37.929 1.00 83.06 323 THR A N 1
ATOM 2462 C CA . THR A 1 323 ? 16.125 21.303 -38.706 1.00 83.06 323 THR A CA 1
ATOM 2463 C C . THR A 1 323 ? 17.103 20.272 -38.137 1.00 83.06 323 THR A C 1
ATOM 2465 O O . THR A 1 323 ? 16.716 19.127 -37.930 1.00 83.06 323 THR A O 1
ATOM 2468 N N . ASP A 1 324 ? 18.325 20.683 -37.788 1.00 80.25 324 ASP A N 1
ATOM 2469 C CA . ASP A 1 324 ? 19.353 19.769 -37.266 1.00 80.25 324 ASP A CA 1
ATOM 2470 C C . ASP A 1 324 ? 19.008 19.212 -35.878 1.00 80.25 324 ASP A C 1
ATOM 2472 O O . ASP A 1 324 ? 19.274 18.052 -35.578 1.00 80.25 324 ASP A O 1
ATOM 2476 N N . GLN A 1 325 ? 18.372 20.023 -35.031 1.00 80.62 325 GLN A N 1
ATOM 2477 C CA . GLN A 1 325 ? 17.939 19.605 -33.696 1.00 80.62 325 GLN A CA 1
ATOM 2478 C C . GLN A 1 325 ? 16.751 18.647 -33.769 1.00 80.62 325 GLN A C 1
ATOM 2480 O O . GLN A 1 325 ? 16.668 17.718 -32.972 1.00 80.62 325 GLN A O 1
ATOM 2485 N N . ARG A 1 326 ? 15.835 18.868 -34.721 1.00 81.19 326 ARG A N 1
ATOM 2486 C CA . ARG A 1 326 ? 14.730 17.943 -34.986 1.00 81.19 326 ARG A CA 1
ATOM 2487 C C . ARG A 1 326 ? 15.270 16.601 -35.472 1.00 81.19 326 ARG A C 1
ATOM 2489 O O . ARG A 1 326 ? 14.972 15.594 -34.850 1.00 81.19 326 ARG A O 1
ATOM 2496 N N . ARG A 1 327 ? 16.161 16.620 -36.469 1.00 85.44 327 ARG A N 1
ATOM 2497 C CA . ARG A 1 327 ? 16.821 15.414 -36.985 1.00 85.44 327 ARG A CA 1
ATOM 2498 C C . ARG A 1 327 ? 17.554 14.639 -35.890 1.00 85.44 327 ARG A C 1
ATOM 2500 O O . ARG A 1 327 ? 17.407 13.433 -35.804 1.00 85.44 327 ARG A O 1
ATOM 2507 N N . PHE A 1 328 ? 18.289 15.329 -35.018 1.00 86.00 328 PHE A N 1
ATOM 2508 C CA . PHE A 1 328 ? 18.948 14.688 -33.879 1.00 86.00 328 PHE A CA 1
ATOM 2509 C C . PHE A 1 328 ? 17.962 13.981 -32.934 1.00 86.00 328 PHE A C 1
ATOM 2511 O O . PHE A 1 328 ? 18.259 12.892 -32.449 1.00 86.00 328 PHE A O 1
ATOM 2518 N N . LEU A 1 329 ? 16.807 14.593 -32.649 1.00 84.69 329 LEU A N 1
ATOM 2519 C CA . LEU A 1 329 ? 15.786 13.969 -31.804 1.00 84.69 329 LEU A CA 1
ATOM 2520 C C . LEU A 1 329 ? 15.096 12.794 -32.498 1.00 84.69 329 LEU A C 1
ATOM 2522 O O . LEU A 1 329 ? 14.805 11.816 -31.820 1.00 84.69 329 LEU A O 1
ATOM 2526 N N . ASP A 1 330 ? 14.867 12.881 -33.807 1.00 86.38 330 ASP A N 1
ATOM 2527 C CA . ASP A 1 330 ? 14.285 11.795 -34.600 1.00 86.38 330 ASP A CA 1
ATOM 2528 C C . ASP A 1 330 ? 15.253 10.592 -34.654 1.00 86.38 330 ASP A C 1
ATOM 2530 O O . ASP A 1 330 ? 14.861 9.473 -34.331 1.00 86.38 330 ASP A O 1
ATOM 2534 N N . ASP A 1 331 ? 16.546 10.831 -34.919 1.00 89.31 331 ASP A N 1
ATOM 2535 C CA . ASP A 1 331 ? 17.597 9.798 -34.892 1.00 89.31 331 ASP A CA 1
ATOM 2536 C C . ASP A 1 331 ? 17.726 9.153 -33.496 1.00 89.31 331 ASP A C 1
ATOM 2538 O O . ASP A 1 331 ? 18.038 7.967 -33.355 1.00 89.31 331 ASP A O 1
ATOM 2542 N N . LEU A 1 332 ? 17.537 9.942 -32.432 1.00 89.19 332 LEU A N 1
ATOM 2543 C CA . LEU A 1 332 ? 17.564 9.440 -31.062 1.00 89.19 332 LEU A CA 1
ATOM 2544 C C . LEU A 1 332 ? 16.319 8.609 -30.745 1.00 89.19 332 LEU A C 1
ATOM 2546 O O . LEU A 1 332 ? 16.454 7.564 -30.119 1.00 89.19 332 LEU A O 1
ATOM 2550 N N . GLU A 1 333 ? 15.132 9.052 -31.156 1.00 87.88 333 GLU A N 1
ATOM 2551 C CA . GLU A 1 333 ? 13.875 8.311 -31.005 1.00 87.88 333 GLU A CA 1
ATOM 2552 C C . GLU A 1 333 ? 13.947 6.953 -31.710 1.00 87.88 333 GLU A C 1
ATOM 2554 O O . GLU A 1 333 ? 13.657 5.936 -31.085 1.00 87.88 333 GLU A O 1
ATOM 2559 N N . GLU A 1 334 ? 14.458 6.911 -32.942 1.00 90.44 334 GLU A N 1
ATOM 2560 C CA . GLU A 1 334 ? 14.668 5.667 -33.692 1.00 90.44 334 GLU A CA 1
ATOM 2561 C C . GLU A 1 334 ? 15.641 4.716 -32.976 1.00 90.44 334 GLU A C 1
ATOM 2563 O O . GLU A 1 334 ? 15.366 3.529 -32.826 1.00 90.44 334 GLU A O 1
ATOM 2568 N N . ARG A 1 335 ? 16.769 5.230 -32.463 1.00 90.94 335 ARG A N 1
ATOM 2569 C CA . ARG A 1 335 ? 17.753 4.417 -31.717 1.00 90.94 335 ARG A CA 1
ATOM 2570 C C . ARG A 1 335 ? 17.249 3.930 -30.365 1.00 90.94 335 ARG A C 1
ATOM 2572 O O . ARG A 1 335 ? 17.772 2.948 -29.842 1.00 90.94 335 ARG A O 1
ATOM 2579 N N . MET A 1 336 ? 16.327 4.670 -29.760 1.00 90.19 336 MET A N 1
ATOM 2580 C CA . MET A 1 336 ? 15.698 4.296 -28.500 1.00 90.19 336 MET A CA 1
ATOM 2581 C C . MET A 1 336 ? 14.680 3.175 -28.706 1.00 90.19 336 MET A C 1
ATOM 2583 O O . MET A 1 336 ? 14.546 2.340 -27.810 1.00 90.19 336 MET A O 1
ATOM 2587 N N . GLY A 1 337 ? 14.015 3.147 -29.864 1.00 92.69 337 GLY A N 1
ATOM 2588 C CA . GLY A 1 337 ? 13.008 2.150 -30.214 1.00 92.69 337 GLY A CA 1
ATOM 2589 C C . GLY A 1 337 ? 11.720 2.284 -29.401 1.00 92.69 337 GLY A C 1
ATOM 2590 O O . GLY A 1 337 ? 11.479 3.297 -28.733 1.00 92.69 337 GLY A O 1
ATOM 2591 N N . GLU A 1 338 ? 10.898 1.239 -29.429 1.00 92.50 338 GLU A N 1
ATOM 2592 C CA . GLU A 1 338 ? 9.604 1.181 -28.744 1.00 92.50 338 GLU A CA 1
ATOM 2593 C C . GLU A 1 338 ? 9.385 -0.150 -28.013 1.00 92.50 338 GLU A C 1
ATOM 2595 O O . GLU A 1 338 ? 10.011 -1.169 -28.309 1.00 92.50 338 GLU A O 1
ATOM 2600 N N . GLY A 1 339 ? 8.500 -0.154 -27.012 1.00 93.06 339 GLY A N 1
ATOM 2601 C CA . GLY A 1 339 ? 8.101 -1.356 -26.289 1.00 93.06 339 GLY A CA 1
ATOM 2602 C C . GLY A 1 339 ? 9.290 -2.183 -25.793 1.00 93.06 339 GLY A C 1
ATOM 2603 O O . GLY A 1 339 ? 10.036 -1.767 -24.905 1.00 93.06 339 GLY A O 1
ATOM 2604 N N . THR A 1 340 ? 9.445 -3.386 -26.349 1.00 95.81 340 THR A N 1
ATOM 2605 C CA . THR A 1 340 ? 10.484 -4.352 -25.967 1.00 95.81 340 THR A CA 1
ATOM 2606 C C . THR A 1 340 ? 11.897 -3.982 -26.418 1.00 95.81 340 THR A C 1
ATOM 2608 O O . THR A 1 340 ? 12.837 -4.612 -25.946 1.00 95.81 340 THR A O 1
ATOM 2611 N N . ASP A 1 341 ? 12.092 -2.949 -27.240 1.00 94.69 341 ASP A N 1
ATOM 2612 C CA . ASP A 1 341 ? 13.440 -2.411 -27.489 1.00 94.69 341 ASP A CA 1
ATOM 2613 C C . ASP A 1 341 ? 14.060 -1.847 -26.202 1.00 94.69 341 ASP A C 1
ATOM 2615 O O . ASP A 1 341 ? 15.279 -1.878 -26.010 1.00 94.69 341 ASP A O 1
ATOM 2619 N N . HIS A 1 342 ? 13.216 -1.394 -25.265 1.00 96.31 342 HIS A N 1
ATOM 2620 C CA . HIS A 1 342 ? 13.656 -1.026 -23.930 1.00 96.31 342 HIS A CA 1
ATOM 2621 C C . HIS A 1 342 ? 14.040 -2.285 -23.123 1.00 96.31 342 HIS A C 1
ATOM 2623 O O . HIS A 1 342 ? 13.161 -3.104 -22.814 1.00 96.31 342 HIS A O 1
ATOM 2629 N N . PRO A 1 343 ? 15.297 -2.425 -22.646 1.00 96.44 343 PRO A N 1
ATOM 2630 C CA . PRO A 1 343 ? 15.771 -3.658 -22.004 1.00 96.44 343 PRO A CA 1
ATOM 2631 C C . PRO A 1 343 ? 14.918 -4.106 -20.813 1.00 96.44 343 PRO A C 1
ATOM 2633 O O . PRO A 1 343 ? 14.657 -5.292 -20.610 1.00 96.44 343 PRO A O 1
ATOM 2636 N N . LYS A 1 344 ? 14.437 -3.146 -20.016 1.00 95.88 344 LYS A N 1
ATOM 2637 C CA . LYS A 1 344 ? 13.601 -3.425 -18.842 1.00 95.88 344 LYS A CA 1
ATOM 2638 C C . LYS A 1 344 ? 12.189 -3.884 -19.215 1.00 95.88 344 LYS A C 1
ATOM 2640 O O . LYS A 1 344 ? 11.607 -4.706 -18.503 1.00 95.88 344 LYS A O 1
ATOM 2645 N N . VAL A 1 345 ? 11.630 -3.348 -20.305 1.00 97.19 345 VAL A N 1
ATOM 2646 C CA . VAL A 1 345 ? 10.305 -3.747 -20.802 1.00 97.19 345 VAL A CA 1
ATOM 2647 C C . VAL A 1 345 ? 10.407 -5.158 -21.367 1.00 97.19 345 VAL A C 1
ATOM 2649 O O . VAL A 1 345 ? 9.653 -6.012 -20.910 1.00 97.19 345 VAL A O 1
ATOM 2652 N N . ALA A 1 346 ? 11.404 -5.444 -22.214 1.00 97.50 346 ALA A N 1
ATOM 2653 C CA . ALA A 1 346 ? 11.698 -6.804 -22.679 1.00 97.50 346 ALA A CA 1
ATOM 2654 C C . ALA A 1 346 ? 11.847 -7.798 -21.524 1.00 97.50 346 ALA A C 1
ATOM 2656 O O . ALA A 1 346 ? 11.174 -8.824 -21.508 1.00 97.50 346 ALA A O 1
ATOM 2657 N N . ALA A 1 347 ? 12.658 -7.479 -20.510 1.00 97.62 347 ALA A N 1
ATOM 2658 C CA . ALA A 1 347 ? 12.836 -8.354 -19.351 1.00 97.62 347 ALA A CA 1
ATOM 2659 C C . ALA A 1 347 ? 11.510 -8.638 -18.616 1.00 97.62 347 ALA A C 1
ATOM 2661 O O . ALA A 1 347 ? 11.276 -9.755 -18.162 1.00 97.62 347 ALA A O 1
ATOM 2662 N N . THR A 1 348 ? 10.628 -7.639 -18.520 1.00 97.88 348 THR A N 1
ATOM 2663 C CA . THR A 1 348 ? 9.312 -7.777 -17.872 1.00 97.88 348 THR A CA 1
ATOM 2664 C C . THR A 1 348 ? 8.345 -8.608 -18.707 1.00 97.88 348 THR A C 1
ATOM 2666 O O . THR A 1 348 ? 7.620 -9.434 -18.152 1.00 97.88 348 THR A O 1
ATOM 2669 N N . VAL A 1 349 ? 8.343 -8.407 -20.025 1.00 98.00 349 VAL A N 1
ATOM 2670 C CA . VAL A 1 349 ? 7.520 -9.162 -20.975 1.00 98.00 349 VAL A CA 1
ATOM 2671 C C . VAL A 1 349 ? 7.948 -10.627 -20.990 1.00 98.00 349 VAL A C 1
ATOM 2673 O O . VAL A 1 349 ? 7.115 -11.490 -20.737 1.00 98.00 349 VAL A O 1
ATOM 2676 N N . ASN A 1 350 ? 9.244 -10.904 -21.154 1.00 97.62 350 ASN A N 1
ATOM 2677 C CA . ASN A 1 350 ? 9.791 -12.263 -21.176 1.00 97.62 350 ASN A CA 1
ATOM 2678 C C . ASN A 1 350 ? 9.494 -13.014 -19.877 1.00 97.62 350 ASN A C 1
ATOM 2680 O O . ASN A 1 350 ? 8.935 -14.104 -19.910 1.00 97.62 350 ASN A O 1
ATOM 2684 N N . TRP A 1 351 ? 9.760 -12.390 -18.724 1.00 97.25 351 TRP A N 1
ATOM 2685 C CA . TRP A 1 351 ? 9.429 -13.008 -17.443 1.00 97.25 351 TRP A CA 1
ATOM 2686 C C . TRP A 1 351 ? 7.927 -13.305 -17.319 1.00 97.25 351 TRP A C 1
ATOM 2688 O O . TRP A 1 351 ? 7.541 -14.339 -16.782 1.00 97.25 351 TRP A O 1
ATOM 2698 N N . THR A 1 352 ? 7.064 -12.417 -17.820 1.00 97.00 352 THR A N 1
ATOM 2699 C CA . THR A 1 352 ? 5.608 -12.624 -17.788 1.00 97.00 352 THR A CA 1
ATOM 2700 C C . THR A 1 352 ? 5.187 -13.795 -18.670 1.00 97.00 352 THR A C 1
ATOM 2702 O O . THR A 1 352 ? 4.354 -14.589 -18.237 1.00 97.00 352 THR A O 1
ATOM 2705 N N . ILE A 1 353 ? 5.773 -13.928 -19.862 1.00 96.75 353 ILE A N 1
ATOM 2706 C CA . ILE A 1 353 ? 5.542 -15.066 -20.759 1.00 96.75 353 ILE A CA 1
ATOM 2707 C C . ILE A 1 353 ? 5.898 -16.370 -20.037 1.00 96.75 353 ILE A C 1
ATOM 2709 O O . ILE A 1 353 ? 5.038 -17.242 -19.936 1.00 96.75 353 ILE A O 1
ATOM 2713 N N . ASP A 1 354 ? 7.076 -16.450 -19.407 1.00 95.50 354 ASP A N 1
ATOM 2714 C CA . ASP A 1 354 ? 7.504 -17.639 -18.655 1.00 95.50 354 ASP A CA 1
ATOM 2715 C C . ASP A 1 354 ? 6.512 -18.021 -17.541 1.00 95.50 354 ASP A C 1
ATOM 2717 O O . ASP A 1 354 ? 6.288 -19.199 -17.257 1.00 95.50 354 ASP A O 1
ATOM 2721 N N . GLN A 1 355 ? 5.915 -17.028 -16.868 1.00 93.44 355 GLN A N 1
ATOM 2722 C CA . GLN A 1 355 ? 4.902 -17.273 -15.838 1.00 93.44 355 GLN A CA 1
ATOM 2723 C C . GLN A 1 355 ? 3.587 -17.782 -16.437 1.00 93.44 355 GLN A C 1
ATOM 2725 O O . GLN A 1 355 ? 2.981 -18.702 -15.888 1.00 93.44 355 GLN A O 1
ATOM 2730 N N . VAL A 1 356 ? 3.146 -17.197 -17.548 1.00 92.94 356 VAL A N 1
ATOM 2731 C CA . VAL A 1 356 ? 1.912 -17.593 -18.237 1.00 92.94 356 VAL A CA 1
ATOM 2732 C C . VAL A 1 356 ? 2.031 -19.006 -18.804 1.00 92.94 356 VAL A C 1
ATOM 2734 O O . VAL A 1 356 ? 1.090 -19.784 -18.671 1.00 92.94 356 VAL A O 1
ATOM 2737 N N . GLU A 1 357 ? 3.188 -19.383 -19.349 1.00 91.88 357 GLU A N 1
ATOM 2738 C CA . GLU A 1 357 ? 3.455 -20.746 -19.831 1.00 91.88 357 GLU A CA 1
ATOM 2739 C C . GLU A 1 357 ? 3.407 -21.791 -18.707 1.00 91.88 357 GLU A C 1
ATOM 2741 O O . GLU A 1 357 ? 2.991 -22.927 -18.924 1.00 91.88 357 GLU A O 1
ATOM 2746 N N . GLN A 1 358 ? 3.737 -21.392 -17.476 1.00 89.62 358 GLN A N 1
ATOM 2747 C CA . GLN A 1 358 ? 3.555 -22.208 -16.267 1.00 89.62 358 GLN A CA 1
ATOM 2748 C C . GLN A 1 358 ? 2.105 -22.200 -15.743 1.00 89.62 358 GLN A C 1
ATOM 2750 O O . GLN A 1 358 ? 1.824 -22.745 -14.676 1.00 89.62 358 GLN A O 1
ATOM 2755 N N . GLY A 1 359 ? 1.174 -21.574 -16.467 1.00 88.19 359 GLY A N 1
ATOM 2756 C CA . GLY A 1 359 ? -0.240 -21.486 -16.112 1.00 88.19 359 GLY A CA 1
ATOM 2757 C C . GLY A 1 359 ? -0.548 -20.446 -15.035 1.00 88.19 359 GLY A C 1
ATOM 2758 O O . GLY A 1 359 ? -1.614 -20.491 -14.431 1.00 88.19 359 GLY A O 1
ATOM 2759 N N . HIS A 1 360 ? 0.357 -19.512 -14.744 1.00 88.00 360 HIS A N 1
ATOM 2760 C CA . HIS A 1 360 ? 0.175 -18.554 -13.658 1.00 88.00 360 HIS A CA 1
ATOM 2761 C C . HIS A 1 360 ? -0.561 -17.284 -14.097 1.00 88.00 360 HIS A C 1
ATOM 2763 O O . HIS A 1 360 ? -0.199 -16.646 -15.083 1.00 88.00 360 HIS A O 1
ATOM 2769 N N . HIS A 1 361 ? -1.526 -16.831 -13.290 1.00 89.81 361 HIS A N 1
ATOM 2770 C CA . HIS A 1 361 ? -1.999 -15.444 -13.354 1.00 89.81 361 HIS A CA 1
ATOM 2771 C C . HIS A 1 361 ? -0.853 -14.473 -13.038 1.00 89.81 361 HIS A C 1
ATOM 2773 O O . HIS A 1 361 ? -0.033 -14.764 -12.166 1.00 89.81 361 HIS A O 1
ATOM 2779 N N . VAL A 1 362 ? -0.810 -13.305 -13.686 1.00 91.88 362 VAL A N 1
ATOM 2780 C CA . VAL A 1 362 ? 0.266 -12.316 -13.487 1.00 91.88 362 VAL A CA 1
ATOM 2781 C C . VAL A 1 362 ? -0.300 -10.930 -13.194 1.00 91.88 362 VAL A C 1
ATOM 2783 O O .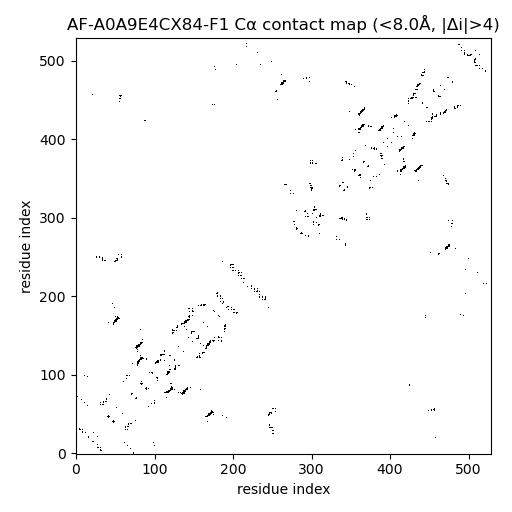 VAL A 1 362 ? -1.250 -10.481 -13.831 1.00 91.88 362 VAL A O 1
ATOM 2786 N N . VAL A 1 363 ? 0.306 -10.227 -12.235 1.00 91.81 363 VAL A N 1
ATOM 2787 C CA . VAL A 1 363 ? 0.036 -8.811 -11.951 1.00 91.81 363 VAL A CA 1
ATOM 2788 C C . VAL A 1 363 ? 1.325 -8.021 -12.080 1.00 91.81 363 VAL A C 1
ATOM 2790 O O . VAL A 1 363 ? 2.307 -8.320 -11.405 1.00 91.81 363 VAL A O 1
ATOM 2793 N N . ILE A 1 364 ? 1.308 -6.984 -12.909 1.00 93.50 364 ILE A N 1
ATOM 2794 C CA . ILE A 1 364 ? 2.446 -6.106 -13.168 1.00 93.50 364 ILE A CA 1
ATOM 2795 C C . ILE A 1 364 ? 2.084 -4.708 -12.687 1.00 93.50 364 ILE A C 1
ATOM 2797 O O . ILE A 1 364 ? 1.132 -4.111 -13.177 1.00 93.50 364 ILE A O 1
ATOM 2801 N N . PHE A 1 365 ? 2.844 -4.169 -11.737 1.00 91.88 365 PHE A N 1
ATOM 2802 C CA . PHE A 1 365 ? 2.656 -2.801 -11.265 1.00 91.88 365 PHE A CA 1
ATOM 2803 C C . PHE A 1 365 ? 3.638 -1.827 -11.917 1.00 91.88 365 PHE A C 1
ATOM 2805 O O . PHE A 1 365 ? 4.856 -1.986 -11.778 1.00 91.88 365 PHE A O 1
ATOM 2812 N N . THR A 1 366 ? 3.101 -0.770 -12.524 1.00 92.00 366 THR A N 1
ATOM 2813 C CA . THR A 1 366 ? 3.844 0.353 -13.109 1.00 92.00 366 THR A CA 1
ATOM 2814 C C . THR A 1 366 ? 3.535 1.665 -12.382 1.00 92.00 366 THR A C 1
ATOM 2816 O O . THR A 1 366 ? 2.515 1.818 -11.701 1.00 92.00 366 THR A O 1
ATOM 2819 N N . HIS A 1 367 ? 4.434 2.637 -12.503 1.00 88.56 367 HIS A N 1
ATOM 2820 C CA . HIS A 1 367 ? 4.232 3.993 -12.001 1.00 88.56 367 HIS A CA 1
ATOM 2821 C C . HIS A 1 367 ? 3.646 4.909 -13.083 1.00 88.56 367 HIS A C 1
ATOM 2823 O O . HIS A 1 367 ? 2.749 5.706 -12.799 1.00 88.56 367 HIS A O 1
ATOM 2829 N N . TRP A 1 368 ? 4.118 4.774 -14.327 1.00 87.56 368 TRP A N 1
ATOM 2830 C CA . TRP A 1 368 ? 3.661 5.571 -15.465 1.00 87.56 368 TRP A CA 1
ATOM 2831 C C . TRP A 1 368 ? 2.592 4.836 -16.281 1.00 87.56 368 TRP A C 1
ATOM 2833 O O . TRP A 1 368 ? 2.712 3.642 -16.561 1.00 87.56 368 TRP A O 1
ATOM 2843 N N . LEU A 1 369 ? 1.561 5.576 -16.704 1.00 88.50 369 LEU A N 1
ATOM 2844 C CA . LEU A 1 369 ? 0.521 5.070 -17.610 1.00 88.50 369 LEU A CA 1
ATOM 2845 C C . LEU A 1 369 ? 1.087 4.753 -19.003 1.00 88.50 369 LEU A C 1
ATOM 2847 O O . LEU A 1 369 ? 0.675 3.781 -19.623 1.00 88.50 369 LEU A O 1
ATOM 2851 N N . THR A 1 370 ? 2.074 5.523 -19.471 1.00 89.44 370 THR A N 1
ATOM 2852 C CA . THR A 1 370 ? 2.781 5.264 -20.737 1.00 89.44 370 THR A CA 1
ATOM 2853 C C . THR A 1 370 ? 3.485 3.907 -20.707 1.00 89.44 370 THR A C 1
ATOM 2855 O O . THR A 1 370 ? 3.221 3.075 -21.568 1.00 89.44 370 THR A O 1
ATOM 2858 N N . THR A 1 371 ? 4.257 3.618 -19.652 1.00 93.12 371 THR A N 1
ATOM 2859 C CA . THR A 1 371 ? 4.862 2.290 -19.437 1.00 93.12 371 THR A CA 1
ATOM 2860 C C . THR A 1 371 ? 3.797 1.194 -19.313 1.00 93.12 371 THR A C 1
ATOM 2862 O O . THR A 1 371 ? 3.962 0.107 -19.860 1.00 93.12 371 THR A O 1
ATOM 2865 N N . GLN A 1 372 ? 2.678 1.468 -18.626 1.00 94.06 372 GLN A N 1
ATOM 2866 C CA . GLN A 1 372 ? 1.559 0.521 -18.524 1.00 94.06 372 GLN A CA 1
ATOM 2867 C C . GLN A 1 372 ? 1.029 0.126 -19.911 1.00 94.06 372 GLN A C 1
ATOM 2869 O O . GLN A 1 372 ? 0.808 -1.055 -20.164 1.00 94.06 372 GLN A O 1
ATOM 2874 N N . ASN A 1 373 ? 0.845 1.106 -20.800 1.00 92.62 373 ASN A N 1
ATOM 2875 C CA . ASN A 1 373 ? 0.394 0.880 -22.172 1.00 92.62 373 ASN A CA 1
ATOM 2876 C C . ASN A 1 373 ? 1.428 0.118 -23.001 1.00 92.62 373 ASN A C 1
ATOM 2878 O O . ASN A 1 373 ? 1.052 -0.815 -23.702 1.00 92.62 373 ASN A O 1
ATOM 2882 N N . ALA A 1 374 ? 2.707 0.489 -22.908 1.00 94.19 374 ALA A N 1
ATOM 2883 C CA . ALA A 1 374 ? 3.789 -0.163 -23.643 1.00 94.19 374 ALA A CA 1
ATOM 2884 C C . ALA A 1 374 ? 3.879 -1.661 -23.308 1.00 94.19 374 ALA A C 1
ATOM 2886 O O . ALA A 1 374 ? 3.831 -2.511 -24.195 1.00 94.19 374 ALA A O 1
ATOM 2887 N N . ILE A 1 375 ? 3.904 -1.991 -22.011 1.00 97.25 375 ILE A N 1
ATOM 2888 C CA . ILE A 1 375 ? 3.915 -3.381 -21.532 1.00 97.25 375 ILE A CA 1
ATOM 2889 C C . ILE A 1 375 ? 2.616 -4.102 -21.914 1.00 97.25 375 ILE A C 1
ATOM 2891 O O . ILE A 1 375 ? 2.665 -5.251 -22.343 1.00 97.25 375 ILE A O 1
ATOM 2895 N N . GLY A 1 376 ? 1.462 -3.439 -21.773 1.00 96.19 376 GLY A N 1
ATOM 2896 C CA . GLY A 1 376 ? 0.159 -3.999 -22.139 1.00 96.19 376 GLY A CA 1
ATOM 2897 C C . GLY A 1 376 ? 0.096 -4.427 -23.604 1.00 96.19 376 GLY A C 1
ATOM 2898 O O . GLY A 1 376 ? -0.210 -5.582 -23.873 1.00 96.19 376 GLY A O 1
ATOM 2899 N N . LYS A 1 377 ? 0.472 -3.537 -24.533 1.00 95.81 377 LYS A N 1
ATOM 2900 C CA . LYS A 1 377 ? 0.505 -3.824 -25.977 1.00 95.81 377 LYS A CA 1
ATOM 2901 C C . LYS A 1 377 ? 1.476 -4.954 -26.322 1.00 95.81 377 LYS A C 1
ATOM 2903 O O . LYS A 1 377 ? 1.122 -5.853 -27.080 1.00 95.81 377 LYS A O 1
ATOM 2908 N N . ALA A 1 378 ? 2.682 -4.922 -25.750 1.00 96.94 378 ALA A N 1
ATOM 2909 C CA . ALA A 1 378 ? 3.683 -5.960 -25.984 1.00 96.94 378 ALA A CA 1
ATOM 2910 C C . ALA A 1 378 ? 3.184 -7.343 -25.528 1.00 96.94 378 ALA A C 1
ATOM 2912 O O . ALA A 1 378 ? 3.375 -8.333 -26.229 1.00 96.94 378 ALA A O 1
ATOM 2913 N N . LEU A 1 379 ? 2.502 -7.411 -24.380 1.00 97.69 379 LEU A N 1
ATOM 2914 C CA . LEU A 1 379 ? 1.937 -8.655 -23.858 1.00 97.69 379 LEU A CA 1
ATOM 2915 C C . LEU A 1 379 ? 0.690 -9.110 -24.613 1.00 97.69 379 LEU A C 1
ATOM 2917 O O . LEU A 1 379 ? 0.560 -10.305 -24.845 1.00 97.69 379 LEU A O 1
ATOM 2921 N N . GLU A 1 380 ? -0.205 -8.198 -25.002 1.00 96.00 380 GLU A N 1
ATOM 2922 C CA . GLU A 1 380 ? -1.379 -8.522 -25.827 1.00 96.00 380 GLU A CA 1
ATOM 2923 C C . GLU A 1 380 ? -0.956 -9.201 -27.132 1.00 96.00 380 GLU A C 1
ATOM 2925 O O . GLU A 1 380 ? -1.520 -10.229 -27.493 1.00 96.00 380 GLU A O 1
ATOM 2930 N N . SER A 1 381 ? 0.084 -8.679 -27.791 1.00 94.88 381 SER A N 1
ATOM 2931 C CA . SER A 1 381 ? 0.629 -9.285 -29.007 1.00 94.88 381 SER A CA 1
ATOM 2932 C C . SER A 1 381 ? 1.365 -10.603 -28.734 1.00 94.88 381 SER A C 1
ATOM 2934 O O . SER A 1 381 ? 1.157 -11.578 -29.452 1.00 94.88 381 SER A O 1
ATOM 2936 N N . ALA A 1 382 ? 2.208 -10.673 -27.699 1.00 95.56 382 ALA A N 1
ATOM 2937 C CA . ALA A 1 382 ? 3.013 -11.868 -27.423 1.00 95.56 382 ALA A CA 1
ATOM 2938 C C . ALA A 1 382 ? 2.203 -13.058 -26.868 1.00 95.56 382 ALA A C 1
ATOM 2940 O O . ALA A 1 382 ? 2.628 -14.210 -26.991 1.00 95.56 382 ALA A O 1
ATOM 2941 N N . LEU A 1 383 ? 1.059 -12.790 -26.233 1.00 95.25 383 LEU A N 1
ATOM 2942 C CA . LEU A 1 383 ? 0.216 -13.783 -25.559 1.00 95.25 383 LEU A CA 1
ATOM 2943 C C . LEU A 1 383 ? -1.151 -13.970 -26.231 1.00 95.25 383 LEU A C 1
ATOM 2945 O O . LEU A 1 383 ? -2.069 -14.506 -25.604 1.00 95.25 383 LEU A O 1
ATOM 2949 N N . GLU A 1 384 ? -1.291 -13.564 -27.493 1.00 93.81 384 GLU A N 1
ATOM 2950 C CA . GLU A 1 384 ? -2.522 -13.745 -28.262 1.00 93.81 384 GLU A CA 1
ATOM 2951 C C . GLU A 1 384 ? -2.954 -15.224 -28.268 1.00 93.81 384 GLU A C 1
ATOM 2953 O O . GLU A 1 384 ? -2.183 -16.123 -28.611 1.00 93.81 384 GLU A O 1
ATOM 2958 N N . GLY A 1 385 ? -4.184 -15.489 -27.811 1.00 88.81 385 GLY A N 1
ATOM 2959 C CA . GLY A 1 385 ? -4.732 -16.846 -27.675 1.00 88.81 385 GLY A CA 1
ATOM 2960 C C . GLY A 1 385 ? -4.086 -17.711 -26.583 1.00 88.81 385 GLY A C 1
ATOM 2961 O O . GLY A 1 385 ? -4.354 -18.908 -26.520 1.00 88.81 385 GLY A O 1
ATOM 2962 N N . LYS A 1 386 ? -3.217 -17.139 -25.739 1.00 90.25 386 LYS A N 1
ATOM 2963 C CA . LYS A 1 386 ? -2.566 -17.829 -24.610 1.00 90.25 386 LYS A CA 1
ATOM 2964 C C . LYS A 1 386 ? -2.969 -17.256 -23.253 1.00 90.25 386 LYS A C 1
ATOM 2966 O O . LYS A 1 386 ? -2.968 -17.990 -22.266 1.00 90.25 386 LYS A O 1
ATOM 2971 N N . ALA A 1 387 ? -3.288 -15.964 -23.181 1.00 91.94 387 ALA A N 1
ATOM 2972 C CA . ALA A 1 387 ? -3.746 -15.303 -21.963 1.00 91.94 387 ALA A CA 1
ATOM 2973 C C . ALA A 1 387 ? -4.668 -14.115 -22.260 1.00 91.94 387 ALA A C 1
ATOM 2975 O O . ALA A 1 387 ? -4.518 -13.430 -23.269 1.00 91.94 387 ALA A O 1
ATOM 2976 N N . ASP A 1 388 ? -5.551 -13.794 -21.313 1.00 91.81 388 ASP A N 1
ATOM 2977 C CA . ASP A 1 388 ? -6.264 -12.518 -21.327 1.00 91.81 388 ASP A CA 1
ATOM 2978 C C . ASP A 1 388 ? -5.401 -11.430 -20.693 1.00 91.81 388 ASP A C 1
ATOM 2980 O O . ASP A 1 388 ? -5.189 -11.410 -19.473 1.00 91.81 388 ASP A O 1
ATOM 2984 N N . VAL A 1 389 ? -4.945 -10.489 -21.510 1.00 93.25 389 VAL A N 1
ATOM 2985 C CA . VAL A 1 389 ? -4.172 -9.332 -21.059 1.00 93.25 389 VAL A CA 1
ATOM 2986 C C . VAL A 1 389 ? -5.099 -8.128 -20.883 1.00 93.25 389 VAL A C 1
ATOM 2988 O O . VAL A 1 389 ? -5.986 -7.881 -21.696 1.00 93.25 389 VAL A O 1
ATOM 2991 N N . ALA A 1 390 ? -4.921 -7.371 -19.798 1.00 92.25 390 ALA A N 1
ATOM 2992 C CA . ALA A 1 390 ? 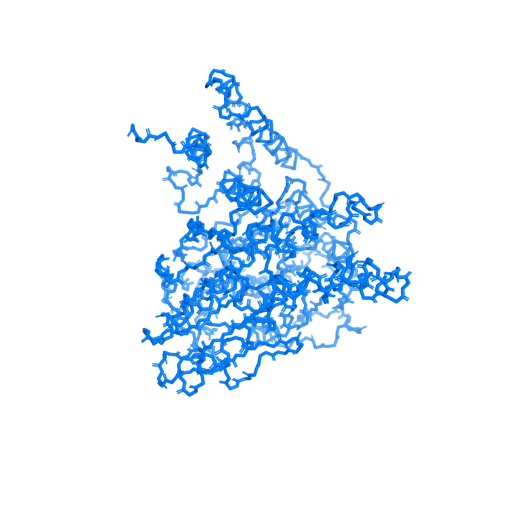-5.624 -6.109 -19.594 1.00 92.25 390 ALA A CA 1
ATOM 2993 C C . ALA A 1 390 ? -4.738 -5.039 -18.945 1.00 92.25 390 ALA A C 1
ATOM 2995 O O . ALA A 1 390 ? -4.164 -5.245 -17.872 1.00 92.25 390 ALA A O 1
ATOM 2996 N N . ALA A 1 391 ? -4.721 -3.852 -19.558 1.00 90.81 391 ALA A N 1
ATOM 2997 C CA . ALA A 1 391 ? -4.013 -2.663 -19.081 1.00 90.81 391 ALA A CA 1
ATOM 2998 C C . ALA A 1 391 ? -4.971 -1.463 -18.881 1.00 90.81 391 ALA A C 1
ATOM 3000 O O . ALA A 1 391 ? -4.931 -0.492 -19.642 1.00 90.81 391 ALA A O 1
ATOM 3001 N N . PRO A 1 392 ? -5.867 -1.495 -17.874 1.00 85.81 392 PRO A N 1
ATOM 3002 C CA . PRO A 1 392 ? -6.884 -0.459 -17.689 1.00 85.81 392 PRO A CA 1
ATOM 3003 C C . PRO A 1 392 ? -6.262 0.906 -17.356 1.00 85.81 392 PRO A C 1
ATOM 3005 O O . PRO A 1 392 ? -5.565 1.057 -16.352 1.00 85.81 392 PRO A O 1
ATOM 3008 N N . GLN A 1 393 ? -6.553 1.916 -18.178 1.00 77.75 393 GLN A N 1
ATOM 3009 C CA . GLN A 1 393 ? -6.044 3.285 -18.002 1.00 77.75 393 GLN A CA 1
ATOM 3010 C C . GLN A 1 393 ? -6.921 4.123 -17.062 1.00 77.75 393 GLN A C 1
ATOM 3012 O O . GLN A 1 393 ? -6.431 4.933 -16.271 1.00 77.75 393 GLN A O 1
ATOM 3017 N N . THR A 1 394 ? -8.237 3.920 -17.135 1.00 69.69 394 THR A N 1
ATOM 3018 C CA . THR A 1 394 ? -9.251 4.603 -16.325 1.00 69.69 394 THR A CA 1
ATOM 3019 C C . THR A 1 394 ? -10.360 3.625 -15.929 1.00 69.69 394 THR A C 1
ATOM 3021 O O . THR A 1 394 ? -10.591 2.622 -16.601 1.00 69.69 394 THR A O 1
ATOM 3024 N N . GLY A 1 395 ? -11.053 3.912 -14.823 1.00 69.31 395 GLY A N 1
ATOM 3025 C CA . GLY A 1 395 ? -12.164 3.082 -14.341 1.00 69.31 395 GLY A CA 1
ATOM 3026 C C . GLY A 1 395 ? -11.736 1.782 -13.637 1.00 69.31 395 GLY A C 1
ATOM 3027 O O . GLY A 1 395 ? -10.548 1.546 -13.439 1.00 69.31 395 GLY A O 1
ATOM 3028 N N . PRO A 1 396 ? -12.695 0.965 -13.166 1.00 68.94 396 PRO A N 1
ATOM 3029 C CA . PRO A 1 396 ? -12.414 -0.316 -12.518 1.00 68.94 396 PRO A CA 1
ATOM 3030 C C . PRO A 1 396 ? -12.005 -1.400 -13.531 1.00 68.94 396 PRO A C 1
ATOM 3032 O O . PRO A 1 396 ? -12.341 -1.320 -14.710 1.00 68.94 396 PRO A O 1
ATOM 3035 N N . ILE A 1 397 ? -11.337 -2.456 -13.054 1.00 76.31 397 ILE A N 1
ATOM 3036 C CA . ILE A 1 397 ? -11.068 -3.657 -13.862 1.00 76.31 397 ILE A CA 1
ATOM 3037 C C . ILE A 1 397 ? -12.392 -4.284 -14.317 1.00 76.31 397 ILE A C 1
ATOM 3039 O O . ILE A 1 397 ? -13.387 -4.279 -13.588 1.00 76.31 397 ILE A O 1
ATOM 3043 N N . ASN A 1 398 ? -12.398 -4.861 -15.521 1.00 81.50 398 ASN A N 1
ATOM 3044 C CA . ASN A 1 398 ? -13.531 -5.626 -16.025 1.00 81.50 398 ASN A CA 1
ATOM 3045 C C . ASN A 1 398 ? -13.918 -6.742 -15.034 1.00 81.50 398 ASN A C 1
ATOM 3047 O O . ASN A 1 398 ? -13.122 -7.633 -14.732 1.00 81.50 398 ASN A O 1
ATOM 3051 N N . ARG A 1 399 ? -15.176 -6.731 -14.575 1.00 78.62 399 ARG A N 1
ATOM 3052 C CA . ARG A 1 399 ? -15.703 -7.679 -13.580 1.00 78.62 399 ARG A CA 1
ATOM 3053 C C . ARG A 1 399 ? -15.537 -9.150 -13.995 1.00 78.62 399 ARG A C 1
ATOM 3055 O O . ARG A 1 399 ? -15.402 -10.006 -13.125 1.00 78.62 399 ARG A O 1
ATOM 3062 N N . ARG A 1 400 ? -15.556 -9.463 -15.298 1.00 82.88 400 ARG A N 1
ATOM 3063 C CA . ARG A 1 400 ? -15.310 -10.822 -15.816 1.00 82.88 400 ARG A CA 1
ATOM 3064 C C . ARG A 1 400 ? -13.865 -11.257 -15.566 1.00 82.88 400 ARG A C 1
ATOM 3066 O O . ARG A 1 400 ? -13.657 -12.355 -15.059 1.00 82.88 400 ARG A O 1
ATOM 3073 N N . LEU A 1 401 ? -12.900 -10.390 -15.875 1.00 82.62 401 LEU A N 1
ATOM 3074 C CA . LEU A 1 401 ? -11.475 -10.653 -15.654 1.00 82.62 401 LEU A CA 1
ATOM 3075 C C . LEU A 1 401 ? -11.154 -10.741 -14.164 1.00 82.62 401 LEU A C 1
ATOM 3077 O O . LEU A 1 401 ? -10.471 -11.668 -13.748 1.00 82.62 401 LEU A O 1
ATOM 3081 N N . GLU A 1 402 ? -11.720 -9.849 -13.346 1.00 79.94 402 GLU A N 1
ATOM 3082 C CA . GLU A 1 402 ? -11.561 -9.906 -11.888 1.00 79.94 402 GLU A CA 1
ATOM 3083 C C . GLU A 1 402 ? -12.072 -11.242 -11.323 1.00 79.94 402 GLU A C 1
ATOM 3085 O O . GLU A 1 402 ? -11.388 -11.885 -10.530 1.00 79.94 402 GLU A O 1
ATOM 3090 N N . LYS A 1 403 ? -13.252 -11.708 -11.757 1.00 79.81 403 LYS A N 1
ATOM 3091 C CA . LYS A 1 403 ? -13.792 -13.007 -11.327 1.00 79.81 403 LYS A CA 1
ATOM 3092 C C . LYS A 1 403 ? -12.909 -14.182 -11.744 1.00 79.81 403 LYS A C 1
ATOM 3094 O O . LYS A 1 403 ? -12.722 -15.078 -10.928 1.00 79.81 403 LYS A O 1
ATOM 3099 N N . ARG A 1 404 ? -12.382 -14.175 -12.974 1.00 82.38 404 ARG A N 1
ATOM 3100 C CA . ARG A 1 404 ? -11.467 -15.220 -13.464 1.00 82.38 404 ARG A CA 1
ATOM 3101 C C . ARG A 1 404 ? -10.159 -15.231 -12.686 1.00 82.38 404 ARG A C 1
ATOM 3103 O O . ARG A 1 404 ? -9.749 -16.287 -12.237 1.00 82.38 404 ARG A O 1
ATOM 3110 N N . PHE A 1 405 ? -9.571 -14.061 -12.448 1.00 82.69 405 PHE A N 1
ATOM 3111 C CA . PHE A 1 405 ? -8.335 -13.926 -11.679 1.00 82.69 405 PHE A CA 1
ATOM 3112 C C . PHE A 1 405 ? -8.470 -14.461 -10.241 1.00 82.69 405 PHE A C 1
ATOM 3114 O O . PHE A 1 405 ? -7.509 -14.950 -9.660 1.00 82.69 405 PHE A O 1
ATOM 3121 N N . LYS A 1 406 ? -9.662 -14.372 -9.636 1.00 77.12 406 LYS A N 1
ATOM 3122 C CA . LYS A 1 406 ? -9.929 -14.890 -8.279 1.00 77.12 406 LYS A CA 1
ATOM 3123 C C . LYS A 1 406 ? -10.072 -16.414 -8.209 1.00 77.12 406 LYS A C 1
ATOM 3125 O O . LYS A 1 406 ? -10.194 -16.952 -7.108 1.00 77.12 406 LYS A O 1
ATOM 3130 N N . GLN A 1 407 ? -10.130 -17.102 -9.342 1.00 76.00 407 GLN A N 1
ATOM 3131 C CA . GLN A 1 407 ? -10.223 -18.557 -9.410 1.00 76.00 407 GLN A CA 1
ATOM 3132 C C . GLN A 1 407 ? -8.838 -19.137 -9.716 1.00 76.00 407 GLN A C 1
ATOM 3134 O O . GLN A 1 407 ? -8.003 -18.434 -10.282 1.00 76.00 407 GLN A O 1
ATOM 3139 N N . PRO A 1 408 ? -8.556 -20.397 -9.337 1.00 69.31 408 PRO A N 1
ATOM 3140 C CA . PRO A 1 408 ? -7.394 -21.093 -9.867 1.00 69.31 408 PRO A CA 1
ATOM 3141 C C . PRO A 1 408 ? -7.418 -21.057 -11.403 1.00 69.31 408 PRO A C 1
ATOM 3143 O O . PRO A 1 408 ? -8.514 -21.107 -11.973 1.00 69.31 408 PRO A O 1
ATOM 3146 N N . PRO A 1 409 ? -6.252 -20.999 -12.066 1.00 67.94 409 PRO A N 1
ATOM 3147 C CA . PRO A 1 409 ? -6.184 -21.007 -13.520 1.00 67.94 409 PRO A CA 1
ATOM 3148 C C . PRO A 1 409 ? -6.922 -22.236 -14.067 1.00 67.94 409 PRO A C 1
ATOM 3150 O O . PRO A 1 409 ? -6.502 -23.372 -13.860 1.00 67.94 409 PRO A O 1
ATOM 3153 N N . ASN A 1 410 ? -8.064 -22.010 -14.715 1.00 66.75 410 ASN A N 1
ATOM 3154 C CA . ASN A 1 410 ? -8.859 -23.041 -15.376 1.00 66.75 410 ASN A CA 1
ATOM 3155 C C . ASN A 1 410 ? -9.076 -22.600 -16.826 1.00 66.75 410 ASN A C 1
ATOM 3157 O O . ASN A 1 410 ? -10.080 -21.962 -17.150 1.00 66.75 410 ASN A O 1
ATOM 3161 N N . GLY A 1 411 ? -8.064 -22.849 -17.656 1.00 74.81 411 GLY A N 1
ATOM 3162 C CA . GLY A 1 411 ? -7.926 -22.293 -19.002 1.00 74.81 411 GLY A CA 1
ATOM 3163 C C . GLY A 1 411 ? -6.829 -21.230 -19.071 1.00 74.81 411 GLY A C 1
ATOM 3164 O O . GLY A 1 411 ? -5.853 -21.288 -18.327 1.00 74.81 411 GLY A O 1
ATOM 3165 N N . GLU A 1 412 ? -6.996 -20.261 -19.968 1.00 82.94 412 GLU A N 1
ATOM 3166 C CA . GLU A 1 412 ? -6.018 -19.196 -20.209 1.00 82.94 412 GLU A CA 1
ATOM 3167 C C . GLU A 1 412 ? -5.777 -18.339 -18.951 1.00 82.94 412 GLU A C 1
ATOM 3169 O O . GLU A 1 412 ? -6.746 -17.846 -18.339 1.00 82.94 412 GLU A O 1
ATOM 3174 N N . PRO A 1 413 ? -4.505 -18.128 -18.560 1.00 89.69 413 PRO A N 1
ATOM 3175 C CA . PRO A 1 413 ? -4.153 -17.192 -17.509 1.00 89.69 413 PRO A CA 1
ATOM 3176 C C . PRO A 1 413 ? -4.629 -15.767 -17.801 1.00 89.69 413 PRO A C 1
ATOM 3178 O O . PRO A 1 413 ? -4.976 -15.389 -18.915 1.00 89.69 413 PRO A O 1
ATOM 3181 N N . VAL A 1 414 ? -4.626 -14.953 -16.752 1.00 91.38 414 VAL A N 1
ATOM 3182 C CA . VAL A 1 414 ? -5.028 -13.541 -16.798 1.00 91.38 414 VAL A CA 1
ATOM 3183 C C . VAL A 1 414 ? -3.825 -12.711 -16.394 1.00 91.38 414 VAL A C 1
ATOM 3185 O O . VAL A 1 414 ? -3.228 -12.970 -15.345 1.00 91.38 414 VAL A O 1
ATOM 3188 N N . VAL A 1 415 ? -3.504 -11.713 -17.209 1.00 93.25 415 VAL A N 1
ATOM 3189 C CA . VAL A 1 415 ? -2.395 -10.787 -17.004 1.00 93.25 415 VAL A CA 1
ATOM 3190 C C . VAL A 1 415 ? -2.950 -9.382 -16.808 1.00 93.25 415 VAL A C 1
ATOM 3192 O O . VAL A 1 415 ? -3.621 -8.829 -17.676 1.00 93.25 415 VAL A O 1
ATOM 3195 N N . LEU A 1 416 ? -2.673 -8.789 -15.649 1.00 92.88 416 LEU A N 1
ATOM 3196 C CA . LEU A 1 416 ? -3.126 -7.446 -15.294 1.00 92.88 416 LEU A CA 1
ATOM 3197 C C . LEU A 1 416 ? -1.933 -6.496 -15.210 1.00 92.88 416 LEU A C 1
ATOM 3199 O O . LEU A 1 416 ? -1.112 -6.613 -14.300 1.00 92.88 416 LEU A O 1
ATOM 3203 N N . VAL A 1 417 ? -1.867 -5.516 -16.110 1.00 93.75 417 VAL A N 1
ATOM 3204 C CA . VAL A 1 417 ? -0.874 -4.434 -16.064 1.00 93.75 417 VAL A CA 1
ATOM 3205 C C . VAL A 1 417 ? -1.534 -3.214 -15.432 1.00 93.75 417 VAL A C 1
ATOM 3207 O O . VAL A 1 417 ? -2.462 -2.639 -15.996 1.00 93.75 417 VAL A O 1
ATOM 3210 N N . LEU A 1 418 ? -1.096 -2.831 -14.236 1.00 89.81 418 LEU A N 1
ATOM 3211 C CA . LEU A 1 418 ? -1.787 -1.882 -13.366 1.00 89.81 418 LEU A CA 1
ATOM 3212 C C . LEU A 1 418 ? -0.878 -0.722 -12.965 1.00 89.81 418 LEU A C 1
ATOM 3214 O O . LEU A 1 418 ? 0.236 -0.926 -12.489 1.00 89.81 418 LEU A O 1
ATOM 3218 N N . SER A 1 419 ? -1.395 0.503 -13.042 1.00 84.94 419 SER A N 1
ATOM 3219 C CA . SER A 1 419 ? -0.734 1.650 -12.416 1.00 84.94 419 SER A CA 1
ATOM 3220 C C . SER A 1 419 ? -0.890 1.663 -10.892 1.00 84.94 419 SER A C 1
ATOM 3222 O O . SER A 1 419 ? -1.768 1.020 -10.310 1.00 84.94 419 SER A O 1
ATOM 3224 N N . ASP A 1 420 ? -0.093 2.495 -10.221 1.00 73.75 420 ASP A N 1
ATOM 3225 C CA . ASP A 1 420 ? -0.169 2.715 -8.771 1.00 73.75 420 ASP A CA 1
ATOM 3226 C C . ASP A 1 420 ? -1.575 3.046 -8.241 1.00 73.75 420 ASP A C 1
ATOM 3228 O O . ASP A 1 420 ? -1.892 2.719 -7.096 1.00 73.75 420 ASP A O 1
ATOM 3232 N N . ARG A 1 421 ? -2.451 3.648 -9.054 1.00 69.94 421 ARG A N 1
ATOM 3233 C CA . ARG A 1 421 ? -3.828 4.009 -8.652 1.00 69.94 421 ARG A CA 1
ATOM 3234 C C . ARG A 1 421 ? -4.674 2.797 -8.261 1.00 69.94 421 ARG A C 1
ATOM 3236 O O . ARG A 1 421 ? -5.612 2.910 -7.477 1.00 69.94 421 ARG A O 1
ATOM 3243 N N . PHE A 1 422 ? -4.324 1.640 -8.799 1.00 70.62 422 PHE A N 1
ATOM 3244 C CA . PHE A 1 422 ? -5.019 0.378 -8.603 1.00 70.62 422 PHE A CA 1
ATOM 3245 C C . PHE A 1 422 ? -4.501 -0.419 -7.399 1.00 70.62 422 PHE A C 1
ATOM 3247 O O . PHE A 1 422 ? -5.190 -1.317 -6.915 1.00 70.62 422 PHE A O 1
ATOM 3254 N N . SER A 1 423 ? -3.344 -0.040 -6.840 1.00 61.47 423 SER A N 1
ATOM 3255 C CA . SER A 1 423 ? -2.746 -0.689 -5.657 1.00 61.47 423 SER A CA 1
ATOM 3256 C C . SER A 1 423 ? -3.617 -0.615 -4.392 1.00 61.47 423 SER A C 1
ATOM 3258 O O . SER A 1 423 ? -3.353 -1.297 -3.402 1.00 61.47 423 SER A O 1
ATOM 3260 N N . GLU A 1 424 ? -4.677 0.193 -4.421 1.00 58.12 424 GLU A N 1
ATOM 3261 C CA . GLU A 1 424 ? -5.501 0.540 -3.268 1.00 58.12 424 GLU A CA 1
ATOM 3262 C C . GLU A 1 424 ? -6.952 0.052 -3.389 1.00 58.12 424 GLU A C 1
ATOM 3264 O O . GLU A 1 424 ? -7.608 -0.193 -2.376 1.00 58.12 424 GLU A O 1
ATOM 3269 N N . SER A 1 425 ? -7.461 -0.083 -4.615 1.00 57.12 425 SER A N 1
ATOM 3270 C CA . SER A 1 425 ? -8.893 -0.214 -4.909 1.00 57.12 425 SER A CA 1
ATOM 3271 C C . SER A 1 425 ? -9.315 -1.595 -5.404 1.00 57.12 425 SER A C 1
ATOM 3273 O O . SER A 1 425 ? -10.515 -1.849 -5.479 1.00 57.12 425 SER A O 1
ATOM 3275 N N . ILE A 1 426 ? -8.368 -2.491 -5.701 1.00 64.56 426 ILE A N 1
ATOM 3276 C CA . ILE A 1 426 ? -8.679 -3.829 -6.214 1.00 64.56 426 ILE A CA 1
ATOM 3277 C C . ILE A 1 426 ? -8.546 -4.887 -5.116 1.00 64.56 426 ILE A C 1
ATOM 3279 O O . ILE A 1 426 ? -7.742 -4.782 -4.182 1.00 64.56 426 ILE A O 1
ATOM 3283 N N . ASP A 1 427 ? -9.381 -5.906 -5.245 1.00 65.31 427 ASP A N 1
ATOM 3284 C CA . ASP A 1 427 ? -9.357 -7.156 -4.511 1.00 65.31 427 ASP A CA 1
ATOM 3285 C C . ASP A 1 427 ? -8.994 -8.288 -5.492 1.00 65.31 427 ASP A C 1
ATOM 3287 O O . ASP A 1 427 ? -9.804 -8.605 -6.356 1.00 65.31 427 ASP A O 1
ATOM 3291 N N . LEU A 1 428 ? -7.778 -8.847 -5.423 1.00 69.69 428 LEU A N 1
ATOM 3292 C CA . LEU A 1 428 ? -7.282 -9.888 -6.348 1.00 69.69 428 LEU A CA 1
ATOM 3293 C C . LEU A 1 428 ? -7.117 -11.259 -5.658 1.00 69.69 428 LEU A C 1
ATOM 3295 O O . LEU A 1 428 ? -6.331 -12.102 -6.082 1.00 69.69 428 LEU A O 1
ATOM 3299 N N . ASP A 1 429 ? -7.875 -11.486 -4.588 1.00 64.00 429 ASP A N 1
ATOM 3300 C CA . ASP A 1 429 ? -7.776 -12.664 -3.727 1.00 64.00 429 ASP A CA 1
ATOM 3301 C C . ASP A 1 429 ? -8.163 -13.984 -4.430 1.00 64.00 429 ASP A C 1
ATOM 3303 O O . ASP A 1 429 ? -9.323 -14.157 -4.812 1.00 64.00 429 ASP A O 1
ATOM 3307 N N . GLY A 1 430 ? -7.245 -14.962 -4.484 1.00 61.56 430 GLY A N 1
ATOM 3308 C CA . GLY A 1 430 ? -7.575 -16.386 -4.700 1.00 61.56 430 GLY A CA 1
ATOM 3309 C C . GLY A 1 430 ? -6.761 -17.144 -5.761 1.00 61.56 430 GLY A C 1
ATOM 3310 O O . GLY A 1 430 ? -6.472 -18.318 -5.554 1.00 61.56 430 GLY A O 1
ATOM 3311 N N . GLY A 1 431 ? -6.339 -16.503 -6.856 1.00 61.72 431 GLY A N 1
ATOM 3312 C CA . GLY A 1 431 ? -5.808 -17.195 -8.048 1.00 61.72 431 GLY A CA 1
ATOM 3313 C C . GLY A 1 431 ? -4.328 -17.597 -8.051 1.00 61.72 431 GLY A C 1
ATOM 3314 O O . GLY A 1 431 ? -3.789 -17.839 -9.122 1.00 61.72 431 GLY A O 1
ATOM 3315 N N . LEU A 1 432 ? -3.643 -17.638 -6.900 1.00 70.38 432 LEU A N 1
ATOM 3316 C CA . LEU A 1 432 ? -2.192 -17.910 -6.800 1.00 70.38 432 LEU A CA 1
ATOM 3317 C C . LEU A 1 432 ? -1.360 -17.171 -7.871 1.00 70.38 432 LEU A C 1
ATOM 3319 O O . LEU A 1 432 ? -0.827 -17.830 -8.764 1.00 70.38 432 LEU A O 1
ATOM 3323 N N . PRO A 1 433 ? -1.241 -15.835 -7.850 1.00 81.38 433 PRO A N 1
ATOM 3324 C CA . PRO A 1 433 ? -0.631 -15.109 -8.960 1.00 81.38 433 PRO A CA 1
ATOM 3325 C C . PRO A 1 433 ? 0.873 -14.863 -8.779 1.00 81.38 433 PRO A C 1
ATOM 3327 O O . PRO A 1 433 ? 1.415 -14.901 -7.674 1.00 81.38 433 PRO A O 1
ATOM 3330 N N . SER A 1 434 ? 1.535 -14.575 -9.894 1.00 89.12 434 SER A N 1
ATOM 3331 C CA . SER A 1 434 ? 2.896 -14.053 -9.965 1.00 89.12 434 SER A CA 1
ATOM 3332 C C . SER A 1 434 ? 2.856 -12.523 -9.969 1.00 89.12 434 SER A C 1
ATOM 3334 O O . SER A 1 434 ? 1.917 -11.913 -10.486 1.00 89.12 434 SER A O 1
ATOM 3336 N N . LEU A 1 435 ? 3.865 -11.888 -9.375 1.00 89.69 435 LEU A N 1
ATOM 3337 C CA . LEU A 1 435 ? 3.878 -10.450 -9.117 1.00 89.69 435 LEU A CA 1
ATOM 3338 C C . LEU A 1 435 ? 5.136 -9.788 -9.682 1.00 89.69 435 LEU A C 1
ATOM 3340 O O . LEU A 1 435 ? 6.241 -10.064 -9.224 1.00 89.69 435 LEU A O 1
ATOM 3344 N N . ALA A 1 436 ? 4.965 -8.849 -10.609 1.00 92.44 436 ALA A N 1
ATOM 3345 C CA . ALA A 1 436 ? 6.036 -7.988 -11.088 1.00 92.44 436 ALA A CA 1
ATOM 3346 C C . ALA A 1 436 ? 5.877 -6.553 -10.568 1.00 92.44 436 ALA A C 1
ATOM 3348 O O . ALA A 1 436 ? 4.826 -5.923 -10.698 1.00 92.44 436 ALA A O 1
ATOM 3349 N N . HIS A 1 437 ? 6.954 -5.998 -10.024 1.00 92.00 437 HIS A N 1
ATOM 3350 C CA . HIS A 1 437 ? 7.093 -4.572 -9.752 1.00 92.00 437 HIS A CA 1
ATOM 3351 C C . HIS A 1 437 ? 8.011 -3.970 -10.807 1.00 92.00 437 HIS A C 1
ATOM 3353 O O . HIS A 1 437 ? 9.203 -3.811 -10.555 1.00 92.00 437 HIS A O 1
ATOM 3359 N N . HIS A 1 438 ? 7.456 -3.643 -11.977 1.00 94.88 438 HIS A N 1
ATOM 3360 C CA . HIS A 1 438 ? 8.232 -3.032 -13.054 1.00 94.88 438 HIS A CA 1
ATOM 3361 C C . HIS A 1 438 ? 8.864 -1.717 -12.580 1.00 94.88 438 HIS A C 1
ATOM 3363 O O . HIS A 1 438 ? 10.063 -1.509 -12.731 1.00 94.88 438 HIS A O 1
ATOM 3369 N N . ASP A 1 439 ? 8.079 -0.872 -11.906 1.00 91.31 439 ASP A N 1
ATOM 3370 C CA . ASP A 1 439 ? 8.586 0.356 -11.299 1.00 91.31 439 ASP A CA 1
ATOM 3371 C C . ASP A 1 439 ? 8.630 0.266 -9.775 1.00 91.31 439 ASP A C 1
ATOM 3373 O O . ASP A 1 439 ? 7.630 -0.045 -9.099 1.00 91.31 439 A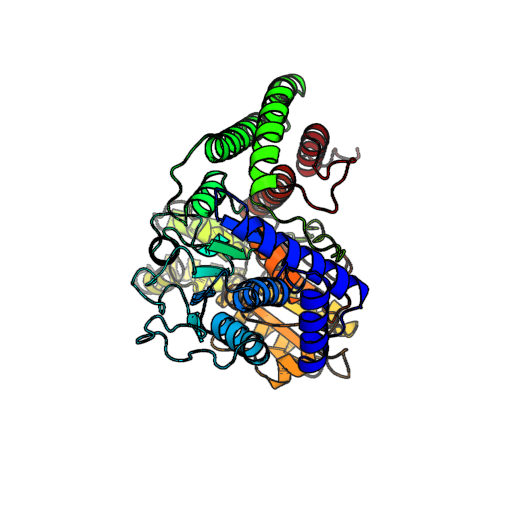SP A O 1
ATOM 3377 N N . LEU A 1 440 ? 9.797 0.620 -9.232 1.00 85.69 440 LEU A N 1
ATOM 3378 C CA . LEU A 1 440 ? 9.980 0.842 -7.809 1.00 85.69 440 LEU A CA 1
ATOM 3379 C C . LEU A 1 440 ? 9.358 2.165 -7.362 1.00 85.69 440 LEU A C 1
ATOM 3381 O O . LEU A 1 440 ? 9.377 3.188 -8.042 1.00 85.69 440 LEU A O 1
ATOM 3385 N N . THR A 1 441 ? 8.845 2.141 -6.140 1.00 78.81 441 THR A N 1
ATOM 3386 C CA . THR A 1 441 ? 8.259 3.287 -5.446 1.00 78.81 441 THR A CA 1
ATOM 3387 C C . THR A 1 441 ? 9.187 3.714 -4.322 1.00 78.81 441 THR A C 1
ATOM 3389 O O . THR A 1 441 ? 9.644 2.876 -3.554 1.00 78.81 441 THR A O 1
ATOM 3392 N N . TRP A 1 442 ? 9.379 5.025 -4.150 1.00 71.25 442 TRP A N 1
ATOM 3393 C CA . TRP A 1 442 ? 10.134 5.601 -3.029 1.00 71.25 442 TRP A CA 1
ATOM 3394 C C . TRP A 1 442 ? 9.599 5.208 -1.650 1.00 71.25 442 TRP A C 1
ATOM 3396 O O . TRP A 1 442 ? 10.338 5.254 -0.664 1.00 71.25 442 TRP A O 1
ATOM 3406 N N . ASN A 1 443 ? 8.309 4.883 -1.564 1.00 70.62 443 ASN A N 1
ATOM 3407 C CA . ASN A 1 443 ? 7.682 4.442 -0.333 1.00 70.62 443 ASN A CA 1
ATOM 3408 C C . ASN A 1 443 ? 7.596 2.908 -0.310 1.00 70.62 443 ASN A C 1
ATOM 3410 O O . ASN A 1 443 ? 6.760 2.359 -1.037 1.00 70.62 443 ASN A O 1
ATOM 3414 N N . PRO A 1 444 ? 8.396 2.216 0.523 1.00 69.94 444 PRO A N 1
ATOM 3415 C CA . PRO A 1 444 ? 8.381 0.756 0.594 1.00 69.94 444 PRO A CA 1
ATOM 3416 C C . PRO A 1 444 ? 7.038 0.190 1.045 1.00 69.94 444 PRO A C 1
ATOM 3418 O O . PRO A 1 444 ? 6.681 -0.928 0.685 1.00 69.94 444 PRO A O 1
ATOM 3421 N N . VAL A 1 445 ? 6.250 0.977 1.775 1.00 70.00 445 VAL A N 1
ATOM 3422 C CA . VAL A 1 445 ? 4.913 0.574 2.197 1.00 70.00 445 VAL A CA 1
ATOM 3423 C C . VAL A 1 445 ? 3.992 0.315 1.012 1.00 70.00 445 VAL A C 1
ATOM 3425 O O . VAL A 1 445 ? 3.159 -0.584 1.075 1.00 70.00 445 VAL A O 1
ATOM 3428 N N . ARG A 1 446 ? 4.163 1.038 -0.099 1.00 73.69 446 ARG A N 1
ATOM 3429 C CA . ARG A 1 446 ? 3.388 0.763 -1.313 1.00 73.69 446 ARG A CA 1
ATOM 3430 C C . ARG A 1 446 ? 3.674 -0.639 -1.860 1.00 73.69 446 ARG A C 1
ATOM 3432 O O . ARG A 1 446 ? 2.762 -1.266 -2.384 1.00 73.69 446 ARG A O 1
ATOM 3439 N N . LEU A 1 447 ? 4.891 -1.166 -1.695 1.00 74.81 447 LEU A N 1
ATOM 3440 C CA . LEU A 1 447 ? 5.221 -2.544 -2.084 1.00 74.81 447 LEU A CA 1
ATOM 3441 C C . LEU A 1 447 ? 4.507 -3.552 -1.179 1.00 74.81 447 LEU A C 1
ATOM 3443 O O . LEU A 1 447 ? 3.873 -4.472 -1.684 1.00 74.81 447 LEU A O 1
ATOM 3447 N N . THR A 1 448 ? 4.505 -3.320 0.137 1.00 70.12 448 THR A N 1
ATOM 3448 C CA . THR A 1 448 ? 3.734 -4.130 1.097 1.00 70.12 448 THR A CA 1
ATOM 3449 C C . THR A 1 448 ? 2.232 -4.089 0.806 1.00 70.12 448 THR A C 1
ATOM 3451 O O . THR A 1 448 ? 1.544 -5.101 0.912 1.00 70.12 448 THR A O 1
ATOM 3454 N N . GLN A 1 449 ? 1.705 -2.932 0.397 1.00 72.06 449 GLN A N 1
ATOM 3455 C CA . GLN A 1 449 ? 0.305 -2.794 0.001 1.00 72.06 449 GLN A CA 1
ATOM 3456 C C . GLN A 1 449 ? 0.000 -3.575 -1.273 1.00 72.06 449 GLN A C 1
ATOM 3458 O O . GLN A 1 449 ? -0.964 -4.331 -1.268 1.00 72.06 449 GLN A O 1
ATOM 3463 N N . ARG A 1 450 ? 0.828 -3.443 -2.323 1.00 76.56 450 ARG A N 1
ATOM 3464 C CA . ARG A 1 450 ? 0.723 -4.224 -3.569 1.00 76.56 450 ARG A CA 1
ATOM 3465 C C . ARG A 1 450 ? 0.743 -5.732 -3.272 1.00 76.56 450 ARG A C 1
ATOM 3467 O O . ARG A 1 450 ? -0.135 -6.447 -3.741 1.00 76.56 450 ARG A O 1
ATOM 3474 N N . TRP A 1 451 ? 1.660 -6.191 -2.416 1.00 73.44 451 TRP A N 1
ATOM 3475 C CA . TRP A 1 451 ? 1.726 -7.580 -1.939 1.00 73.44 451 TRP A CA 1
ATOM 3476 C C . TRP A 1 451 ? 0.429 -8.029 -1.258 1.00 73.44 451 TRP A C 1
ATOM 3478 O O . TRP A 1 451 ? -0.142 -9.063 -1.595 1.00 73.44 451 TRP A O 1
ATOM 3488 N N . GLY A 1 452 ? -0.093 -7.207 -0.350 1.00 66.75 452 GLY A N 1
ATOM 3489 C CA . GLY A 1 452 ? -1.342 -7.468 0.360 1.00 66.75 452 GLY A CA 1
ATOM 3490 C C . GLY A 1 452 ? -2.614 -7.404 -0.490 1.00 66.75 452 GLY A C 1
ATOM 3491 O O . GLY A 1 452 ? -3.700 -7.665 0.025 1.00 66.75 452 GLY A O 1
ATOM 3492 N N . ARG A 1 453 ? -2.532 -7.025 -1.772 1.00 71.44 453 ARG A N 1
ATOM 3493 C CA . ARG A 1 453 ? -3.644 -7.173 -2.733 1.00 71.44 453 ARG A CA 1
ATOM 3494 C C . ARG A 1 453 ? -3.720 -8.575 -3.318 1.00 71.44 453 ARG A C 1
ATOM 3496 O O . ARG A 1 453 ? -4.762 -8.937 -3.846 1.00 71.44 453 ARG A O 1
ATOM 3503 N N . VAL A 1 454 ? -2.615 -9.304 -3.234 1.00 69.25 454 VAL A N 1
ATOM 3504 C CA . VAL A 1 454 ? -2.418 -10.616 -3.833 1.00 69.25 454 VAL A CA 1
ATOM 3505 C C . VAL A 1 454 ? -2.464 -11.713 -2.769 1.00 69.25 454 VAL A C 1
ATOM 3507 O O . VAL A 1 454 ? -3.184 -12.696 -2.926 1.00 69.25 454 VAL A O 1
ATOM 3510 N N . VAL A 1 455 ? -1.710 -11.544 -1.679 1.00 60.91 455 VAL A N 1
ATOM 3511 C CA . VAL A 1 455 ? -1.667 -12.500 -0.566 1.00 60.91 455 VAL A CA 1
ATOM 3512 C C . VAL A 1 455 ? -2.695 -12.093 0.476 1.00 60.91 455 VAL A C 1
ATOM 3514 O O . VAL A 1 455 ? -2.519 -11.080 1.155 1.00 60.91 455 VAL A O 1
ATOM 3517 N N . ARG A 1 456 ? -3.763 -12.883 0.609 1.00 61.38 456 ARG A N 1
ATOM 3518 C CA . ARG A 1 456 ? -4.885 -12.614 1.518 1.00 61.38 456 ARG A CA 1
ATOM 3519 C C . ARG A 1 456 ? -5.499 -13.897 2.066 1.00 61.38 456 ARG A C 1
ATOM 3521 O O . ARG A 1 456 ? -5.071 -15.007 1.772 1.00 61.38 456 ARG A O 1
ATOM 3528 N N . ILE A 1 457 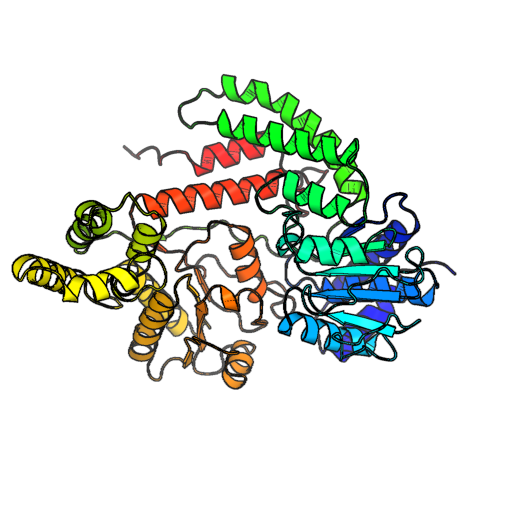? -6.551 -13.742 2.859 1.00 50.84 457 ILE A N 1
ATOM 3529 C CA . ILE A 1 457 ? -7.198 -14.837 3.575 1.00 50.84 457 ILE A CA 1
ATOM 3530 C C . ILE A 1 457 ? -7.713 -15.964 2.666 1.00 50.84 457 ILE A C 1
ATOM 3532 O O . ILE A 1 457 ? -7.590 -17.132 3.019 1.00 50.84 457 ILE A O 1
ATOM 3536 N N . ARG A 1 458 ? -8.205 -15.652 1.456 1.00 53.38 458 ARG A N 1
ATOM 3537 C CA . ARG A 1 458 ? -8.667 -16.675 0.495 1.00 53.38 458 ARG A CA 1
ATOM 3538 C C . ARG A 1 458 ? -7.530 -17.456 -0.160 1.00 53.38 458 ARG A C 1
ATOM 3540 O O . ARG A 1 458 ? -7.767 -18.562 -0.624 1.00 53.38 458 ARG A O 1
ATOM 3547 N N . THR A 1 459 ? -6.308 -16.922 -0.173 1.00 55.31 459 THR A N 1
ATOM 3548 C CA . THR A 1 459 ? -5.115 -17.687 -0.575 1.00 55.31 459 THR A CA 1
ATOM 3549 C C . THR A 1 459 ? -4.534 -18.479 0.599 1.00 55.31 459 THR A C 1
ATOM 3551 O O . THR A 1 459 ? -3.422 -18.987 0.498 1.00 55.31 459 THR A O 1
ATOM 3554 N N . GLY A 1 460 ? -5.236 -18.537 1.742 1.00 50.72 460 GLY A N 1
ATOM 3555 C CA . GLY A 1 460 ? -4.720 -19.102 2.989 1.00 50.72 460 GLY A CA 1
ATOM 3556 C C . GLY A 1 460 ? -3.507 -18.343 3.524 1.00 50.72 460 GLY A C 1
ATOM 3557 O O . GLY A 1 460 ? -2.722 -18.915 4.271 1.00 50.72 460 GLY A O 1
ATOM 3558 N N . PHE A 1 461 ? -3.313 -17.089 3.090 1.00 56.31 461 PHE A N 1
ATOM 3559 C CA . PHE A 1 461 ? -2.069 -16.349 3.266 1.00 56.31 461 PHE A CA 1
ATOM 3560 C C . PHE A 1 461 ? -0.835 -17.126 2.780 1.00 56.31 461 PHE A C 1
ATOM 3562 O O . PHE A 1 461 ? 0.222 -17.012 3.375 1.00 56.31 461 PHE A O 1
ATOM 3569 N N . GLN A 1 462 ? -0.919 -17.923 1.713 1.00 58.78 462 GLN A N 1
ATOM 3570 C CA . GLN A 1 462 ? 0.272 -18.561 1.140 1.00 58.78 462 GLN A CA 1
ATOM 3571 C C . GLN A 1 462 ? 1.225 -17.486 0.573 1.00 58.78 462 GLN A C 1
ATOM 3573 O O . GLN A 1 462 ? 0.767 -16.619 -0.182 1.00 58.78 462 GLN A O 1
ATOM 3578 N N . PRO A 1 463 ? 2.530 -17.493 0.918 1.00 66.31 463 PRO A N 1
ATOM 3579 C CA . PRO A 1 463 ? 3.488 -16.567 0.323 1.00 66.31 463 PRO A CA 1
ATOM 3580 C C . PRO A 1 463 ? 3.633 -16.842 -1.173 1.00 66.31 463 PRO A C 1
ATOM 3582 O O . PRO A 1 463 ? 3.672 -17.998 -1.591 1.00 66.31 463 PRO A O 1
ATOM 3585 N N . ILE A 1 464 ? 3.790 -15.790 -1.982 1.00 76.38 464 ILE A N 1
ATOM 3586 C CA . ILE A 1 464 ? 4.209 -15.974 -3.376 1.00 76.38 464 ILE A CA 1
ATOM 3587 C C . ILE A 1 464 ? 5.654 -16.508 -3.364 1.00 76.38 464 ILE A C 1
ATOM 3589 O O . ILE A 1 464 ? 6.522 -15.887 -2.735 1.00 76.38 464 ILE A O 1
ATOM 3593 N N . PRO A 1 465 ? 5.944 -17.633 -4.040 1.00 80.19 465 PRO A N 1
ATOM 3594 C CA . PRO A 1 465 ? 7.304 -18.137 -4.194 1.00 80.19 465 PRO A CA 1
ATOM 3595 C C . PRO A 1 465 ? 8.251 -17.079 -4.777 1.00 80.19 465 PRO A C 1
ATOM 3597 O O . PRO A 1 465 ? 7.864 -16.306 -5.652 1.00 80.19 465 PRO A O 1
ATOM 3600 N N . LYS A 1 466 ? 9.515 -17.049 -4.329 1.00 81.00 466 LYS A N 1
ATOM 3601 C CA . LYS A 1 466 ? 10.490 -16.022 -4.754 1.00 81.00 466 LYS A CA 1
ATOM 3602 C C . LYS A 1 466 ? 10.683 -15.954 -6.272 1.00 81.00 466 LYS A C 1
ATOM 3604 O O . LYS A 1 466 ? 10.819 -14.865 -6.809 1.00 81.00 466 LYS A O 1
ATOM 3609 N N . ASN A 1 467 ? 10.665 -17.095 -6.958 1.00 84.25 467 ASN A N 1
ATOM 3610 C CA . ASN A 1 467 ? 10.781 -17.187 -8.419 1.00 84.25 467 ASN A CA 1
ATOM 3611 C C . ASN A 1 467 ? 9.560 -16.627 -9.174 1.00 84.25 467 ASN A C 1
ATOM 3613 O O . ASN A 1 467 ? 9.632 -16.411 -10.379 1.00 84.25 467 ASN A O 1
ATOM 3617 N N . ARG A 1 468 ? 8.450 -16.378 -8.473 1.00 88.12 468 ARG A N 1
ATOM 3618 C CA . ARG A 1 468 ? 7.218 -15.785 -9.007 1.00 88.12 468 ARG A CA 1
ATOM 3619 C C . ARG A 1 468 ? 7.091 -14.296 -8.669 1.00 88.12 468 ARG A C 1
ATOM 3621 O O . ARG A 1 468 ? 6.034 -13.702 -8.878 1.00 88.12 468 ARG A O 1
ATOM 3628 N N . ILE A 1 469 ? 8.167 -13.692 -8.165 1.00 89.19 469 ILE A N 1
ATOM 3629 C CA . ILE A 1 469 ? 8.263 -12.263 -7.881 1.00 89.19 469 ILE A CA 1
ATOM 3630 C C . ILE A 1 469 ? 9.377 -11.675 -8.731 1.00 89.19 469 ILE A C 1
ATOM 3632 O O . ILE A 1 469 ? 10.513 -12.138 -8.671 1.00 89.19 469 ILE A O 1
ATOM 3636 N N . PHE A 1 470 ? 9.061 -10.622 -9.474 1.00 92.44 470 PHE A N 1
ATOM 3637 C CA . PHE A 1 470 ? 10.009 -9.982 -10.372 1.00 92.44 470 PHE A CA 1
ATOM 3638 C C . PHE A 1 470 ? 10.125 -8.491 -10.099 1.00 92.44 470 PHE A C 1
ATOM 3640 O O . PHE A 1 470 ? 9.132 -7.768 -10.036 1.00 92.44 470 PHE A O 1
ATOM 3647 N N . VAL A 1 471 ? 11.356 -8.024 -9.921 1.00 92.81 471 VAL A N 1
ATOM 3648 C CA . VAL A 1 471 ? 11.662 -6.610 -9.691 1.00 92.81 471 VAL A CA 1
ATOM 3649 C C . VAL A 1 471 ? 12.856 -6.244 -10.574 1.00 92.81 471 VAL A C 1
ATOM 3651 O O . VAL A 1 471 ? 14.001 -6.348 -10.120 1.00 92.81 471 VAL A O 1
ATOM 3654 N N . PRO A 1 472 ? 12.621 -5.898 -11.852 1.00 95.00 472 PRO A N 1
ATOM 3655 C CA . PRO A 1 472 ? 13.692 -5.539 -12.766 1.00 95.00 472 PRO A CA 1
ATOM 3656 C C . PRO A 1 472 ? 14.260 -4.170 -12.391 1.00 95.00 472 PRO A C 1
ATOM 3658 O O . PRO A 1 472 ? 13.509 -3.231 -12.134 1.00 95.00 472 PRO A O 1
ATOM 3661 N N . LEU A 1 473 ? 15.584 -4.050 -12.392 1.00 93.25 473 LEU A N 1
ATOM 3662 C CA . LEU A 1 473 ? 16.304 -2.786 -12.284 1.00 93.25 473 LEU A CA 1
ATOM 3663 C C . LEU A 1 473 ? 17.212 -2.642 -13.490 1.00 93.25 473 LEU A C 1
ATOM 3665 O O . LEU A 1 473 ? 18.153 -3.418 -13.641 1.00 93.25 473 LEU A O 1
ATOM 3669 N N . LEU A 1 474 ? 16.968 -1.633 -14.310 1.00 94.19 474 LEU A N 1
ATOM 3670 C CA . LEU A 1 474 ? 17.913 -1.209 -15.320 1.00 94.19 474 LEU A CA 1
ATOM 3671 C C . LEU A 1 474 ? 19.223 -0.805 -14.636 1.00 94.19 474 LEU A C 1
ATOM 3673 O O . LEU A 1 474 ? 19.222 -0.140 -13.595 1.00 94.19 474 LEU A O 1
ATOM 3677 N N . ASP A 1 475 ? 20.348 -1.229 -15.206 1.00 92.31 475 ASP A N 1
ATOM 3678 C CA . ASP A 1 475 ? 21.679 -0.980 -14.659 1.00 92.31 475 ASP A CA 1
ATOM 3679 C C . ASP A 1 475 ? 22.108 0.487 -14.842 1.00 92.31 475 ASP A C 1
ATOM 3681 O O . ASP A 1 475 ? 22.964 0.833 -15.657 1.00 92.31 475 ASP A O 1
ATOM 3685 N N . VAL A 1 476 ? 21.463 1.370 -14.083 1.00 90.75 476 VAL A N 1
ATOM 3686 C CA . VAL A 1 476 ? 21.657 2.816 -14.114 1.00 90.75 476 VAL A CA 1
ATOM 3687 C C . VAL A 1 476 ? 21.671 3.386 -12.699 1.00 90.75 476 VAL A C 1
ATOM 3689 O O . VAL A 1 476 ? 21.068 2.847 -11.767 1.00 90.75 476 VAL A O 1
ATOM 3692 N N . GLU A 1 477 ? 22.358 4.516 -12.522 1.00 86.81 477 GLU A N 1
ATOM 3693 C CA . GLU A 1 477 ? 22.555 5.142 -11.208 1.00 86.81 477 GLU A CA 1
ATOM 3694 C C . GLU A 1 477 ? 21.231 5.435 -10.485 1.00 86.81 477 GLU A C 1
ATOM 3696 O O . GLU A 1 477 ? 21.104 5.151 -9.292 1.00 86.81 477 GLU A O 1
ATOM 3701 N N . VAL A 1 478 ? 20.233 5.963 -11.204 1.00 87.50 478 VAL A N 1
ATOM 3702 C CA . VAL A 1 478 ? 18.950 6.380 -10.620 1.00 87.50 478 VAL A CA 1
ATOM 3703 C C . VAL A 1 478 ? 18.175 5.204 -10.015 1.00 87.50 478 VAL A C 1
ATOM 3705 O O . VAL A 1 478 ? 17.673 5.318 -8.895 1.00 87.50 478 VAL A O 1
ATOM 3708 N N . GLU A 1 479 ? 18.146 4.050 -10.688 1.00 87.88 479 GLU A N 1
ATOM 3709 C CA . GLU A 1 479 ? 17.463 2.846 -10.201 1.00 87.88 479 GLU A CA 1
ATOM 3710 C C . GLU A 1 479 ? 18.253 2.153 -9.093 1.00 87.88 479 GLU A C 1
ATOM 3712 O O . GLU A 1 479 ? 17.673 1.767 -8.079 1.00 87.88 479 GLU A O 1
ATOM 3717 N N . ARG A 1 480 ? 19.588 2.077 -9.210 1.00 85.00 480 ARG A N 1
ATOM 3718 C CA . ARG A 1 480 ? 20.442 1.554 -8.130 1.00 85.00 480 ARG A CA 1
ATOM 3719 C C . ARG A 1 480 ? 20.297 2.385 -6.855 1.00 85.00 480 ARG A C 1
ATOM 3721 O O . ARG A 1 480 ? 20.206 1.823 -5.763 1.00 85.00 480 ARG A O 1
ATOM 3728 N N . ARG A 1 481 ? 20.253 3.717 -6.974 1.00 82.56 481 ARG A N 1
ATOM 3729 C CA . ARG A 1 481 ? 20.008 4.627 -5.847 1.00 82.56 481 ARG A CA 1
ATOM 3730 C C . ARG A 1 481 ? 18.626 4.394 -5.244 1.00 82.56 481 ARG A C 1
ATOM 3732 O O . ARG A 1 481 ? 18.525 4.253 -4.028 1.00 82.56 481 ARG A O 1
ATOM 3739 N N . LEU A 1 482 ? 17.587 4.314 -6.075 1.00 82.56 482 LEU A N 1
ATOM 3740 C CA . LEU A 1 482 ? 16.218 4.064 -5.627 1.00 82.56 482 LEU A CA 1
ATOM 3741 C C . LEU A 1 482 ? 16.103 2.729 -4.882 1.00 82.56 482 LEU A C 1
ATOM 3743 O O . LEU A 1 482 ? 15.572 2.698 -3.776 1.00 82.56 482 LEU A O 1
ATOM 3747 N N . ALA A 1 483 ? 16.656 1.651 -5.437 1.00 82.50 483 ALA A N 1
ATOM 3748 C CA . ALA A 1 483 ? 16.658 0.328 -4.821 1.00 82.50 483 ALA A CA 1
ATOM 3749 C C . ALA A 1 483 ? 17.333 0.333 -3.443 1.00 82.50 483 ALA A C 1
ATOM 3751 O O . ALA A 1 483 ? 16.751 -0.157 -2.476 1.00 82.50 483 ALA A O 1
ATOM 3752 N N . ARG A 1 484 ? 18.505 0.975 -3.323 1.00 74.19 484 ARG A N 1
ATOM 3753 C CA . ARG A 1 484 ? 19.197 1.171 -2.036 1.00 74.19 484 ARG A CA 1
ATOM 3754 C C . ARG A 1 484 ? 18.343 1.943 -1.035 1.00 74.19 484 ARG A C 1
ATOM 3756 O O . ARG A 1 484 ? 18.226 1.536 0.116 1.00 74.19 484 ARG A O 1
ATOM 3763 N N . THR A 1 485 ? 17.726 3.047 -1.461 1.00 73.31 485 THR A N 1
ATOM 3764 C CA . THR A 1 485 ? 16.863 3.852 -0.586 1.00 73.31 485 THR A CA 1
ATOM 3765 C C . THR A 1 485 ? 15.633 3.071 -0.129 1.00 73.31 485 THR A C 1
ATOM 3767 O O . THR A 1 485 ? 15.261 3.151 1.038 1.00 73.31 485 THR A O 1
ATOM 3770 N N . VAL A 1 486 ? 14.991 2.315 -1.019 1.00 73.94 486 VAL A N 1
ATOM 3771 C CA . VAL A 1 486 ? 13.787 1.537 -0.700 1.00 73.94 486 VAL A CA 1
ATOM 3772 C C . VAL A 1 486 ? 14.113 0.373 0.230 1.00 73.94 486 VAL A C 1
ATOM 3774 O O . VAL A 1 486 ? 13.408 0.203 1.223 1.00 73.94 486 VAL A O 1
ATOM 3777 N N . ALA A 1 487 ? 15.187 -0.373 -0.041 1.00 70.38 487 ALA A N 1
ATOM 3778 C CA . ALA A 1 487 ? 15.652 -1.458 0.822 1.00 70.38 487 ALA A CA 1
ATOM 3779 C C . ALA A 1 487 ? 16.030 -0.937 2.218 1.00 70.38 487 ALA A C 1
ATOM 3781 O O . ALA A 1 487 ? 15.490 -1.415 3.212 1.00 70.38 487 ALA A O 1
ATOM 3782 N N . GLY A 1 488 ? 16.835 0.131 2.292 1.00 65.56 488 GLY A N 1
ATOM 3783 C CA . GLY A 1 488 ? 17.187 0.752 3.571 1.00 65.56 488 GLY A CA 1
ATOM 3784 C C . GLY A 1 488 ? 15.960 1.250 4.340 1.00 65.56 488 GLY A C 1
ATOM 3785 O O . GLY A 1 488 ? 15.839 1.025 5.539 1.00 65.56 488 GLY A O 1
ATOM 3786 N N . ARG A 1 489 ? 14.975 1.853 3.658 1.00 67.44 489 ARG A N 1
ATOM 3787 C CA . ARG A 1 489 ? 13.714 2.258 4.302 1.00 67.44 489 ARG A CA 1
ATOM 3788 C C . ARG A 1 489 ? 12.882 1.068 4.795 1.00 67.44 489 ARG A C 1
ATOM 3790 O O . ARG A 1 489 ? 12.203 1.220 5.805 1.00 67.44 489 ARG A O 1
ATOM 3797 N N . GLN A 1 490 ? 12.899 -0.087 4.120 1.00 65.81 490 GLN A N 1
ATOM 3798 C CA . GLN A 1 490 ? 12.232 -1.303 4.616 1.00 65.81 490 GLN A CA 1
ATOM 3799 C C . GLN A 1 490 ? 12.857 -1.795 5.919 1.00 65.81 490 GLN A C 1
ATOM 3801 O O . GLN A 1 490 ? 12.122 -2.111 6.855 1.00 65.81 490 GLN A O 1
ATOM 3806 N N . ASP A 1 491 ? 14.188 -1.810 5.992 1.00 63.56 491 ASP A N 1
ATOM 3807 C CA . ASP A 1 491 ? 14.903 -2.210 7.205 1.00 63.56 491 ASP A CA 1
ATOM 3808 C C . ASP A 1 491 ? 14.574 -1.272 8.374 1.00 63.56 491 ASP A C 1
ATOM 3810 O O . ASP A 1 491 ? 14.325 -1.728 9.488 1.00 63.56 491 ASP A O 1
ATOM 3814 N N . LEU A 1 492 ? 14.463 0.032 8.102 1.00 61.56 492 LEU A N 1
ATOM 3815 C CA . LEU A 1 492 ? 14.106 1.031 9.110 1.00 61.56 492 LEU A CA 1
ATOM 3816 C C . LEU A 1 492 ? 12.695 0.910 9.645 1.00 61.56 492 LEU A C 1
ATOM 3818 O O . LEU A 1 492 ? 12.489 1.029 10.847 1.00 61.56 492 LEU A O 1
ATOM 3822 N N . VAL A 1 493 ? 11.716 0.641 8.786 1.00 62.06 493 VAL A N 1
ATOM 3823 C CA . VAL A 1 493 ? 10.346 0.414 9.259 1.00 62.06 493 VAL A CA 1
ATOM 3824 C C . VAL A 1 493 ? 10.301 -0.774 10.229 1.00 62.06 493 VAL A C 1
ATOM 3826 O O . VAL A 1 493 ? 9.600 -0.697 11.234 1.00 62.06 493 VAL A O 1
ATOM 3829 N N . GLY A 1 494 ? 11.076 -1.835 9.970 1.00 59.81 494 GLY A N 1
ATOM 3830 C CA . GLY A 1 494 ? 11.185 -2.991 10.869 1.00 59.81 494 GLY A CA 1
ATOM 3831 C C . GLY A 1 494 ? 11.990 -2.736 12.150 1.00 59.81 494 GLY A C 1
ATOM 3832 O O . GLY A 1 494 ? 11.821 -3.466 13.124 1.00 59.81 494 GLY A O 1
ATOM 3833 N N . ALA A 1 495 ? 12.850 -1.716 12.159 1.00 58.81 495 ALA A N 1
ATOM 3834 C CA . ALA A 1 495 ? 13.541 -1.257 13.359 1.00 58.81 495 ALA A CA 1
ATOM 3835 C C . ALA A 1 495 ? 12.612 -0.453 14.270 1.00 58.81 495 ALA A C 1
ATOM 3837 O O . ALA A 1 495 ? 12.646 -0.620 15.479 1.00 58.81 495 ALA A O 1
ATOM 3838 N N . MET A 1 496 ? 11.783 0.406 13.676 1.00 59.09 496 MET A N 1
ATOM 3839 C CA . MET A 1 496 ? 11.014 1.410 14.407 1.00 59.09 496 MET A CA 1
ATOM 3840 C C . MET A 1 496 ? 9.679 0.923 14.964 1.00 59.09 496 MET A C 1
ATOM 3842 O O . MET A 1 496 ? 9.113 1.565 15.847 1.00 59.09 496 MET A O 1
ATOM 3846 N N . ILE A 1 497 ? 9.152 -0.173 14.420 1.00 57.78 497 ILE A N 1
ATOM 3847 C CA . ILE A 1 497 ? 7.927 -0.801 14.898 1.00 57.78 497 ILE A CA 1
ATOM 3848 C C . ILE A 1 497 ? 8.200 -2.292 15.108 1.00 57.78 497 ILE A C 1
ATOM 3850 O O . ILE A 1 497 ? 8.542 -2.971 14.135 1.00 57.78 497 ILE A O 1
ATOM 3854 N N . PRO A 1 498 ? 7.980 -2.826 16.323 1.00 53.03 498 PRO A N 1
ATOM 3855 C CA . PRO A 1 498 ? 8.100 -4.255 16.579 1.00 53.03 498 PRO A CA 1
ATOM 3856 C C . PRO A 1 498 ? 7.137 -5.024 15.670 1.00 53.03 498 PRO A C 1
ATOM 3858 O O . PRO A 1 498 ? 5.935 -4.730 15.644 1.00 53.03 498 PRO A O 1
ATOM 3861 N N . HIS A 1 499 ? 7.661 -5.965 14.883 1.00 48.50 499 HIS A N 1
ATOM 3862 C CA . HIS A 1 499 ? 6.866 -6.838 14.019 1.00 48.50 499 HIS A CA 1
ATOM 3863 C C . HIS A 1 499 ? 6.680 -8.179 14.738 1.00 48.50 499 HIS A C 1
ATOM 3865 O O . HIS A 1 499 ? 7.663 -8.720 15.233 1.00 48.50 499 HIS A O 1
ATOM 3871 N N . PRO A 1 500 ? 5.474 -8.767 14.742 1.00 45.25 500 PRO A N 1
ATOM 3872 C CA . PRO A 1 500 ? 5.172 -10.003 15.478 1.00 45.25 500 PRO A CA 1
ATOM 3873 C C . PRO A 1 500 ? 6.021 -11.223 15.070 1.00 45.25 500 PRO A C 1
ATOM 3875 O O . PRO A 1 500 ? 6.070 -12.194 15.810 1.00 45.25 500 PRO A O 1
ATOM 3878 N N . ASP A 1 501 ? 6.717 -11.154 13.930 1.00 41.03 501 ASP A N 1
ATOM 3879 C CA . ASP A 1 501 ? 7.584 -12.222 13.400 1.00 41.03 501 ASP A CA 1
ATOM 3880 C C . ASP A 1 501 ? 9.089 -11.908 13.551 1.00 41.03 501 ASP A C 1
ATOM 3882 O O . ASP A 1 501 ? 9.935 -12.569 12.945 1.00 41.03 501 ASP A O 1
ATOM 3886 N N . ALA A 1 502 ? 9.441 -10.838 14.269 1.00 43.41 502 ALA A N 1
ATOM 3887 C CA . ALA A 1 502 ? 10.817 -10.450 14.564 1.00 43.41 502 ALA A CA 1
ATOM 3888 C C . ALA A 1 502 ? 11.017 -10.523 16.076 1.00 43.41 502 ALA A C 1
ATOM 3890 O O . ALA A 1 502 ? 10.964 -9.507 16.757 1.00 43.41 502 ALA A O 1
ATOM 3891 N N . THR A 1 503 ? 11.167 -11.735 16.599 1.00 42.50 503 THR A N 1
ATOM 3892 C CA . THR A 1 503 ? 11.284 -11.955 18.038 1.00 42.50 503 THR A CA 1
ATOM 3893 C C . THR A 1 503 ? 12.616 -12.607 18.389 1.00 42.50 503 THR A C 1
ATOM 3895 O O . THR A 1 503 ? 12.829 -13.792 18.132 1.00 42.50 503 THR A O 1
ATOM 3898 N N . ASP A 1 504 ? 13.478 -11.823 19.033 1.00 39.78 504 ASP A N 1
ATOM 3899 C CA . ASP A 1 504 ? 13.841 -12.153 20.413 1.00 39.78 504 ASP A CA 1
ATOM 3900 C C . ASP A 1 504 ? 12.581 -12.113 21.313 1.00 39.78 504 ASP A C 1
ATOM 3902 O O . ASP A 1 504 ? 11.515 -11.689 20.870 1.00 39.78 504 ASP A O 1
ATOM 3906 N N . ASP A 1 505 ? 12.651 -12.542 22.571 1.00 34.84 505 ASP A N 1
ATOM 3907 C CA . ASP A 1 505 ? 11.464 -12.790 23.416 1.00 34.84 505 ASP A CA 1
ATOM 3908 C C . ASP A 1 505 ? 10.485 -11.595 23.611 1.00 34.84 505 ASP A C 1
ATOM 3910 O O . ASP A 1 505 ? 9.401 -11.786 24.160 1.00 34.84 505 ASP A O 1
ATOM 3914 N N . ASN A 1 506 ? 10.801 -10.384 23.119 1.00 36.97 506 ASN A N 1
ATOM 3915 C CA . ASN A 1 506 ? 9.977 -9.171 23.223 1.00 36.97 506 ASN A CA 1
ATOM 3916 C C . ASN A 1 506 ? 9.504 -8.564 21.878 1.00 36.97 506 ASN A C 1
ATOM 3918 O O . ASN A 1 506 ? 8.855 -7.517 21.879 1.00 36.97 506 ASN A O 1
ATOM 3922 N N . GLY A 1 507 ? 9.791 -9.180 20.725 1.00 45.56 507 GLY A N 1
ATOM 3923 C CA . GLY A 1 507 ? 9.212 -8.765 19.431 1.00 45.56 507 GLY A CA 1
ATOM 3924 C C . GLY A 1 507 ? 9.846 -7.558 18.746 1.00 45.56 507 GLY A C 1
ATOM 3925 O O . GLY A 1 507 ? 9.231 -6.976 17.845 1.00 45.56 507 GLY A O 1
ATOM 3926 N N . TRP A 1 508 ? 11.065 -7.187 19.137 1.00 44.94 508 TRP A N 1
ATOM 3927 C CA . TRP A 1 508 ? 11.823 -6.101 18.522 1.00 44.94 508 TRP A CA 1
ATOM 3928 C C . TRP A 1 508 ? 12.974 -6.631 17.664 1.00 44.94 508 TRP A C 1
ATOM 3930 O O . TRP A 1 508 ? 13.660 -7.584 18.015 1.00 44.94 508 TRP A O 1
ATOM 3940 N N . THR A 1 509 ? 13.270 -5.948 16.553 1.00 50.47 509 THR A N 1
ATOM 3941 C CA . THR A 1 509 ? 14.557 -6.158 15.876 1.00 50.47 509 THR A CA 1
ATOM 3942 C C . THR A 1 509 ? 15.651 -5.509 16.734 1.00 50.47 509 THR A C 1
ATOM 3944 O O . THR A 1 509 ? 15.624 -4.292 16.932 1.00 50.47 509 THR A O 1
ATOM 3947 N N . LEU A 1 510 ? 16.604 -6.288 17.254 1.00 50.91 510 LEU A N 1
ATOM 3948 C CA . LEU A 1 510 ? 17.708 -5.757 18.064 1.00 50.91 510 LEU A CA 1
ATOM 3949 C C . LEU A 1 510 ? 18.538 -4.733 17.261 1.00 50.91 510 LEU A C 1
ATOM 3951 O O . LEU A 1 510 ? 18.829 -4.983 16.087 1.00 50.91 510 LEU A O 1
ATOM 3955 N N . PRO A 1 511 ? 18.976 -3.612 17.869 1.00 45.72 511 PRO A N 1
ATOM 3956 C CA . PRO A 1 511 ? 19.864 -2.632 17.230 1.00 45.72 511 PRO A CA 1
ATOM 3957 C C . PRO A 1 511 ? 21.114 -3.241 16.583 1.00 45.72 511 PRO A C 1
ATOM 3959 O O . PRO A 1 511 ? 21.481 -2.841 15.480 1.00 45.72 511 PRO A O 1
ATOM 3962 N N . ASP A 1 512 ? 21.694 -4.283 17.178 1.00 45.88 512 ASP A N 1
ATOM 3963 C CA . ASP A 1 512 ? 22.845 -4.998 16.608 1.00 45.88 512 ASP A CA 1
ATOM 3964 C C . ASP A 1 512 ? 22.478 -5.807 15.354 1.00 45.88 512 ASP A C 1
ATOM 3966 O O . ASP A 1 512 ? 23.254 -5.910 14.402 1.00 45.88 512 ASP A O 1
ATOM 3970 N N . GLU A 1 513 ? 21.255 -6.339 15.295 1.00 52.16 513 GLU A N 1
ATOM 3971 C CA . GLU A 1 513 ? 20.736 -7.019 14.111 1.00 52.16 513 GLU A CA 1
ATOM 3972 C C . GLU A 1 513 ? 20.384 -6.016 13.001 1.00 52.16 513 GLU A C 1
ATOM 3974 O O . GLU A 1 513 ? 20.530 -6.330 11.821 1.00 52.16 513 GLU A O 1
ATOM 3979 N N . ILE A 1 514 ? 19.970 -4.796 13.362 1.00 49.38 514 ILE A N 1
ATOM 3980 C CA . ILE A 1 514 ? 19.766 -3.675 12.434 1.00 49.38 514 ILE A CA 1
ATOM 3981 C C . ILE A 1 514 ? 21.109 -3.243 11.845 1.00 49.38 514 ILE A C 1
ATOM 3983 O O . ILE A 1 514 ? 21.228 -3.170 10.626 1.00 49.38 514 ILE A O 1
ATOM 3987 N N . LEU A 1 515 ? 22.141 -3.055 12.669 1.00 49.69 515 LEU A N 1
ATOM 3988 C CA . LEU A 1 515 ? 23.492 -2.743 12.197 1.00 49.69 515 LEU A CA 1
ATOM 3989 C C . LEU A 1 515 ? 24.059 -3.842 11.298 1.00 49.69 515 LEU A C 1
ATOM 3991 O O . LEU A 1 515 ? 24.636 -3.535 10.257 1.00 49.69 515 LEU A O 1
ATOM 3995 N N . ARG A 1 516 ? 23.824 -5.116 11.636 1.00 52.78 516 ARG A N 1
ATOM 3996 C CA . ARG A 1 516 ? 24.216 -6.263 10.807 1.00 52.78 516 ARG A CA 1
ATOM 3997 C C . ARG A 1 516 ? 23.418 -6.357 9.499 1.00 52.78 516 ARG A C 1
ATOM 3999 O O . ARG A 1 516 ? 23.969 -6.719 8.466 1.00 52.78 516 ARG A O 1
ATOM 4006 N N . LYS A 1 517 ? 22.117 -6.048 9.502 1.00 49.97 517 LYS A N 1
ATOM 4007 C CA . LYS A 1 517 ? 21.266 -6.052 8.293 1.00 49.97 517 LYS A CA 1
ATOM 4008 C C . LYS A 1 517 ? 21.603 -4.886 7.364 1.00 49.97 517 LYS A C 1
ATOM 4010 O O . LYS A 1 517 ? 21.710 -5.093 6.156 1.00 49.97 517 LYS A O 1
ATOM 4015 N N . VAL A 1 518 ? 21.828 -3.700 7.926 1.00 48.16 518 VAL A N 1
ATOM 4016 C CA . VAL A 1 518 ? 22.267 -2.513 7.188 1.00 48.16 518 VAL A CA 1
ATOM 4017 C C . VAL A 1 518 ? 23.689 -2.725 6.652 1.00 48.16 518 VAL A C 1
ATOM 4019 O O . VAL A 1 518 ? 23.930 -2.450 5.483 1.00 48.16 518 VAL A O 1
ATOM 4022 N N . SER A 1 519 ? 24.616 -3.323 7.406 1.00 47.44 519 SER A N 1
ATOM 4023 C CA . SER A 1 519 ? 25.950 -3.646 6.874 1.00 47.44 519 SER A CA 1
ATOM 4024 C C . SER A 1 519 ? 25.917 -4.678 5.736 1.00 47.44 519 SER A C 1
ATOM 4026 O O . SER A 1 519 ? 26.616 -4.517 4.736 1.00 47.44 519 SER A O 1
ATOM 4028 N N . LEU A 1 520 ? 25.044 -5.690 5.815 1.00 46.66 520 LEU A N 1
ATOM 4029 C CA . LEU A 1 520 ? 24.880 -6.708 4.769 1.00 46.66 520 LEU A CA 1
ATOM 4030 C C . LEU A 1 520 ? 24.241 -6.177 3.475 1.00 46.66 520 LEU A C 1
ATOM 4032 O O . LEU A 1 520 ? 24.656 -6.579 2.392 1.00 46.66 520 LEU A O 1
ATOM 4036 N N . ASN A 1 521 ? 23.253 -5.280 3.560 1.00 42.00 521 ASN A N 1
ATOM 4037 C CA . ASN A 1 521 ? 22.530 -4.770 2.384 1.00 42.00 521 ASN A CA 1
ATOM 4038 C C . ASN A 1 521 ? 23.342 -3.773 1.536 1.00 42.00 521 ASN A C 1
ATOM 4040 O O . ASN A 1 521 ? 22.943 -3.437 0.419 1.00 42.00 521 ASN A O 1
ATOM 4044 N N . PHE A 1 522 ? 24.478 -3.306 2.051 1.00 43.31 522 PHE A N 1
ATOM 4045 C CA . PHE A 1 522 ? 25.291 -2.264 1.429 1.00 43.31 522 PHE A CA 1
ATOM 4046 C C . PHE A 1 522 ? 26.777 -2.630 1.288 1.00 43.31 522 PHE A C 1
ATOM 4048 O O . PHE A 1 522 ? 27.551 -1.824 0.762 1.00 43.31 522 PHE A O 1
ATOM 4055 N N . ASN A 1 523 ? 27.178 -3.844 1.682 1.00 37.97 523 ASN A N 1
ATOM 4056 C CA . ASN A 1 523 ? 28.471 -4.390 1.289 1.00 37.97 523 ASN A CA 1
ATOM 4057 C C . ASN A 1 523 ? 28.526 -4.509 -0.241 1.00 37.97 523 ASN A C 1
ATOM 4059 O O . ASN A 1 523 ? 27.635 -5.082 -0.874 1.00 37.97 523 ASN A O 1
ATOM 4063 N N . ARG A 1 524 ? 29.593 -3.981 -0.857 1.00 33.28 524 ARG A N 1
ATOM 4064 C CA . ARG A 1 524 ? 29.951 -4.389 -2.224 1.00 33.28 524 ARG A CA 1
ATOM 4065 C C . ARG A 1 524 ? 30.123 -5.913 -2.213 1.00 33.28 524 ARG A C 1
ATOM 4067 O O . ARG A 1 524 ? 30.663 -6.417 -1.227 1.00 33.28 524 ARG A O 1
ATOM 4074 N N . PRO A 1 525 ? 29.732 -6.644 -3.273 1.00 35.19 525 PRO A N 1
ATOM 4075 C CA . PRO A 1 525 ? 30.218 -8.004 -3.427 1.00 35.19 525 PRO A CA 1
ATOM 4076 C C . PRO A 1 525 ? 31.743 -7.911 -3.389 1.00 35.19 525 PRO A C 1
ATOM 4078 O O . PRO A 1 525 ? 32.357 -7.284 -4.255 1.00 35.19 525 PRO A O 1
ATOM 4081 N N . THR A 1 526 ? 32.346 -8.423 -2.318 1.00 32.97 526 THR A N 1
ATOM 4082 C CA . THR A 1 526 ? 33.787 -8.623 -2.268 1.00 32.97 526 THR A CA 1
ATOM 4083 C C . THR A 1 526 ? 34.077 -9.566 -3.413 1.00 32.97 526 THR A C 1
ATOM 4085 O O . THR A 1 526 ? 33.579 -10.692 -3.409 1.00 32.97 526 THR A O 1
ATOM 4088 N N . GLY A 1 527 ? 34.772 -9.058 -4.430 1.00 31.59 527 GLY A N 1
ATOM 4089 C CA . GLY A 1 527 ? 35.133 -9.835 -5.600 1.00 31.59 527 GLY A CA 1
ATOM 4090 C C . GLY A 1 527 ? 35.696 -11.177 -5.153 1.00 31.59 527 GLY A C 1
ATOM 4091 O O . GLY A 1 527 ? 36.638 -11.229 -4.359 1.00 31.59 527 GLY A O 1
ATOM 4092 N N . SER A 1 528 ? 35.092 -12.258 -5.640 1.00 29.52 528 SER A N 1
ATOM 4093 C CA . SER A 1 528 ? 35.863 -13.470 -5.857 1.00 29.52 528 SER A CA 1
ATOM 4094 C C . SER A 1 528 ? 37.025 -13.074 -6.765 1.00 29.52 528 SER A C 1
ATOM 4096 O O . SER A 1 528 ? 36.797 -12.402 -7.773 1.00 29.52 528 SER A O 1
ATOM 4098 N N . ARG A 1 529 ? 38.230 -13.410 -6.308 1.00 31.17 529 ARG A N 1
ATOM 4099 C CA . ARG A 1 529 ? 39.520 -13.181 -6.965 1.00 31.17 529 ARG A CA 1
ATOM 4100 C C . ARG A 1 529 ? 39.502 -13.373 -8.474 1.00 31.17 529 ARG A C 1
ATOM 4102 O O . ARG A 1 529 ? 38.814 -14.316 -8.924 1.00 31.17 529 ARG A O 1
#